Protein 9BOR (pdb70)

Radius of gyration: 24.85 Å; Cα contacts (8 Å, |Δi|>4): 1065; chains: 3; bounding box: 54×63×75 Å

InterPro domains:
  IPR002110 Ankyrin repeat [PF12796] (486-570)
  IPR002110 Ankyrin repeat [PF12796] (588-682)
  IPR002110 Ankyrin repeat [PR01415] (513-528)
  IPR002110 Ankyrin repeat [PR01415] (668-682)
  IPR002110 Ankyrin repeat [PS50088] (479-511)
  IPR002110 Ankyrin repeat [PS50088] (612-644)
  IPR002110 Ankyrin repeat [PS50088] (648-684)
  IPR002110 Ankyrin repeat [SM00248] (443-472)
  IPR002110 Ankyrin repeat [SM00248] (479-508)
  IPR002110 Ankyrin repeat [SM00248] (512-543)
  IPR002110 Ankyrin repeat [SM00248] (551-581)
  IPR002110 Ankyrin repeat [SM00248] (612-641)
  IPR002110 Ankyrin repeat [SM00248] (648-681)
  IPR036770 Ankyrin repeat-containing domain superfamily [G3DSA:1.25.40.20] (437-703)
  IPR036770 Ankyrin repeat-containing domain superfamily [SSF48403] (443-692)
  IPR047571 OCA domain [PS52003] (108-130)

Sequence (523 aa):
KSLFQWQVEQEESKLANISQDQFLSKDADGDTFLHIAVAQGRRALSYVLARKMNALHMLDIKEHNGQSAFQVAVAANQHLIVQDLVNIGAQVNTTDCWGRTPLHVCAEKGHSQVLQAIQKGAVGSNQFVDLEATNYDGLTPLHCAVIAHNAVVHELQRNQQPHSPEVQELLLKNKSLVDTIKCLIQMGAAVEAKDRKSGRTALHLAAEEANLELIRLFLELPSCLSFVNAKAYNGNTALHVAASLQYRLTQLDAVRLLMRKGADPSTRNLENEQPVHLVPDGPVGEQIRRILKGKNLKIVRMDRTAGCVTGGEEIYLLCDKVQKDDIQIRFYEEEENGGVWEGFGDFSPTDVHRQFAIVFKTPKYKDVNITKPASVFVQLRRKSDLETSEPKPFLYYPEIKDKEEVQRKRQKLMPNLKIVRMDRTAGCVTGGEEIYLLCDKVQKDDIQIRFYEEEENGGVWEGFGDFSPTDVHRQFAIVFKTPKYKDVNITKPASVFVQLRRKSDLETSEPKPFLYYPEIKDK

Structure (mmCIF, N/CA/C/O backbone):
data_9BOR
#
_entry.id   9BOR
#
_cell.length_a   51.415
_cell.length_b   58.931
_cell.length_c   108.806
_cell.angle_alpha   90.00
_cell.angle_beta   99.15
_cell.angle_gamma   90.00
#
_symmetry.space_group_name_H-M   'P 1 21 1'
#
loop_
_entity.id
_entity.type
_entity.pdbx_description
1 polymer 'NF-kappa-B inhibitor zeta'
2 polymer 'Nuclear factor NF-kappa-B p50 subunit'
3 non-polymer (2R,3S)-heptane-1,2,3-triol
4 water water
#
loop_
_atom_site.group_PDB
_atom_site.id
_atom_site.type_symbol
_atom_site.label_atom_id
_atom_site.label_alt_id
_atom_site.label_comp_id
_atom_site.label_asym_id
_atom_site.label_entity_id
_atom_site.label_seq_id
_atom_site.pdbx_PDB_ins_code
_atom_site.Cartn_x
_atom_site.Cartn_y
_atom_site.Cartn_z
_atom_site.occupancy
_atom_site.B_iso_or_equiv
_atom_site.auth_seq_id
_atom_site.auth_comp_id
_atom_site.auth_asym_id
_atom_site.auth_atom_id
_atom_site.pdbx_PDB_model_num
ATOM 1 N N . LYS A 1 12 ? 11.338 34.737 124.943 1.00 104.47 415 LYS A N 1
ATOM 2 C CA . LYS A 1 12 ? 10.056 34.161 124.555 1.00 106.62 415 LYS A CA 1
ATOM 3 C C . LYS A 1 12 ? 9.234 35.141 123.723 1.00 106.67 415 LYS A C 1
ATOM 4 O O . LYS A 1 12 ? 8.870 36.218 124.197 1.00 101.52 415 LYS A O 1
ATOM 6 N N . SER A 1 13 ? 8.949 34.762 122.481 1.00 108.35 416 SER A N 1
ATOM 7 C CA . SER A 1 13 ? 8.117 35.577 121.603 1.00 106.04 416 SER A CA 1
ATOM 8 C C . SER A 1 13 ? 6.642 35.382 121.938 1.00 102.33 416 SER A C 1
ATOM 9 O O . SER A 1 13 ? 6.271 34.401 122.584 1.00 98.91 416 SER A O 1
ATOM 11 N N . LEU A 1 14 ? 5.806 36.318 121.493 1.00 100.64 417 LEU A N 1
ATOM 12 C CA . LEU A 1 14 ? 4.377 36.288 121.796 1.00 96.74 417 LEU A CA 1
ATOM 13 C C . LEU A 1 14 ? 3.696 35.027 121.274 1.00 97.06 417 LEU A C 1
ATOM 14 O O . LEU A 1 14 ? 2.854 34.445 121.959 1.00 97.83 417 LEU A O 1
ATOM 19 N N . PHE A 1 15 ? 4.055 34.608 120.064 1.00 93.49 418 PHE A N 1
ATOM 20 C CA . PHE A 1 15 ? 3.424 33.441 119.461 1.00 88.94 418 PHE A CA 1
ATOM 21 C C . PHE A 1 15 ? 3.655 32.191 120.303 1.00 91.26 418 PHE A C 1
ATOM 22 O O . PHE A 1 15 ? 2.774 31.338 120.411 1.00 89.20 418 PHE A O 1
ATOM 30 N N . GLN A 1 16 ? 4.835 32.093 120.907 1.00 93.98 419 GLN A N 1
ATOM 31 C CA . GLN A 1 16 ? 5.147 30.974 121.790 1.00 97.43 419 GLN A CA 1
ATOM 32 C C . GLN A 1 16 ? 4.242 30.984 123.015 1.00 97.48 419 GLN A C 1
ATOM 33 O O . GLN A 1 16 ? 3.881 29.930 123.544 1.00 96.30 419 GLN A O 1
ATOM 39 N N . TRP A 1 17 ? 3.868 32.181 123.453 1.00 96.69 420 TRP A N 1
ATOM 40 C CA . TRP A 1 17 ? 2.976 32.329 124.593 1.00 101.01 420 TRP A CA 1
ATOM 41 C C . TRP A 1 17 ? 1.571 31.851 124.251 1.00 98.67 420 TRP A C 1
ATOM 42 O O . TRP A 1 17 ? 1.025 31.003 124.944 1.00 97.40 420 TRP A O 1
ATOM 53 N N . GLN A 1 18 ? 0.994 32.381 123.176 1.00 97.59 421 GLN A N 1
ATOM 54 C CA . GLN A 1 18 ? -0.380 32.037 122.814 1.00 95.31 421 GLN A CA 1
ATOM 55 C C . GLN A 1 18 ? -0.500 30.559 122.418 1.00 90.79 421 GLN A C 1
ATOM 56 O O . GLN A 1 18 ? -1.566 29.972 122.548 1.00 91.09 421 GLN A O 1
ATOM 62 N N . VAL A 1 19 ? 0.586 29.950 121.948 1.00 90.02 422 VAL A N 1
ATOM 63 C CA . VAL A 1 19 ? 0.545 28.529 121.598 1.00 91.85 422 VAL A CA 1
ATOM 64 C C . VAL A 1 19 ? 0.459 27.670 122.856 1.00 95.36 422 VAL A C 1
ATOM 65 O O . VAL A 1 19 ? -0.440 26.837 122.983 1.00 87.60 422 VAL A O 1
ATOM 69 N N . GLU A 1 20 ? 1.398 27.868 123.779 1.00 100.20 423 GLU A N 1
ATOM 70 C CA . GLU A 1 20 ? 1.353 27.183 125.070 1.00 99.61 423 GLU A CA 1
ATOM 71 C C . GLU A 1 20 ? 0.090 27.604 125.833 1.00 97.36 423 GLU A C 1
ATOM 72 O O . GLU A 1 20 ? -0.463 26.830 126.614 1.00 96.24 423 GLU A O 1
ATOM 78 N N . GLN A 1 21 ? -0.354 28.840 125.607 1.00 94.38 424 GLN A N 1
ATOM 79 C CA . GLN A 1 21 ? -1.602 29.313 126.184 1.00 92.67 424 GLN A CA 1
ATOM 80 C C . GLN A 1 21 ? -2.775 28.590 125.536 1.00 93.02 424 GLN A C 1
ATOM 81 O O . GLN A 1 21 ? -3.656 28.123 126.248 1.00 96.61 424 GLN A O 1
ATOM 87 N N . GLU A 1 22 ? -2.790 28.484 124.205 1.00 94.33 425 GLU A N 1
ATOM 88 C CA . GLU A 1 22 ? -3.860 27.752 123.521 1.00 91.17 425 GLU A CA 1
ATOM 89 C C . GLU A 1 22 ? -4.032 26.354 124.103 1.00 94.18 425 GLU A C 1
ATOM 90 O O . GLU A 1 22 ? -5.084 26.060 124.664 1.00 98.32 425 GLU A O 1
ATOM 96 N N . GLU A 1 23 ? -3.003 25.514 124.002 1.00 93.15 426 GLU A N 1
ATOM 97 C CA . GLU A 1 23 ? -3.052 24.150 124.545 1.00 92.67 426 GLU A CA 1
ATOM 98 C C . GLU A 1 23 ? -3.523 24.094 126.004 1.00 97.82 426 GLU A C 1
ATOM 99 O O . GLU A 1 23 ? -4.071 23.087 126.449 1.00 99.61 426 GLU A O 1
ATOM 105 N N . SER A 1 24 ? -3.315 25.180 126.741 1.00 98.86 427 SER A N 1
ATOM 106 C CA . SER A 1 24 ? -3.901 25.317 128.066 1.00 98.90 427 SER A CA 1
ATOM 107 C C . SER A 1 24 ? -5.434 25.413 128.027 1.00 97.75 427 SER A C 1
ATOM 108 O O . SER A 1 24 ? -6.092 25.025 128.991 1.00 99.99 427 SER A O 1
ATOM 111 N N . LYS A 1 25 ? -6.006 25.922 126.931 1.00 94.99 428 LYS A N 1
ATOM 112 C CA . LYS A 1 25 ? -7.468 26.042 126.849 1.00 95.19 428 LYS A CA 1
ATOM 113 C C . LYS A 1 25 ? -8.165 24.896 126.120 1.00 96.28 428 LYS A C 1
ATOM 114 O O . LYS A 1 25 ? -9.376 24.737 126.258 1.00 93.23 428 LYS A O 1
ATOM 120 N N . LEU A 1 26 ? -7.436 24.115 125.328 1.00 96.60 429 LEU A N 1
ATOM 121 C CA . LEU A 1 26 ? -8.074 22.984 124.653 1.00 99.73 429 LEU A CA 1
ATOM 122 C C . LEU A 1 26 ? -7.230 21.711 124.734 1.00 102.38 429 LEU A C 1
ATOM 123 O O . LEU A 1 26 ? -7.031 20.998 123.750 1.00 102.38 429 LEU A O 1
ATOM 128 N N . ALA A 1 27 ? -6.758 21.424 125.944 1.00 104.36 430 ALA A N 1
ATOM 129 C CA . ALA A 1 27 ? -6.285 20.087 126.294 1.00 102.05 430 ALA A CA 1
ATOM 130 C C . ALA A 1 27 ? -7.493 19.282 126.773 1.00 97.68 430 ALA A C 1
ATOM 131 O O . ALA A 1 27 ? -7.394 18.480 127.700 1.00 98.68 430 ALA A O 1
ATOM 133 N N . ASN A 1 28 ? -8.622 19.496 126.100 1.00 98.53 431 ASN A N 1
ATOM 134 C CA . ASN A 1 28 ? -9.943 19.163 126.616 1.00 98.29 431 ASN A CA 1
ATOM 135 C C . ASN A 1 28 ? -10.793 18.457 125.564 1.00 98.26 431 ASN A C 1
ATOM 136 O O . ASN A 1 28 ? -11.483 17.487 125.879 1.00 89.68 431 ASN A O 1
ATOM 141 N N . ILE A 1 29 ? -10.681 18.894 124.311 1.00 95.81 432 ILE A N 1
ATOM 142 C CA . ILE A 1 29 ? -11.823 18.878 123.392 1.00 93.09 432 ILE A CA 1
ATOM 143 C C . ILE A 1 29 ? -12.661 17.561 123.249 1.00 84.04 432 ILE A C 1
ATOM 144 O O . ILE A 1 29 ? -13.880 17.693 123.366 1.00 81.34 432 ILE A O 1
ATOM 149 N N . SER A 1 30 ? -12.161 16.328 123.037 1.00 84.02 433 SER A N 1
ATOM 150 C CA . SER A 1 30 ? -10.863 15.869 122.516 1.00 88.02 433 SER A CA 1
ATOM 151 C C . SER A 1 30 ? -11.004 14.565 121.713 1.00 89.63 433 SER A C 1
ATOM 152 O O . SER A 1 30 ? -11.472 13.545 122.235 1.00 83.99 433 SER A O 1
ATOM 155 N N . GLN A 1 31 ? -10.636 14.653 120.431 1.00 85.71 434 GLN A N 1
ATOM 156 C CA . GLN A 1 31 ? -10.372 13.526 119.513 1.00 85.35 434 GLN A CA 1
ATOM 157 C C . GLN A 1 31 ? -11.616 12.995 118.767 1.00 89.37 434 GLN A C 1
ATOM 158 O O . GLN A 1 31 ? -11.492 12.363 117.713 1.00 89.80 434 GLN A O 1
ATOM 164 N N . ASP A 1 32 ? -12.806 13.294 119.280 1.00 89.57 435 ASP A N 1
ATOM 165 C CA . ASP A 1 32 ? -14.057 12.944 118.598 1.00 89.67 435 ASP A CA 1
ATOM 166 C C . ASP A 1 32 ? -14.758 14.160 118.003 1.00 89.84 435 ASP A C 1
ATOM 167 O O . ASP A 1 32 ? -15.633 14.037 117.141 1.00 86.09 435 ASP A O 1
ATOM 172 N N . GLN A 1 33 ? -14.375 15.333 118.493 1.00 91.17 436 GLN A N 1
ATOM 173 C CA . GLN A 1 33 ? -15.047 16.584 118.159 1.00 88.12 436 GLN A CA 1
ATOM 174 C C . GLN A 1 33 ? -14.299 17.369 117.081 1.00 84.41 436 GLN A C 1
ATOM 175 O O . GLN A 1 33 ? -14.926 18.040 116.263 1.00 81.94 436 GLN A O 1
ATOM 181 N N . PHE A 1 34 ? -12.969 17.292 117.074 1.00 80.04 437 PHE A N 1
ATOM 182 C CA . PHE A 1 34 ? -12.197 18.006 116.057 1.00 82.07 437 PHE A CA 1
ATOM 183 C C . PHE A 1 34 ? -11.851 17.111 114.871 1.00 77.23 437 PHE A C 1
ATOM 184 O O . PHE A 1 34 ? -11.330 17.586 113.864 1.00 76.04 437 PHE A O 1
ATOM 192 N N . LEU A 1 35 ? -12.129 15.818 114.996 1.00 75.94 438 LEU A N 1
ATOM 193 C CA . LEU A 1 35 ? -11.969 14.907 113.872 1.00 71.07 438 LEU A CA 1
ATOM 194 C C . LEU A 1 35 ? -13.292 14.755 113.138 1.00 73.57 438 LEU A C 1
ATOM 195 O O . LEU A 1 35 ? -13.335 14.239 112.021 1.00 76.28 438 LEU A O 1
ATOM 200 N N . SER A 1 36 ? -14.368 15.212 113.772 1.00 73.77 439 SER A N 1
ATOM 201 C CA . SER A 1 36 ? -15.692 15.165 113.166 1.00 75.24 439 SER A CA 1
ATOM 202 C C . SER A 1 36 ? -15.795 16.204 112.054 1.00 71.94 439 SER A C 1
ATOM 203 O O . SER A 1 36 ? -15.102 17.224 112.080 1.00 64.17 439 SER A O 1
ATOM 206 N N . LYS A 1 37 ? -16.663 15.946 111.080 1.00 72.71 440 LYS A N 1
ATOM 207 C CA . LYS A 1 37 ? -16.756 16.806 109.905 1.00 65.59 440 LYS A CA 1
ATOM 208 C C . LYS A 1 37 ? -18.104 17.514 109.791 1.00 63.68 440 LYS A C 1
ATOM 209 O O . LYS A 1 37 ? -19.159 16.920 110.011 1.00 68.76 440 LYS A O 1
ATOM 215 N N . ASP A 1 38 ? -18.045 18.795 109.443 1.00 62.52 441 ASP A N 1
ATOM 216 C CA . ASP A 1 38 ? -19.221 19.608 109.156 1.00 62.90 441 ASP A CA 1
ATOM 217 C C . ASP A 1 38 ? -19.986 19.036 107.955 1.00 69.06 441 ASP A C 1
ATOM 218 O O . ASP A 1 38 ? -19.513 18.105 107.298 1.00 66.98 441 ASP A O 1
ATOM 223 N N . ALA A 1 39 ? -21.168 19.579 107.675 1.00 66.60 442 ALA A N 1
ATOM 224 C CA . ALA A 1 39 ? -21.916 19.215 106.477 1.00 63.50 442 ALA A CA 1
ATOM 225 C C . ALA A 1 39 ? -21.104 19.532 105.219 1.00 70.81 442 ALA A C 1
ATOM 226 O O . ALA A 1 39 ? -21.267 18.883 104.186 1.00 69.03 442 ALA A O 1
ATOM 228 N N . ASP A 1 40 ? -20.232 20.533 105.316 1.00 70.54 443 ASP A N 1
ATOM 229 C CA . ASP A 1 40 ? -19.309 20.863 104.233 1.00 60.59 443 ASP A CA 1
ATOM 230 C C . AS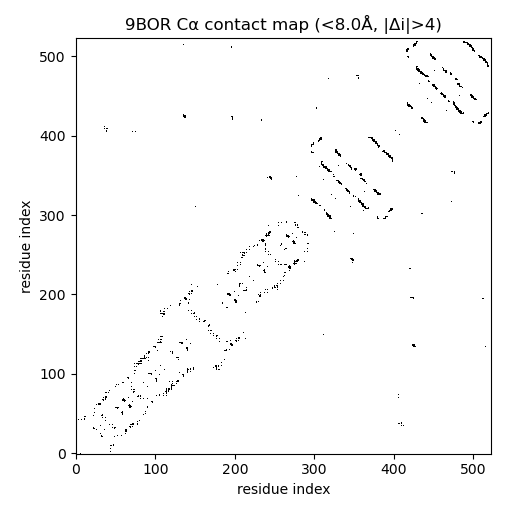P A 1 40 ? -18.070 19.974 104.284 1.00 63.69 443 ASP A C 1
ATOM 231 O O . ASP A 1 40 ? -17.232 20.006 103.385 1.00 61.55 443 ASP A O 1
ATOM 236 N N . GLY A 1 41 ? -17.954 19.184 105.345 1.00 62.79 444 GLY A N 1
ATOM 237 C CA . GLY A 1 41 ? -16.799 18.327 105.526 1.00 53.49 444 GLY A CA 1
ATOM 238 C C . GLY A 1 41 ? -15.698 19.017 106.308 1.00 56.66 444 GLY A C 1
ATOM 239 O O . GLY A 1 41 ? -14.635 18.442 106.535 1.00 61.12 444 GLY A O 1
ATOM 240 N N . ASP A 1 42 ? -15.955 20.253 106.725 1.00 53.38 445 ASP A N 1
ATOM 241 C CA . ASP A 1 42 ? -14.968 21.034 107.465 1.00 61.18 445 ASP A CA 1
ATOM 242 C C . ASP A 1 42 ? -14.778 20.546 108.899 1.00 66.05 445 ASP A C 1
ATOM 243 O O . ASP A 1 42 ? -15.746 20.364 109.637 1.00 64.04 445 ASP A O 1
ATOM 248 N N . THR A 1 43 ? -13.524 20.336 109.284 1.00 64.52 446 THR A N 1
ATOM 249 C CA . THR A 1 43 ? -13.189 20.097 110.681 1.00 64.32 446 THR A CA 1
ATOM 250 C C . THR A 1 43 ? -12.969 21.446 111.348 1.00 64.60 446 THR A C 1
ATOM 251 O O . THR A 1 43 ? -13.149 22.487 110.718 1.00 60.18 446 THR A O 1
ATOM 255 N N . PHE A 1 44 ? -12.574 21.431 112.616 1.00 69.79 447 PHE A N 1
ATOM 256 C CA . PHE A 1 44 ? -12.297 22.671 113.330 1.00 69.96 447 PHE A CA 1
ATOM 257 C C . PHE A 1 44 ? -11.088 23.382 112.728 1.00 62.13 447 PHE A C 1
ATOM 258 O O . PHE A 1 44 ? -11.046 24.612 112.665 1.00 50.46 447 PHE A O 1
ATOM 266 N N . LEU A 1 45 ? -10.111 22.598 112.280 1.00 50.70 448 LEU A N 1
ATOM 267 C CA . LEU A 1 45 ? -8.880 23.156 111.734 1.00 63.15 448 LEU A CA 1
ATOM 268 C C . LEU A 1 45 ? -9.149 23.934 110.448 1.00 57.34 448 LEU A C 1
ATOM 269 O O . LEU A 1 45 ? -8.610 25.025 110.260 1.00 51.53 448 LEU A O 1
ATOM 274 N N . HIS A 1 46 ? -9.985 23.369 109.576 1.00 56.67 449 HIS A N 1
ATOM 275 C CA . HIS A 1 46 ? -10.381 24.036 108.335 1.00 54.99 449 HIS A CA 1
ATOM 276 C C . HIS A 1 46 ? -10.922 25.433 108.618 1.00 57.40 449 HIS A C 1
ATOM 277 O O . HIS A 1 46 ? -10.561 26.402 107.950 1.00 51.41 449 HIS A O 1
ATOM 284 N N . ILE A 1 47 ? -11.783 25.529 109.624 1.00 55.42 450 ILE A N 1
ATOM 285 C CA . ILE A 1 47 ? -12.413 26.794 109.974 1.00 54.49 450 ILE A CA 1
ATOM 286 C C . ILE A 1 47 ? -11.417 27.748 110.623 1.00 52.44 450 ILE A C 1
ATOM 287 O O . ILE A 1 47 ? -11.412 28.945 110.330 1.00 50.55 450 ILE A O 1
ATOM 292 N N . ALA A 1 48 ? -10.575 27.213 111.502 1.00 50.56 451 ALA A N 1
ATOM 293 C CA . ALA A 1 48 ? -9.601 28.023 112.229 1.00 57.75 451 ALA A CA 1
ATOM 294 C C . ALA A 1 48 ? -8.589 28.612 111.264 1.00 54.22 451 ALA A C 1
ATOM 295 O O . ALA A 1 48 ? -8.203 29.778 111.370 1.00 49.91 451 ALA A O 1
ATOM 297 N N . VAL A 1 49 ? -8.165 27.776 110.325 1.00 51.93 452 VAL A N 1
ATOM 298 C CA . VAL A 1 49 ? -7.245 28.170 109.270 1.00 52.02 452 VAL A CA 1
ATOM 299 C C . VAL A 1 49 ? -7.833 29.308 108.437 1.00 45.95 452 VAL A C 1
ATOM 300 O O . VAL A 1 49 ? -7.161 30.303 108.166 1.00 45.75 452 VAL A O 1
ATOM 304 N N . ALA A 1 50 ? -9.101 29.165 108.063 1.00 46.04 453 ALA A N 1
ATOM 305 C CA . ALA A 1 50 ? -9.785 30.159 107.249 1.00 53.31 453 ALA A CA 1
ATOM 306 C C . ALA A 1 50 ? -9.974 31.473 108.000 1.00 58.95 453 ALA A C 1
ATOM 307 O O . ALA A 1 50 ? -10.072 32.537 107.391 1.00 57.02 453 ALA A O 1
ATOM 309 N N . GLN A 1 51 ? -10.021 31.398 109.324 1.00 60.90 454 GLN A N 1
ATOM 310 C CA . GLN A 1 51 ? -10.237 32.590 110.134 1.00 57.65 454 GLN A CA 1
ATOM 311 C C . GLN A 1 51 ? -8.924 33.259 110.531 1.00 58.96 454 GLN A C 1
ATOM 312 O O . GLN A 1 51 ? -8.921 34.349 111.102 1.00 61.62 454 GLN A O 1
ATOM 318 N N . GLY A 1 52 ? -7.808 32.612 110.211 1.00 54.16 455 GLY A N 1
ATOM 319 C CA . GLY A 1 52 ? -6.501 33.188 110.464 1.00 57.02 455 GLY A CA 1
ATOM 320 C C . GLY A 1 52 ? -6.009 32.979 111.883 1.00 59.33 455 GLY A C 1
ATOM 321 O O . GLY A 1 52 ? -5.035 33.602 112.308 1.00 57.16 455 GLY A O 1
ATOM 322 N N . ARG A 1 53 ? -6.683 32.099 112.618 1.00 56.56 456 ARG A N 1
ATOM 323 C CA . ARG A 1 53 ? -6.280 31.770 113.981 1.00 56.59 456 ARG A CA 1
ATOM 324 C C . ARG A 1 53 ? -4.998 30.954 113.990 1.00 52.16 456 ARG A C 1
ATOM 325 O O . ARG A 1 53 ? -5.043 29.726 114.017 1.00 53.63 456 ARG A O 1
ATOM 333 N N . ARG A 1 54 ? -3.857 31.633 113.980 1.00 50.32 457 ARG A N 1
ATOM 334 C CA . ARG A 1 54 ? -2.581 30.941 113.845 1.00 53.84 457 ARG A CA 1
ATOM 335 C C . ARG A 1 54 ? -2.278 30.050 115.043 1.00 54.22 457 ARG A C 1
ATOM 336 O O . ARG A 1 54 ? -1.862 28.901 114.883 1.00 51.32 457 ARG A O 1
ATOM 344 N N . ALA A 1 55 ? -2.480 30.581 116.244 1.00 62.12 458 ALA A N 1
ATOM 345 C CA . ALA A 1 55 ? -2.209 29.822 117.461 1.00 63.18 458 ALA A CA 1
ATOM 346 C C . ALA A 1 55 ? -3.094 28.580 117.542 1.00 54.90 458 ALA A C 1
ATOM 347 O O . ALA A 1 55 ? -2.603 27.471 117.759 1.00 53.54 458 ALA A O 1
ATOM 349 N N . LEU A 1 56 ? -4.396 28.770 117.350 1.00 50.79 459 LEU A N 1
ATOM 350 C CA . LEU A 1 56 ? -5.348 27.667 117.420 1.00 53.17 459 LEU A CA 1
ATOM 351 C C . LEU A 1 56 ? -5.108 26.637 116.322 1.00 60.43 459 LEU A C 1
ATOM 352 O O . LEU A 1 56 ? -5.242 25.431 116.553 1.00 49.81 459 LEU A O 1
ATOM 357 N N . SER A 1 57 ? -4.757 27.115 115.130 1.00 54.19 460 SER A N 1
ATOM 358 C CA . SER A 1 57 ? -4.461 26.227 114.013 1.00 54.98 460 SER A CA 1
ATOM 359 C C . SER A 1 57 ? -3.245 25.366 114.320 1.00 46.76 460 SER A C 1
ATOM 360 O O . SER A 1 57 ? -3.213 24.189 113.981 1.00 47.28 460 SER A O 1
ATOM 363 N N . TYR A 1 58 ? -2.247 25.956 114.967 1.00 47.28 461 TYR A N 1
ATOM 364 C CA . TYR A 1 58 ? -1.031 25.227 115.297 1.00 50.19 461 TYR A CA 1
ATOM 365 C C . TYR A 1 58 ? -1.334 24.061 116.235 1.00 55.50 461 TYR A C 1
ATOM 366 O O . TYR A 1 58 ? -0.790 22.967 116.082 1.00 51.36 461 TYR A O 1
ATOM 375 N N . VAL A 1 59 ? -2.217 24.303 117.198 1.00 57.46 462 VAL A N 1
ATOM 376 C CA . VAL A 1 59 ? -2.548 23.301 118.205 1.00 60.15 462 VAL A CA 1
ATOM 377 C C . VAL A 1 59 ? -3.411 22.178 117.641 1.00 53.84 462 VAL A C 1
ATOM 378 O O . VAL A 1 59 ? -3.096 20.996 117.808 1.00 49.29 462 VAL A O 1
ATOM 382 N N . LEU A 1 60 ? -4.501 22.556 116.980 1.00 56.27 463 LEU A N 1
ATOM 383 C CA . LEU A 1 60 ? -5.382 21.593 116.328 1.00 54.54 463 LEU A CA 1
ATOM 384 C C . LEU A 1 60 ? -4.626 20.748 115.305 1.00 56.00 463 LEU A C 1
ATOM 385 O O . LEU A 1 60 ? -4.915 19.565 115.136 1.00 54.46 463 LEU A O 1
ATOM 390 N N . ALA A 1 61 ? -3.657 21.358 114.630 1.00 51.14 464 ALA A N 1
ATOM 391 C CA . ALA A 1 61 ? -2.858 20.643 113.641 1.00 56.14 464 ALA A CA 1
ATOM 392 C C . ALA A 1 61 ? -1.983 19.588 114.303 1.00 58.87 464 ALA A C 1
ATOM 393 O O . ALA A 1 61 ? -1.911 18.451 113.837 1.00 55.14 464 ALA A O 1
ATOM 395 N N . ARG A 1 62 ? -1.318 19.972 115.388 1.00 59.89 465 ARG A N 1
ATOM 396 C CA . ARG A 1 62 ? -0.422 19.062 116.091 1.00 62.67 465 ARG A CA 1
ATOM 397 C C . ARG A 1 62 ? -1.188 17.865 116.647 1.00 61.80 465 ARG A C 1
ATOM 398 O O . ARG A 1 62 ? -0.684 16.742 116.653 1.00 63.34 465 ARG A O 1
ATOM 406 N N . LYS A 1 63 ? -2.415 18.108 117.095 1.00 58.68 466 LYS A N 1
ATOM 407 C CA . LYS A 1 63 ? -3.240 17.043 117.651 1.00 64.72 466 LYS A CA 1
ATOM 408 C C . LYS A 1 63 ? -3.813 16.140 116.561 1.00 67.36 466 LYS A C 1
ATOM 409 O O . LYS A 1 63 ? -3.971 14.938 116.766 1.00 67.08 466 LYS A O 1
ATOM 415 N N . MET A 1 64 ? -4.114 16.717 115.401 1.00 69.02 467 MET A N 1
ATOM 416 C CA . MET A 1 64 ? -4.591 15.930 114.267 1.00 60.64 467 MET A CA 1
ATOM 417 C C . MET A 1 64 ? -3.440 15.170 113.618 1.00 60.04 467 MET A C 1
ATOM 418 O O . MET A 1 64 ? -3.624 14.068 113.103 1.00 61.87 467 MET A O 1
ATOM 423 N N . ASN A 1 65 ? -2.251 15.767 113.652 1.00 63.63 468 ASN A N 1
ATOM 424 C CA . ASN A 1 65 ? -1.074 15.184 113.017 1.00 61.88 468 ASN A CA 1
ATOM 425 C C . ASN A 1 65 ? -0.610 13.920 113.726 1.00 66.17 468 ASN A C 1
ATOM 426 O O . ASN A 1 65 ? -0.211 12.948 113.083 1.00 64.74 468 ASN A O 1
ATOM 431 N N . ALA A 1 66 ? -0.664 13.943 115.055 1.00 71.71 469 ALA A N 1
ATOM 432 C CA . ALA A 1 66 ? -0.262 12.800 115.869 1.00 68.01 469 ALA A CA 1
ATOM 433 C C . ALA A 1 66 ? -1.127 11.584 115.557 1.00 75.09 469 ALA A C 1
ATOM 434 O O . ALA A 1 66 ? -0.689 10.443 115.706 1.00 81.37 469 ALA A O 1
ATOM 436 N N . LEU A 1 67 ? -2.355 11.842 115.118 1.00 74.99 470 LEU A N 1
ATOM 437 C CA . LEU A 1 67 ? -3.286 10.787 114.737 1.00 72.14 470 LEU A CA 1
ATOM 438 C C . LEU A 1 67 ? -3.217 10.510 113.237 1.00 74.77 470 LEU A C 1
ATOM 439 O O . LEU A 1 67 ? -4.006 9.725 112.708 1.00 72.87 470 LEU A O 1
ATOM 444 N N . HIS A 1 68 ? -2.266 11.162 112.568 1.00 76.47 471 HIS A N 1
ATOM 445 C CA . HIS A 1 68 ? -2.095 11.062 111.118 1.00 72.52 471 HIS A CA 1
ATOM 446 C C . HIS A 1 68 ? -3.380 11.435 110.381 1.00 69.68 471 HIS A C 1
ATOM 447 O O . HIS A 1 68 ? -3.790 10.755 109.441 1.00 75.66 471 HIS A O 1
ATOM 454 N N . MET A 1 69 ? -4.010 12.521 110.819 1.00 66.91 472 MET A N 1
ATOM 455 C CA . MET A 1 69 ? -5.268 12.976 110.240 1.00 64.48 472 MET A CA 1
ATOM 456 C C . MET A 1 69 ? -5.182 14.439 109.825 1.00 60.56 472 MET A C 1
ATOM 457 O O . MET A 1 69 ? -6.200 15.114 109.675 1.00 61.78 472 MET A O 1
ATOM 462 N N . LEU A 1 70 ? -3.959 14.924 109.643 1.00 58.37 473 LEU A N 1
ATOM 463 C CA . LEU A 1 70 ? -3.733 16.334 109.347 1.00 61.34 473 LEU A CA 1
ATOM 464 C C . LEU A 1 70 ? -4.353 16.754 108.012 1.00 58.69 473 LEU A C 1
ATOM 465 O O . LEU A 1 70 ? -4.957 17.825 107.908 1.00 49.01 473 LEU A O 1
ATOM 470 N N . ASP A 1 71 ? -4.218 15.902 107.002 1.00 56.35 474 ASP A N 1
ATOM 471 C CA . ASP A 1 71 ? -4.661 16.249 105.654 1.00 57.27 474 ASP A CA 1
ATOM 472 C C . ASP A 1 71 ? -6.079 15.778 105.336 1.00 59.11 474 ASP A C 1
ATOM 473 O O . ASP A 1 71 ? -6.356 15.347 104.216 1.00 57.27 474 ASP A O 1
ATOM 478 N N . ILE A 1 72 ? -6.973 15.867 106.316 1.00 55.58 475 ILE A N 1
ATOM 479 C CA . ILE A 1 72 ? -8.386 15.581 106.083 1.00 54.38 475 ILE A CA 1
ATOM 480 C C . ILE A 1 72 ? -8.957 16.589 105.093 1.00 49.64 475 ILE A C 1
ATOM 481 O O . ILE A 1 72 ? -8.817 17.800 105.275 1.00 44.59 475 ILE A O 1
ATOM 486 N N . LYS A 1 73 ? -9.592 16.084 104.041 1.00 50.41 476 LYS A N 1
ATOM 487 C CA . LYS A 1 73 ? -10.129 16.940 102.988 1.00 50.75 476 LYS A CA 1
ATOM 488 C C . LYS A 1 73 ? -11.624 17.179 103.161 1.00 51.30 476 LYS A C 1
ATOM 489 O O . LYS A 1 73 ? -12.380 16.259 103.472 1.00 50.01 476 LYS A O 1
ATOM 495 N N . GLU A 1 74 ? -12.041 18.422 102.946 1.00 44.63 477 GLU A N 1
ATOM 496 C CA . GLU A 1 74 ? -13.453 18.785 102.929 1.00 48.81 477 GLU A CA 1
ATOM 497 C C . GLU A 1 74 ? -14.137 18.311 101.648 1.00 52.76 477 GLU A C 1
ATOM 498 O O . GLU A 1 74 ? -13.570 17.532 100.880 1.00 51.83 477 GLU A O 1
ATOM 504 N N . HIS A 1 75 ? -15.346 18.812 101.406 1.00 51.07 478 HIS A N 1
ATOM 505 C CA . HIS A 1 75 ? -16.116 18.406 100.235 1.00 54.66 478 HIS A CA 1
ATOM 506 C C . HIS A 1 75 ? -15.498 18.942 98.939 1.00 54.46 478 HIS A C 1
ATOM 507 O O . HIS A 1 75 ? -15.787 18.434 97.856 1.00 52.54 478 HIS A O 1
ATOM 514 N N . ASN A 1 76 ? -14.641 19.955 99.058 1.00 53.84 479 ASN A N 1
ATOM 515 C CA . ASN A 1 76 ? -13.946 20.523 97.901 1.00 52.39 479 ASN A CA 1
ATOM 516 C C . ASN A 1 76 ? -12.611 19.839 97.615 1.00 45.74 479 ASN A C 1
ATOM 517 O O . ASN A 1 76 ? -11.872 20.252 96.720 1.00 50.01 479 ASN A O 1
ATOM 522 N N . GLY A 1 77 ? -12.306 18.794 98.377 1.00 40.57 480 GLY A N 1
ATOM 523 C CA . GLY A 1 77 ? -11.054 18.077 98.224 1.00 39.74 480 GLY A CA 1
ATOM 524 C C . GLY A 1 77 ? -9.889 18.854 98.807 1.00 43.95 480 GLY A C 1
ATOM 525 O O . GLY A 1 77 ? -8.732 18.614 98.460 1.00 42.22 480 GLY A O 1
ATOM 526 N N . GLN A 1 78 ? -10.201 19.787 99.701 1.00 41.01 481 GLN A N 1
ATOM 527 C CA . GLN A 1 78 ? -9.191 20.650 100.306 1.00 42.62 481 GLN A CA 1
ATOM 528 C C . GLN A 1 78 ? -8.816 20.251 101.731 1.00 45.08 481 GLN A C 1
ATOM 529 O O . GLN A 1 78 ? -9.666 20.218 102.623 1.00 41.74 481 GLN A O 1
ATOM 535 N N . SER A 1 79 ? -7.535 19.969 101.944 1.00 45.44 482 SER A N 1
ATOM 536 C CA . SER A 1 79 ? -7.011 19.822 103.294 1.00 48.12 482 SER A CA 1
ATOM 537 C C . SER A 1 79 ? -6.963 21.201 103.948 1.00 49.80 482 SER A C 1
ATOM 538 O O . SER A 1 79 ? -7.187 22.215 103.283 1.00 40.54 482 SER A O 1
ATOM 541 N N . ALA A 1 80 ? -6.675 21.246 105.244 1.00 45.90 483 ALA A N 1
ATOM 542 C CA . ALA A 1 80 ? -6.578 22.524 105.940 1.00 47.20 483 ALA A CA 1
ATOM 543 C C . ALA A 1 80 ? -5.464 23.367 105.336 1.00 40.22 483 ALA A C 1
ATOM 544 O O . ALA A 1 80 ? -5.577 24.589 105.236 1.00 41.79 483 ALA A O 1
ATOM 546 N N . PHE A 1 81 ? -4.390 22.698 104.931 1.00 41.04 484 PHE A N 1
ATOM 547 C CA . PHE A 1 81 ? -3.268 23.360 104.280 1.00 46.78 484 PHE A CA 1
ATOM 548 C C . PHE A 1 81 ? -3.704 24.005 102.967 1.00 42.64 484 PHE A C 1
ATOM 549 O O . PHE A 1 81 ? -3.353 25.149 102.688 1.00 42.91 484 PHE A O 1
ATOM 557 N N . GLN A 1 82 ? -4.477 23.272 102.172 1.00 46.85 485 GLN A N 1
ATOM 558 C CA . GLN A 1 82 ? -5.002 23.808 100.919 1.00 45.83 485 GLN A CA 1
ATOM 559 C C . GLN A 1 82 ? -5.902 25.007 101.181 1.00 43.41 485 GLN A C 1
ATOM 560 O O . GLN A 1 82 ? -5.875 25.984 100.436 1.00 35.69 485 GLN A O 1
ATOM 566 N N . VAL A 1 83 ? -6.687 24.941 102.254 1.00 41.45 486 VAL A N 1
ATOM 567 C CA . VAL A 1 83 ? -7.560 26.052 102.611 1.00 35.62 486 VAL A CA 1
ATOM 568 C C . VAL A 1 83 ? -6.743 27.291 102.975 1.00 36.85 486 VAL A C 1
ATOM 569 O O . VAL A 1 83 ? -7.089 28.403 102.577 1.00 39.97 486 VAL A O 1
ATOM 573 N N . ALA A 1 84 ? -5.653 27.095 103.713 1.00 40.91 487 ALA A N 1
ATOM 574 C CA . ALA A 1 84 ? -4.786 28.207 104.113 1.00 41.51 487 ALA A CA 1
ATOM 575 C C . ALA A 1 84 ? -4.137 28.870 102.898 1.00 39.19 487 ALA A C 1
ATOM 576 O O . ALA A 1 84 ? -3.968 30.090 102.858 1.00 36.75 487 ALA A O 1
ATOM 578 N N . VAL A 1 85 ? -3.766 28.053 101.919 1.00 39.44 488 VAL A N 1
ATOM 579 C CA . VAL A 1 85 ? -3.242 28.563 100.656 1.00 35.82 488 VAL A CA 1
ATOM 580 C C . VAL A 1 85 ? -4.244 29.517 100.027 1.00 35.34 488 VAL A C 1
ATOM 581 O O . VAL A 1 85 ? -3.928 30.676 99.755 1.00 41.54 488 VAL A O 1
ATOM 585 N N . ALA A 1 86 ? -5.465 29.031 99.829 1.00 34.91 489 ALA A N 1
ATOM 586 C CA . ALA A 1 86 ? -6.516 29.829 99.211 1.00 41.03 489 ALA A CA 1
ATOM 587 C C . ALA A 1 86 ? -6.826 31.071 100.031 1.00 42.26 489 ALA A C 1
ATOM 588 O O . ALA A 1 86 ? -7.143 32.125 99.481 1.00 43.34 489 ALA A O 1
ATOM 590 N N . ALA A 1 87 ? -6.731 30.943 101.352 1.00 45.06 490 ALA A N 1
ATOM 591 C CA . ALA A 1 87 ? -7.056 32.046 102.251 1.00 45.13 490 ALA A CA 1
ATOM 592 C C . ALA A 1 87 ? -5.896 33.032 102.380 1.00 45.09 490 ALA A C 1
ATOM 593 O O . ALA A 1 87 ? -6.026 34.062 103.036 1.00 42.76 490 ALA A O 1
ATOM 595 N N . ASN A 1 88 ? -4.769 32.702 101.751 1.00 43.83 491 ASN A N 1
ATOM 596 C CA . ASN A 1 88 ? -3.566 33.537 101.774 1.00 45.44 491 ASN A CA 1
ATOM 597 C C . ASN A 1 88 ? -3.006 33.694 103.189 1.00 48.86 491 ASN A C 1
ATOM 598 O O . ASN A 1 88 ? -2.488 34.752 103.556 1.00 47.17 491 ASN A O 1
ATOM 603 N N . GLN A 1 89 ? -3.110 32.628 103.978 1.00 47.03 492 GLN A N 1
ATOM 604 C CA . GLN A 1 89 ? -2.578 32.615 105.339 1.00 44.69 492 GLN A CA 1
ATOM 605 C C . GLN A 1 89 ? -1.183 32.010 105.366 1.00 43.99 492 GLN A C 1
ATOM 606 O O . GLN A 1 89 ? -1.005 30.885 105.831 1.00 43.92 492 GLN A O 1
ATOM 612 N N . HIS A 1 90 ? -0.196 32.757 104.876 1.00 44.11 493 HIS A N 1
ATOM 613 C CA . HIS A 1 90 ? 1.131 32.191 104.642 1.00 48.86 493 HIS A CA 1
ATOM 614 C C . HIS A 1 90 ? 1.834 31.757 105.925 1.00 46.72 493 HIS A C 1
ATOM 615 O O . HIS A 1 90 ? 2.628 30.816 105.911 1.00 45.20 493 HIS A O 1
ATOM 622 N N . LEU A 1 91 ? 1.540 32.430 107.033 1.00 50.53 494 LEU A N 1
ATOM 623 C CA . LEU A 1 91 ? 2.100 32.033 108.322 1.00 45.56 494 LEU A CA 1
ATOM 624 C C . LEU A 1 91 ? 1.613 30.639 108.705 1.00 42.49 494 LEU A C 1
ATOM 625 O O . LEU A 1 91 ? 2.405 29.763 109.058 1.00 45.28 494 LEU A O 1
ATOM 630 N N . ILE A 1 92 ? 0.303 30.439 108.619 1.00 39.85 495 ILE A N 1
ATOM 631 C CA . ILE A 1 92 ? -0.304 29.151 108.933 1.00 42.10 495 ILE A CA 1
ATOM 632 C C . ILE A 1 92 ? 0.162 28.077 107.952 1.00 45.20 495 ILE A C 1
ATOM 633 O O . ILE A 1 92 ? 0.439 26.941 108.343 1.00 39.84 495 ILE A O 1
ATOM 638 N N . VAL A 1 93 ? 0.264 28.448 106.677 1.00 48.51 496 VAL A N 1
ATOM 639 C CA . VAL A 1 93 ? 0.734 27.526 105.649 1.00 41.19 496 VAL A CA 1
ATOM 640 C C . VAL A 1 93 ? 2.078 26.920 106.032 1.00 41.68 496 VAL A C 1
ATOM 641 O O . VAL A 1 93 ? 2.239 25.699 106.035 1.00 41.28 496 VAL A O 1
ATOM 645 N N . GLN A 1 94 ? 3.034 27.782 106.366 1.00 42.05 497 GLN A N 1
ATOM 646 C CA . GLN A 1 94 ? 4.375 27.325 106.707 1.00 47.27 497 GLN A CA 1
ATOM 647 C C . GLN A 1 94 ? 4.338 26.384 107.906 1.00 50.65 497 GLN A C 1
ATOM 648 O O . GLN A 1 94 ? 5.019 25.361 107.917 1.00 53.71 497 GLN A O 1
ATOM 654 N N . ASP A 1 95 ? 3.523 26.729 108.900 1.00 53.10 498 ASP A N 1
ATOM 655 C CA . ASP A 1 95 ? 3.332 25.883 110.076 1.00 55.99 498 ASP A CA 1
ATOM 656 C C . ASP A 1 95 ? 2.855 24.483 109.694 1.00 57.13 498 ASP A C 1
ATOM 657 O O . ASP A 1 95 ? 3.341 23.486 110.227 1.00 58.46 498 ASP A O 1
ATOM 662 N N . LEU A 1 96 ? 1.908 24.414 108.762 1.00 53.01 499 LEU A N 1
ATOM 663 C CA . LEU A 1 96 ? 1.313 23.141 108.366 1.00 52.58 499 LEU A CA 1
ATOM 664 C C . LEU A 1 96 ? 2.261 22.286 107.532 1.00 54.75 499 LEU A C 1
ATOM 665 O O . LEU A 1 96 ? 2.424 21.094 107.792 1.00 53.61 499 LEU A O 1
ATOM 670 N N . VAL A 1 97 ? 2.883 22.891 106.526 1.00 53.29 500 VAL A N 1
ATOM 671 C CA . VAL A 1 97 ? 3.814 22.159 105.679 1.00 57.85 500 VAL A CA 1
ATOM 672 C C . VAL A 1 97 ? 5.016 21.695 106.494 1.00 56.00 500 VAL A C 1
ATOM 673 O O . VAL A 1 97 ? 5.563 20.618 106.252 1.00 56.79 500 VAL A O 1
ATOM 677 N N . ASN A 1 98 ? 5.413 22.506 107.470 1.00 56.54 501 ASN A N 1
ATOM 678 C CA . ASN A 1 98 ? 6.544 22.166 108.327 1.00 63.40 501 ASN A CA 1
ATOM 679 C C . ASN A 1 98 ? 6.349 20.840 109.058 1.00 58.00 501 ASN A C 1
ATOM 680 O O . ASN A 1 98 ? 7.277 20.039 109.153 1.00 59.96 501 ASN A O 1
ATOM 685 N N . ILE A 1 99 ? 5.142 20.603 109.564 1.00 58.69 502 ILE A N 1
ATOM 686 C CA . ILE A 1 99 ? 4.876 19.375 110.309 1.00 62.92 502 ILE A CA 1
ATOM 687 C C . ILE A 1 99 ? 4.462 18.236 109.379 1.00 60.82 502 ILE A C 1
ATOM 688 O O . ILE A 1 99 ? 4.101 17.151 109.835 1.00 62.00 502 ILE A O 1
ATOM 693 N N . GLY A 1 100 ? 4.515 18.488 108.074 1.00 63.37 503 GLY A N 1
ATOM 694 C CA . GLY A 1 100 ? 4.382 17.422 107.096 1.00 61.32 503 GLY A CA 1
ATOM 695 C C . GLY A 1 100 ? 3.139 17.409 106.225 1.00 56.93 503 GLY A C 1
ATOM 696 O O . GLY A 1 100 ? 2.874 16.406 105.564 1.00 52.09 503 GLY A O 1
ATOM 697 N N . ALA A 1 101 ? 2.378 18.501 106.220 1.00 57.21 504 ALA A N 1
ATOM 698 C CA . ALA A 1 101 ? 1.200 18.601 105.356 1.00 57.19 504 ALA A CA 1
ATOM 699 C C . ALA A 1 101 ? 1.589 18.347 103.900 1.00 54.90 504 ALA A C 1
ATOM 700 O O . ALA A 1 101 ? 2.573 18.900 103.410 1.00 53.33 504 ALA A O 1
ATOM 702 N N . GLN A 1 102 ? 0.820 17.498 103.223 1.00 54.03 505 GLN A N 1
ATOM 703 C CA . GLN A 1 102 ? 1.140 17.076 101.860 1.00 56.54 505 GLN A CA 1
ATOM 704 C C . GLN A 1 102 ? 1.063 18.236 100.863 1.00 48.27 505 GLN A C 1
ATOM 705 O O . GLN A 1 102 ? -0.007 18.798 100.631 1.00 46.56 505 GLN A O 1
ATOM 711 N N . VAL A 1 103 ? 2.203 18.597 100.282 1.00 51.39 506 VAL A N 1
ATOM 712 C CA . VAL A 1 103 ? 2.239 19.673 99.293 1.00 53.03 506 VAL A CA 1
ATOM 713 C C . VAL A 1 103 ? 1.792 19.191 97.914 1.00 47.50 506 VAL A C 1
ATOM 714 O O . VAL A 1 103 ? 1.137 19.924 97.177 1.00 48.14 506 VAL A O 1
ATOM 718 N N . ASN A 1 104 ? 2.145 17.956 97.574 1.00 46.71 507 ASN A N 1
ATOM 719 C CA . ASN A 1 104 ? 1.771 17.385 96.286 1.00 48.92 507 ASN A CA 1
ATOM 720 C C . ASN A 1 104 ? 0.409 16.701 96.349 1.00 49.29 507 ASN A C 1
ATOM 721 O O . ASN A 1 104 ? 0.312 15.485 96.520 1.00 48.24 507 ASN A O 1
ATOM 726 N N . THR A 1 105 ? -0.639 17.504 96.211 1.00 47.10 508 THR A N 1
ATOM 727 C CA . THR A 1 105 ? -2.015 17.029 96.252 1.00 44.54 508 THR A CA 1
ATOM 728 C C . THR A 1 105 ? -2.868 17.945 95.378 1.00 39.99 508 THR A C 1
ATOM 729 O O . THR A 1 105 ? -2.406 19.004 94.957 1.00 42.65 508 THR A O 1
ATOM 733 N N . THR A 1 106 ? -4.102 17.544 95.094 1.00 39.58 509 THR A N 1
ATOM 734 C CA . THR A 1 106 ? -5.003 18.393 94.319 1.00 39.29 509 THR A CA 1
ATOM 735 C C . THR A 1 106 ? -6.335 18.588 95.034 1.00 43.57 509 THR A C 1
ATOM 736 O O . THR A 1 106 ? -6.713 17.783 95.885 1.00 44.01 509 THR A O 1
ATOM 740 N N . ASP A 1 107 ? -7.039 19.666 94.699 1.00 35.81 510 ASP A N 1
ATOM 741 C CA . ASP A 1 107 ? -8.416 19.834 95.143 1.00 38.35 510 ASP A CA 1
ATOM 742 C C . ASP A 1 107 ? -9.324 19.127 94.141 1.00 42.35 510 ASP A C 1
ATOM 743 O O . ASP A 1 107 ? -8.836 18.386 93.283 1.00 41.99 510 ASP A O 1
ATOM 748 N N . CYS A 1 108 ? -10.630 19.361 94.224 1.00 40.70 511 CYS A N 1
ATOM 749 C CA . CYS A 1 108 ? -11.562 18.636 93.361 1.00 48.39 511 CYS A CA 1
ATOM 750 C C . CYS A 1 108 ? -11.542 19.168 91.927 1.00 46.33 511 CYS A C 1
ATOM 751 O O . CYS A 1 108 ? -12.054 18.525 91.009 1.00 40.86 511 CYS A O 1
ATOM 754 N N . TRP A 1 109 ? -10.932 20.333 91.736 1.00 42.42 512 TRP A N 1
ATOM 755 C CA . TRP A 1 109 ? -10.844 20.930 90.410 1.00 45.37 512 TRP A CA 1
ATOM 756 C C . TRP A 1 109 ? -9.523 20.583 89.727 1.00 39.98 512 TRP A C 1
ATOM 757 O O . TRP A 1 109 ? -9.252 21.039 88.618 1.00 41.08 512 TRP A O 1
ATOM 768 N N . GLY A 1 110 ? -8.708 19.775 90.397 1.00 36.84 513 GLY A N 1
ATOM 769 C CA . GLY A 1 110 ? -7.464 19.288 89.831 1.00 41.40 513 GLY A CA 1
ATOM 770 C C . GLY A 1 110 ? -6.264 20.195 90.033 1.00 41.26 513 GLY A C 1
ATOM 771 O O . GLY A 1 110 ? -5.187 19.933 89.494 1.00 41.25 513 GLY A O 1
ATOM 772 N N . ARG A 1 111 ? -6.445 21.257 90.812 1.00 35.60 514 ARG A N 1
ATOM 773 C CA . ARG A 1 111 ? -5.380 22.227 91.052 1.00 34.70 514 ARG A CA 1
ATOM 774 C C . ARG A 1 111 ? -4.510 21.841 92.243 1.00 39.83 514 ARG A C 1
ATOM 775 O O . ARG A 1 111 ? -5.025 21.457 93.297 1.00 38.53 514 ARG A O 1
ATOM 783 N N . THR A 1 112 ? -3.195 21.948 92.081 1.00 34.48 515 THR A N 1
ATOM 784 C CA . THR A 1 112 ? -2.283 21.785 93.209 1.00 40.90 515 THR A CA 1
ATOM 785 C C . THR A 1 112 ? -2.210 23.097 93.986 1.00 38.80 515 THR A C 1
ATOM 786 O O . THR A 1 112 ? -2.611 24.143 93.468 1.00 39.87 515 THR A O 1
ATOM 790 N N . PRO A 1 113 ? -1.723 23.047 95.241 1.00 44.02 516 PRO A N 1
ATOM 791 C CA . PRO A 1 113 ? -1.493 24.278 96.007 1.00 36.98 516 PRO A CA 1
ATOM 792 C C . PRO A 1 113 ? -0.637 25.304 95.261 1.00 34.60 516 PRO A C 1
ATOM 793 O O . PRO A 1 113 ? -0.865 26.506 95.398 1.00 35.61 516 PRO A O 1
ATOM 797 N N . LEU A 1 114 ? 0.338 24.831 94.491 1.00 35.79 517 LEU A N 1
ATOM 798 C CA . LEU A 1 114 ? 1.139 25.720 93.655 1.00 34.07 517 LEU A CA 1
ATOM 799 C C . LEU A 1 114 ? 0.280 26.409 92.597 1.00 31.03 517 LEU A C 1
ATOM 800 O O . LEU A 1 114 ? 0.456 27.597 92.325 1.00 35.49 517 LEU A O 1
ATOM 805 N N . HIS A 1 115 ? -0.645 25.661 92.000 1.00 34.60 518 HIS A N 1
ATOM 806 C CA . HIS A 1 115 ? -1.535 26.226 90.986 1.00 35.14 518 HIS A CA 1
ATOM 807 C C . HIS A 1 115 ? -2.395 27.328 91.591 1.00 34.32 518 HIS A C 1
ATOM 808 O O . HIS A 1 115 ? -2.595 28.372 90.978 1.00 33.39 518 HIS A O 1
ATOM 815 N N . VAL A 1 116 ? -2.905 27.100 92.797 1.00 34.01 519 VAL A N 1
ATOM 816 C CA . VAL A 1 116 ? -3.732 28.109 93.448 1.00 30.88 519 VAL A CA 1
ATOM 817 C C . VAL A 1 116 ? -2.912 29.360 93.767 1.00 30.99 519 VAL A C 1
ATOM 818 O O . VAL A 1 116 ? -3.376 30.485 93.566 1.00 31.77 519 VAL A O 1
ATOM 822 N N . CYS A 1 117 ? -1.694 29.159 94.265 1.00 33.63 520 CYS A N 1
ATOM 823 C CA . CYS A 1 117 ? -0.758 30.267 94.480 1.00 43.36 520 CYS A CA 1
ATOM 824 C C . CYS A 1 117 ? -0.542 31.055 93.200 1.00 38.48 520 CYS A C 1
ATOM 825 O O . CYS A 1 117 ? -0.600 32.286 93.184 1.00 39.35 520 CYS A O 1
ATOM 828 N N . ALA A 1 118 ? -0.297 30.317 92.126 1.00 33.12 521 ALA A N 1
ATOM 829 C CA . ALA A 1 118 ? 0.008 30.905 90.833 1.00 34.71 521 ALA A CA 1
ATOM 830 C C . ALA A 1 118 ? -1.137 31.761 90.306 1.00 36.23 521 ALA A C 1
ATOM 831 O O . ALA A 1 118 ? -0.918 32.880 89.842 1.00 34.30 521 ALA A O 1
ATOM 833 N N . GLU A 1 119 ? -2.355 31.231 90.383 1.00 33.98 522 GLU A N 1
ATOM 834 C CA . GLU A 1 119 ? -3.538 31.928 89.889 1.00 34.60 522 GLU A CA 1
ATOM 835 C C . GLU A 1 119 ? -3.812 33.212 90.656 1.00 37.82 522 GLU A C 1
ATOM 836 O O . GLU A 1 119 ? -4.214 34.221 90.073 1.00 36.09 522 GLU A O 1
ATOM 842 N N . LYS A 1 120 ? -3.611 33.161 91.969 1.00 37.71 523 LYS A N 1
ATOM 843 C CA . LYS A 1 120 ? -4.004 34.257 92.849 1.00 36.58 523 LYS A CA 1
ATOM 844 C C . LYS A 1 120 ? -2.854 35.197 93.173 1.00 37.21 523 LYS A C 1
ATOM 845 O O . LYS A 1 120 ? -3.062 36.245 93.778 1.00 39.29 523 LYS A O 1
ATOM 851 N N . GLY A 1 121 ? -1.644 34.824 92.773 1.00 39.95 524 GLY A N 1
ATOM 852 C CA . GLY A 1 121 ? -0.485 35.660 93.022 1.00 40.77 524 GLY A CA 1
ATOM 853 C C . GLY A 1 121 ? -0.067 35.700 94.483 1.00 38.12 524 GLY A C 1
ATOM 854 O O . GLY A 1 121 ? 0.434 36.719 94.962 1.00 39.12 524 GLY A O 1
ATOM 855 N N . HIS A 1 122 ? -0.259 34.586 95.185 1.00 37.78 525 HIS A N 1
ATOM 856 C CA . HIS A 1 122 ? 0.115 34.481 96.596 1.00 42.66 525 HIS A CA 1
ATOM 857 C C . HIS A 1 122 ? 1.581 34.090 96.758 1.00 39.09 525 HIS A C 1
ATOM 858 O O . HIS A 1 122 ? 1.893 32.944 97.079 1.00 37.79 525 HIS A O 1
ATOM 865 N N . SER A 1 123 ? 2.477 35.048 96.545 1.00 37.70 526 SER A N 1
ATOM 866 C CA . SER A 1 123 ? 3.910 34.773 96.578 1.00 39.00 526 SER A CA 1
ATOM 867 C C . SER A 1 123 ? 4.423 34.431 97.977 1.00 43.33 526 SER A C 1
ATOM 868 O O . SER A 1 123 ? 5.321 33.602 98.131 1.00 44.47 526 SER A O 1
ATOM 871 N N . GLN A 1 124 ? 3.860 35.068 98.997 1.00 44.60 527 GLN A N 1
ATOM 872 C CA . GLN A 1 124 ? 4.281 34.785 100.363 1.00 42.56 527 GLN A CA 1
ATOM 873 C C . GLN A 1 124 ? 3.873 33.365 100.745 1.00 41.86 527 GLN A C 1
ATOM 874 O O . GLN A 1 124 ? 4.643 32.638 101.372 1.00 42.20 527 GLN A O 1
ATOM 880 N N . VAL A 1 125 ? 2.672 32.962 100.341 1.00 41.63 528 VAL A N 1
ATOM 881 C CA . VAL A 1 125 ? 2.236 31.585 100.542 1.00 38.15 528 VAL A CA 1
ATOM 882 C C . VAL A 1 125 ? 3.197 30.633 99.848 1.00 43.79 528 VAL A C 1
ATOM 883 O O . VAL A 1 125 ? 3.574 29.596 100.394 1.00 43.48 528 VAL A O 1
ATOM 887 N N . LEU A 1 126 ? 3.614 31.009 98.646 1.00 43.50 529 LEU A N 1
ATOM 888 C CA . LEU A 1 126 ? 4.542 30.194 97.882 1.00 41.64 529 LEU A CA 1
ATOM 889 C C . LEU A 1 126 ? 5.878 30.050 98.614 1.00 44.85 529 LEU A C 1
ATOM 890 O O . LEU A 1 126 ? 6.454 28.963 98.672 1.00 43.15 529 LEU A O 1
ATOM 895 N N . GLN A 1 127 ? 6.359 31.151 99.181 1.00 44.37 530 GLN A N 1
ATOM 896 C CA . GLN A 1 127 ? 7.600 31.133 99.953 1.00 53.40 530 GLN A CA 1
ATOM 897 C C . GLN A 1 127 ? 7.440 30.308 101.230 1.00 49.80 530 GLN A C 1
ATOM 898 O O . GLN A 1 127 ? 8.373 29.631 101.672 1.00 46.21 530 GLN A O 1
ATOM 904 N N . ALA A 1 128 ? 6.247 30.365 101.811 1.00 43.84 531 ALA A N 1
ATOM 905 C CA . ALA A 1 128 ? 5.931 29.568 102.989 1.00 45.05 531 ALA A CA 1
ATOM 906 C C . ALA A 1 128 ? 6.030 28.081 102.668 1.00 50.96 531 ALA A C 1
ATOM 907 O O . ALA A 1 128 ? 6.603 27.307 103.436 1.00 48.47 531 ALA A O 1
ATOM 909 N N . ILE A 1 129 ? 5.476 27.695 101.522 1.00 48.26 532 ILE A N 1
ATOM 910 C CA . ILE A 1 129 ? 5.511 26.307 101.073 1.00 44.28 532 ILE A CA 1
ATOM 911 C C . ILE A 1 129 ? 6.947 25.835 100.866 1.00 52.30 532 ILE A C 1
ATOM 912 O O . ILE A 1 129 ? 7.301 24.711 101.227 1.00 54.17 532 ILE A O 1
ATOM 917 N N . GLN A 1 130 ? 7.771 26.702 100.285 1.00 52.94 533 GLN A N 1
ATOM 918 C CA . GLN A 1 130 ? 9.174 26.385 100.035 1.00 53.44 533 GLN A CA 1
ATOM 919 C C . GLN A 1 130 ? 9.923 26.104 101.332 1.00 57.97 533 GLN A C 1
ATOM 920 O O . GLN A 1 130 ? 10.672 25.133 101.425 1.00 57.41 533 GLN A O 1
ATOM 926 N N . LYS A 1 131 ? 9.718 26.961 102.329 1.00 58.72 534 LYS A N 1
ATOM 927 C CA . LYS A 1 131 ? 10.375 26.806 103.623 1.00 59.00 534 LYS A CA 1
ATOM 928 C C . LYS A 1 131 ? 9.856 25.581 104.367 1.00 54.81 534 LYS A C 1
ATOM 929 O O . LYS A 1 131 ? 10.635 24.791 104.902 1.00 58.61 534 LYS A O 1
ATOM 935 N N . GLY A 1 132 ? 8.536 25.428 104.391 1.00 52.51 535 GLY A N 1
ATOM 936 C CA . GLY A 1 132 ? 7.909 24.323 105.090 1.00 53.52 535 GLY A CA 1
ATOM 937 C C . GLY A 1 132 ? 8.299 22.974 104.520 1.00 59.93 535 GLY A C 1
ATOM 938 O O . GLY A 1 132 ? 8.406 21.987 105.247 1.00 58.27 535 GLY A O 1
ATOM 939 N N . ALA A 1 133 ? 8.511 22.930 103.210 1.00 57.96 536 ALA A N 1
ATOM 940 C CA . ALA A 1 133 ? 8.876 21.685 102.548 1.00 59.33 536 ALA A CA 1
ATOM 941 C C . ALA A 1 133 ? 10.327 21.311 102.839 1.00 61.75 536 ALA A C 1
ATOM 942 O O . ALA A 1 133 ? 10.675 20.129 102.888 1.00 59.34 536 ALA A O 1
ATOM 944 N N . VAL A 1 134 ? 11.170 22.323 103.022 1.00 62.38 537 VAL A N 1
ATOM 945 C CA . VAL A 1 134 ? 12.567 22.091 103.373 1.00 66.59 537 VAL A CA 1
ATOM 946 C C . VAL A 1 134 ? 12.649 21.493 104.774 1.00 68.54 537 VAL A C 1
ATOM 947 O O . VAL A 1 134 ? 13.397 20.542 105.014 1.00 71.33 537 VAL A O 1
ATOM 951 N N . GLY A 1 135 ? 11.854 22.040 105.688 1.00 63.15 538 GLY A N 1
ATOM 952 C CA . GLY A 1 135 ? 11.855 21.591 107.068 1.00 66.81 538 GLY A CA 1
ATOM 953 C C . GLY A 1 135 ? 10.992 20.369 107.320 1.00 67.56 538 GLY A C 1
ATOM 954 O O . GLY A 1 135 ? 10.753 20.001 108.470 1.00 76.77 538 GLY A O 1
ATOM 955 N N . SER A 1 136 ? 10.520 19.739 106.249 1.00 67.44 539 SER A N 1
ATOM 956 C CA . SER A 1 136 ? 9.705 18.534 106.376 1.00 59.10 539 SER A CA 1
ATOM 957 C C . SER A 1 136 ? 10.111 17.488 105.349 1.00 57.46 539 SER A C 1
ATOM 958 O O . SER A 1 136 ? 9.406 16.497 105.153 1.00 57.97 539 SER A O 1
ATOM 961 N N . ASN A 1 137 ? 11.250 17.722 104.702 1.00 62.11 540 ASN A N 1
ATOM 962 C CA . ASN A 1 137 ? 11.794 16.816 103.691 1.00 70.88 540 ASN A CA 1
ATOM 963 C C . ASN A 1 137 ? 10.767 16.438 102.623 1.00 70.13 540 ASN A C 1
ATOM 964 O O . ASN A 1 137 ? 10.609 15.264 102.285 1.00 67.33 540 ASN A O 1
ATOM 969 N N . GLN A 1 138 ? 10.061 17.438 102.103 1.00 68.46 541 GLN A N 1
ATOM 970 C CA . GLN A 1 138 ? 9.079 17.203 101.049 1.00 63.80 541 GLN A CA 1
ATOM 971 C C . GLN A 1 138 ? 9.562 17.745 99.713 1.00 56.75 541 GLN A C 1
ATOM 972 O O . GLN A 1 138 ? 10.145 18.827 99.645 1.00 54.47 541 GLN A O 1
ATOM 978 N N . PHE A 1 139 ? 9.315 16.981 98.654 1.00 56.38 542 PHE A N 1
ATOM 979 C CA . PHE A 1 139 ? 9.627 17.417 97.298 1.00 59.94 542 PHE A CA 1
ATOM 980 C C . PHE A 1 139 ? 8.437 18.154 96.688 1.00 54.90 542 PHE A C 1
ATOM 981 O O . PHE A 1 139 ? 7.343 17.602 96.571 1.00 57.69 542 PHE A O 1
ATOM 989 N N . VAL A 1 140 ? 8.657 19.405 96.306 1.00 52.63 543 VAL A N 1
ATOM 990 C CA . VAL A 1 140 ? 7.611 20.209 95.692 1.00 49.69 543 VAL A CA 1
ATOM 991 C C . VAL A 1 140 ? 7.637 20.043 94.177 1.00 49.48 543 VAL A C 1
ATOM 992 O O . VAL A 1 140 ? 8.616 20.403 93.523 1.00 52.41 543 VAL A O 1
ATOM 996 N N . ASP A 1 141 ? 6.563 19.495 93.623 1.00 47.24 544 ASP A N 1
ATOM 997 C CA . ASP A 1 141 ? 6.501 19.243 92.188 1.00 45.53 544 ASP A CA 1
ATOM 998 C C . ASP A 1 141 ? 6.100 20.500 91.422 1.00 41.14 544 ASP A C 1
ATOM 999 O O . ASP A 1 141 ? 4.918 20.788 91.250 1.00 40.67 544 ASP A O 1
ATOM 1004 N N . LEU A 1 142 ? 7.097 21.239 90.950 1.00 41.15 545 LEU A N 1
ATOM 1005 C CA . LEU A 1 142 ? 6.852 22.493 90.251 1.00 41.11 545 LEU A CA 1
ATOM 1006 C C . LEU A 1 142 ? 6.279 22.289 88.852 1.00 43.29 545 LEU A C 1
ATOM 1007 O O . LEU A 1 142 ? 5.751 23.223 88.249 1.00 42.68 545 LEU A O 1
ATOM 1012 N N . GLU A 1 143 ? 6.385 21.069 88.338 1.00 41.41 546 GLU A N 1
ATOM 1013 C CA . GLU A 1 143 ? 5.934 20.775 86.984 1.00 38.89 546 GLU A CA 1
ATOM 1014 C C . GLU A 1 143 ? 4.620 20.003 86.963 1.00 44.23 546 GLU A C 1
ATOM 1015 O O . GLU A 1 143 ? 4.227 19.466 85.927 1.00 39.39 546 GLU A O 1
ATOM 1021 N N . ALA A 1 144 ? 3.938 19.954 88.104 1.00 42.90 547 ALA A N 1
ATOM 1022 C CA . ALA A 1 144 ? 2.638 19.299 88.172 1.00 39.35 547 ALA A CA 1
ATOM 1023 C C . ALA A 1 144 ? 1.673 19.990 87.222 1.00 34.36 547 ALA A C 1
ATOM 1024 O O . ALA A 1 144 ? 1.667 21.215 87.122 1.00 39.64 547 ALA A O 1
ATOM 1026 N N . THR A 1 145 ? 0.869 19.210 86.508 1.00 31.65 548 THR A N 1
ATOM 1027 C CA . THR A 1 145 ? -0.103 19.798 85.597 1.00 32.40 548 THR A CA 1
ATOM 1028 C C . THR A 1 145 ? -1.509 19.709 86.172 1.00 34.30 548 THR A C 1
ATOM 1029 O O . THR A 1 145 ? -1.858 18.729 86.827 1.00 37.52 548 THR A O 1
ATOM 1033 N N . ASN A 1 146 ? -2.307 20.749 85.950 1.00 34.30 549 ASN A N 1
ATOM 1034 C CA . ASN A 1 146 ? -3.697 20.734 86.391 1.00 35.48 549 ASN A CA 1
ATOM 1035 C C . ASN A 1 146 ? -4.565 20.059 85.332 1.00 37.15 549 ASN A C 1
ATOM 1036 O O . ASN A 1 146 ? -4.047 19.520 84.350 1.00 36.74 549 ASN A O 1
ATOM 1041 N N . TYR A 1 147 ? -5.882 20.105 85.505 1.00 30.59 550 TYR A N 1
ATOM 1042 C CA . TYR A 1 147 ? -6.767 19.422 84.564 1.00 38.08 550 TYR A CA 1
ATOM 1043 C C . TYR A 1 147 ? -6.807 20.126 83.211 1.00 37.50 550 TYR A C 1
ATOM 1044 O O . TYR A 1 147 ? -7.389 19.610 82.261 1.00 35.97 550 TYR A O 1
ATOM 1053 N N . ASP A 1 148 ? -6.190 21.302 83.134 1.00 34.42 551 ASP A N 1
ATOM 1054 C CA . ASP A 1 148 ? -6.097 22.045 81.883 1.00 38.71 551 ASP A CA 1
ATOM 1055 C C . ASP A 1 148 ? -4.741 21.836 81.215 1.00 31.96 551 ASP A C 1
ATOM 1056 O O . ASP A 1 148 ? -4.412 22.518 80.249 1.00 29.31 551 ASP A O 1
ATOM 1061 N N . GLY A 1 149 ? -3.956 20.900 81.743 1.00 32.95 552 GLY A N 1
ATOM 1062 C CA . GLY A 1 149 ? -2.642 20.594 81.195 1.00 31.57 552 GLY A CA 1
ATOM 1063 C C . GLY A 1 149 ? -1.574 21.649 81.445 1.00 31.58 552 GLY A C 1
ATOM 1064 O O . GLY A 1 149 ? -0.547 21.677 80.759 1.00 31.24 552 GLY A O 1
ATOM 1065 N N . LEU A 1 150 ? -1.796 22.496 82.445 1.00 30.81 553 LEU A N 1
ATOM 1066 C CA . LEU A 1 150 ? -0.896 23.620 82.720 1.00 32.39 553 LEU A CA 1
ATOM 1067 C C . LEU A 1 150 ? -0.069 23.457 83.998 1.00 35.41 553 LEU A C 1
ATOM 1068 O O . LEU A 1 150 ? -0.565 22.970 85.021 1.00 33.65 553 LEU A O 1
ATOM 1073 N N . THR A 1 151 ? 1.192 23.878 83.933 1.00 33.24 554 THR A N 1
ATOM 1074 C CA . THR A 1 151 ? 2.042 23.955 85.117 1.00 34.91 554 THR A CA 1
ATOM 1075 C C . THR A 1 151 ? 1.674 25.209 85.909 1.00 30.38 554 THR A C 1
ATOM 1076 O O . THR A 1 151 ? 0.988 26.094 85.385 1.00 31.61 554 THR A O 1
ATOM 1080 N N . PRO A 1 152 ? 2.108 25.292 87.177 1.00 35.56 555 PRO A N 1
ATOM 1081 C CA . PRO A 1 152 ? 1.808 26.522 87.923 1.00 32.18 555 PRO A CA 1
ATOM 1082 C C . PRO A 1 152 ? 2.367 27.779 87.250 1.00 26.05 555 PRO A C 1
ATOM 1083 O O . PRO A 1 152 ? 1.707 28.816 87.253 1.00 28.00 555 PRO A O 1
ATOM 1087 N N . LEU A 1 153 ? 3.554 27.687 86.660 1.00 31.23 556 LEU A N 1
ATOM 1088 C CA . LEU A 1 153 ? 4.107 28.834 85.940 1.00 30.90 556 LEU A CA 1
ATOM 1089 C C . LEU A 1 153 ? 3.156 29.292 84.828 1.00 29.30 556 LEU A C 1
ATOM 1090 O O . LEU A 1 153 ? 2.872 30.485 84.708 1.00 31.88 556 LEU A O 1
ATOM 1095 N N . HIS A 1 154 ? 2.659 28.346 84.031 1.00 29.17 557 HIS A N 1
ATOM 1096 C CA . HIS A 1 154 ? 1.688 28.657 82.977 1.00 30.73 557 HIS A CA 1
ATOM 1097 C C . HIS A 1 154 ? 0.504 29.461 83.510 1.00 28.07 557 HIS A C 1
ATOM 1098 O O . HIS A 1 154 ? 0.099 30.460 82.914 1.00 27.58 557 HIS A O 1
ATOM 1105 N N . CYS A 1 155 ? -0.053 29.018 84.634 1.00 28.63 558 CYS A N 1
ATOM 1106 C CA . CYS A 1 155 ? -1.228 29.674 85.211 1.00 27.54 558 CYS A CA 1
ATOM 1107 C C . CYS A 1 155 ? -0.936 31.097 85.658 1.00 26.97 558 CYS A C 1
ATOM 1108 O O . CYS A 1 155 ? -1.757 31.996 85.473 1.00 31.50 558 CYS A O 1
ATOM 1111 N N . ALA A 1 156 ? 0.234 31.289 86.259 1.00 27.13 559 ALA A N 1
ATOM 1112 C CA . ALA A 1 156 ? 0.656 32.603 86.717 1.00 30.28 559 ALA A CA 1
ATOM 1113 C C . ALA A 1 156 ? 0.782 33.580 85.546 1.00 27.74 559 ALA A C 1
ATOM 1114 O O . ALA A 1 156 ? 0.375 34.739 85.635 1.00 30.67 559 ALA A O 1
ATOM 1116 N N . VAL A 1 157 ? 1.338 33.097 84.442 1.00 29.40 560 VAL A N 1
ATOM 1117 C CA . VAL A 1 157 ? 1.527 33.933 83.259 1.00 26.24 560 VAL A CA 1
ATOM 1118 C C . VAL A 1 157 ? 0.181 34.360 82.660 1.00 25.56 560 VAL A C 1
ATOM 1119 O O . VAL A 1 157 ? -0.045 35.537 82.368 1.00 28.10 560 VAL A O 1
ATOM 1123 N N . ILE A 1 158 ? -0.716 33.395 82.503 1.00 29.49 561 ILE A N 1
ATOM 1124 C CA . ILE A 1 158 ? -2.047 33.647 81.959 1.00 26.66 561 ILE A CA 1
ATOM 1125 C C . ILE A 1 158 ? -2.824 34.605 82.860 1.00 33.45 561 ILE A C 1
ATOM 1126 O O . ILE A 1 158 ? -3.508 35.516 82.382 1.00 31.38 561 ILE A O 1
ATOM 1131 N N . ALA A 1 159 ? -2.703 34.404 84.168 1.00 30.18 562 ALA A N 1
ATOM 1132 C CA . ALA A 1 159 ? -3.333 35.303 85.127 1.00 33.40 562 ALA A CA 1
ATOM 1133 C C . ALA A 1 159 ? -2.786 36.722 84.971 1.00 31.14 562 ALA A C 1
ATOM 1134 O O . ALA A 1 159 ? -3.545 37.689 84.979 1.00 30.81 562 ALA A O 1
ATOM 1136 N N . HIS A 1 160 ? -1.472 36.847 84.809 1.00 31.53 563 HIS A N 1
ATOM 1137 C CA . HIS A 1 160 ? -0.866 38.168 84.651 1.00 32.54 563 HIS A CA 1
ATOM 1138 C C . HIS A 1 160 ? -1.244 38.825 83.317 1.00 31.83 563 HIS A C 1
ATOM 1139 O O . HIS A 1 160 ? -1.459 40.040 83.261 1.00 32.29 563 HIS A O 1
ATOM 1146 N N . ASN A 1 161 ? -1.320 38.030 82.250 1.00 34.18 564 ASN A N 1
ATOM 1147 C CA . ASN A 1 161 ? -1.782 38.534 80.955 1.00 31.36 564 ASN A CA 1
ATOM 1148 C C . ASN A 1 161 ? -3.154 39.201 81.064 1.00 36.45 564 ASN A C 1
ATOM 1149 O O . ASN A 1 161 ? -3.386 40.270 80.499 1.00 35.77 564 ASN A O 1
ATOM 1154 N N . ALA A 1 162 ? -4.060 38.557 81.795 1.00 39.19 565 ALA A N 1
ATOM 1155 C CA . ALA A 1 162 ? -5.411 39.078 81.975 1.00 31.76 565 ALA A CA 1
ATOM 1156 C C . ALA A 1 162 ? -5.386 40.414 82.712 1.00 38.05 565 ALA A C 1
ATOM 1157 O O . ALA A 1 162 ? -6.091 41.355 82.338 1.00 42.17 565 ALA A O 1
ATOM 1159 N N . VAL A 1 163 ? -4.565 40.492 83.755 1.00 33.88 566 VAL A N 1
ATOM 1160 C CA . VAL A 1 163 ? -4.396 41.727 84.511 1.00 36.52 566 VAL A CA 1
ATOM 1161 C C . VAL A 1 163 ? -3.834 42.848 83.632 1.00 41.00 566 VAL A C 1
ATOM 1162 O O . VAL A 1 163 ? -4.357 43.963 83.618 1.00 40.99 566 VAL A O 1
ATOM 1166 N N . VAL A 1 164 ? -2.771 42.542 82.896 1.00 35.50 567 VAL A N 1
ATOM 1167 C CA . VAL A 1 164 ? -2.136 43.521 82.025 1.00 35.90 567 VAL A CA 1
ATOM 1168 C C . VAL A 1 164 ? -3.095 43.997 80.942 1.00 42.99 567 VAL A C 1
ATOM 1169 O O . VAL A 1 164 ? -3.204 45.196 80.674 1.00 46.21 567 VAL A O 1
ATOM 1173 N N . HIS A 1 165 ? -3.799 43.050 80.331 1.00 40.68 568 HIS A N 1
ATOM 1174 C CA . HIS A 1 165 ? -4.746 43.369 79.274 1.00 47.19 568 HIS A CA 1
ATOM 1175 C C . HIS A 1 165 ? -5.833 44.302 79.783 1.00 52.69 568 HIS A C 1
ATOM 1176 O O . HIS A 1 165 ? -6.321 45.149 79.045 1.00 52.93 568 HIS A O 1
ATOM 1183 N N . GLU A 1 166 ? -6.203 44.153 81.051 1.00 47.84 569 GLU A N 1
ATOM 1184 C CA . GLU A 1 166 ? -7.252 44.983 81.622 1.00 51.70 569 GLU A CA 1
ATOM 1185 C C . GLU A 1 166 ? -6.708 46.349 82.024 1.00 56.54 569 GLU A C 1
ATOM 1186 O O . GLU A 1 166 ? -7.381 47.364 81.851 1.00 62.48 569 GLU A O 1
ATOM 1192 N N . LEU A 1 167 ? -5.487 46.371 82.551 1.00 53.61 570 LEU A N 1
ATOM 1193 C CA . LEU A 1 167 ? -4.835 47.621 82.937 1.00 54.89 570 LEU A CA 1
ATOM 1194 C C . LEU A 1 167 ? -4.682 48.550 81.747 1.00 56.55 570 LEU A C 1
ATOM 1195 O O . LEU A 1 167 ? -4.775 49.771 81.875 1.00 61.83 570 LEU A O 1
ATOM 1200 N N . GLN A 1 168 ? -4.447 47.962 80.582 1.00 58.86 571 GLN A N 1
ATOM 1201 C CA . GLN A 1 168 ? -4.344 48.735 79.356 1.00 60.08 571 GLN A CA 1
ATOM 1202 C C . GLN A 1 168 ? -5.720 48.975 78.753 1.00 65.36 571 GLN A C 1
ATOM 1203 O O . GLN A 1 168 ? -5.841 49.289 77.563 1.00 67.95 571 GLN A O 1
ATOM 1209 N N . ARG A 1 169 ? -6.758 48.817 79.574 1.00 70.18 572 ARG A N 1
ATOM 1210 C CA . ARG A 1 169 ? -8.125 49.007 79.097 1.00 70.36 572 ARG A CA 1
ATOM 1211 C C . ARG A 1 169 ? -9.043 49.813 80.012 1.00 77.05 572 ARG A C 1
ATOM 1212 O O . ARG A 1 169 ? -9.830 50.577 79.499 1.00 86.51 572 ARG A O 1
ATOM 1220 N N . ASN A 1 170 ? -8.974 49.656 81.335 1.00 79.05 573 ASN A N 1
ATOM 1221 C CA . ASN A 1 170 ? -9.841 50.441 82.229 1.00 90.27 573 ASN A CA 1
ATOM 1222 C C . ASN A 1 170 ? -9.305 51.872 82.333 1.00 91.45 573 ASN A C 1
ATOM 1223 O O . ASN A 1 170 ? -8.100 52.087 82.455 1.00 92.58 573 ASN A O 1
ATOM 1228 N N . GLN A 1 171 ? -10.212 52.847 82.297 1.00 91.47 574 GLN A N 1
ATOM 1229 C CA . GLN A 1 171 ? -9.828 54.255 82.169 1.00 93.24 574 GLN A CA 1
ATOM 1230 C C . GLN A 1 171 ? -9.759 55.012 83.482 1.00 95.48 574 GLN A C 1
ATOM 1231 O O . GLN A 1 171 ? -9.842 56.228 83.471 1.00 96.97 574 GLN A O 1
ATOM 1237 N N . GLN A 1 172 ? -9.634 54.344 84.615 1.00 93.36 575 GLN A N 1
ATOM 1238 C CA . GLN A 1 172 ? -9.710 55.107 85.849 1.00 90.76 575 GLN A CA 1
ATOM 1239 C C . GLN A 1 172 ? -8.869 54.534 86.965 1.00 95.15 575 GLN A C 1
ATOM 1240 O O . GLN A 1 172 ? -9.059 53.390 87.360 1.00 96.22 575 GLN A O 1
ATOM 1246 N N . PRO A 1 173 ? -7.925 55.337 87.466 1.00 93.51 576 PRO A N 1
ATOM 1247 C CA . PRO A 1 173 ? -7.021 54.975 88.556 1.00 91.29 576 PRO A CA 1
ATOM 1248 C C . PRO A 1 173 ? -7.746 54.738 89.879 1.00 95.67 576 PRO A C 1
ATOM 1249 O O . PRO A 1 173 ? -7.495 53.728 90.540 1.00 96.84 576 PRO A O 1
ATOM 1253 N N . HIS A 1 174 ? -8.624 55.663 90.260 1.00 96.26 577 HIS A N 1
ATOM 1254 C CA . HIS A 1 174 ? -9.258 55.643 91.581 1.00 101.57 577 HIS A CA 1
ATOM 1255 C C . HIS A 1 174 ? -10.159 54.433 91.836 1.00 102.75 577 HIS A C 1
ATOM 1256 O O . HIS A 1 174 ? -10.547 54.185 92.978 1.00 104.85 577 HIS A O 1
ATOM 1263 N N . SER A 1 175 ? -10.491 53.690 90.783 1.00 99.30 578 SER A N 1
ATOM 1264 C CA . SER A 1 175 ? -11.362 52.523 90.910 1.00 98.52 578 SER A CA 1
ATOM 1265 C C . SER A 1 175 ? -10.812 51.504 91.906 1.00 100.31 578 SER A C 1
ATOM 1266 O O . SER A 1 175 ? -9.606 51.257 91.943 1.00 103.44 578 SER A O 1
ATOM 1269 N N . PRO A 1 176 ? -11.700 50.915 92.724 1.00 103.52 579 PRO A N 1
ATOM 1270 C CA . PRO A 1 176 ? -11.333 49.843 93.659 1.00 98.99 579 PRO A CA 1
ATOM 1271 C C . PRO A 1 176 ? -10.704 48.648 92.945 1.00 94.18 579 PRO A C 1
ATOM 1272 O O . PRO A 1 176 ? -9.930 47.900 93.543 1.00 92.01 579 PRO A O 1
ATOM 1276 N N . GLU A 1 177 ? -11.039 48.487 91.670 1.00 89.11 580 GLU A N 1
ATOM 1277 C CA . GLU A 1 177 ? -10.574 47.363 90.870 1.00 88.75 580 GLU A CA 1
ATOM 1278 C C . GLU A 1 177 ? -9.169 47.579 90.308 1.00 84.36 580 GLU A C 1
ATOM 1279 O O . GLU A 1 177 ? -8.363 46.652 90.277 1.00 80.81 580 GLU A O 1
ATOM 1285 N N . VAL A 1 178 ? -8.883 48.799 89.863 1.00 81.58 581 VAL A N 1
ATOM 1286 C CA . VAL A 1 178 ? -7.603 49.113 89.232 1.00 78.46 581 VAL A CA 1
ATOM 1287 C C . VAL A 1 178 ? -6.441 49.057 90.220 1.00 73.90 581 VAL A C 1
ATOM 1288 O O . VAL A 1 178 ? -5.376 48.519 89.911 1.00 69.50 581 VAL A O 1
ATOM 1292 N N . GLN A 1 179 ? -6.647 49.617 91.407 1.00 76.79 582 GLN A N 1
ATOM 1293 C CA . GLN A 1 179 ? -5.645 49.539 92.462 1.00 78.35 582 GLN A CA 1
ATOM 1294 C C . GLN A 1 179 ? -5.459 48.081 92.886 1.00 72.32 582 GLN A C 1
ATOM 1295 O O . GLN A 1 179 ? -4.365 47.669 93.276 1.00 71.30 582 GLN A O 1
ATOM 1301 N N . GLU A 1 180 ? -6.533 47.303 92.786 1.00 72.70 583 GLU A N 1
ATOM 1302 C CA . GLU A 1 180 ? -6.467 45.863 93.006 1.00 75.37 583 GLU A CA 1
ATOM 1303 C C . GLU A 1 180 ? -5.698 45.191 91.867 1.00 66.46 583 GLU A C 1
ATOM 1304 O O . GLU A 1 180 ? -4.881 44.299 92.099 1.00 68.22 583 GLU A O 1
ATOM 1310 N N . LEU A 1 181 ? -5.962 45.632 90.640 1.00 64.52 584 LEU A N 1
ATOM 1311 C CA . LEU A 1 181 ? -5.234 45.149 89.469 1.00 59.76 584 LEU A CA 1
ATOM 1312 C C . LEU A 1 181 ? -3.752 45.495 89.556 1.00 53.71 584 LEU A C 1
ATOM 1313 O O . LEU A 1 181 ? -2.897 44.677 89.220 1.00 52.50 584 LEU A O 1
ATOM 1318 N N . LEU A 1 182 ? -3.457 46.710 90.007 1.00 55.01 585 LEU A N 1
ATOM 1319 C CA . LEU A 1 182 ? -2.077 47.161 90.158 1.00 53.56 585 LEU A CA 1
ATOM 1320 C C . LEU A 1 182 ? -1.300 46.298 91.147 1.00 52.73 585 LEU A C 1
ATOM 1321 O O . LEU A 1 182 ? -0.148 45.940 90.901 1.00 50.10 585 LEU A O 1
ATOM 1326 N N . LEU A 1 183 ? -1.930 45.960 92.266 1.00 53.08 586 LEU A N 1
ATOM 1327 C CA . LEU A 1 183 ? -1.270 45.137 93.271 1.00 54.74 586 LEU A CA 1
ATOM 1328 C C . LEU A 1 183 ? -1.150 43.690 92.799 1.00 44.26 586 LEU A C 1
ATOM 1329 O O . LEU A 1 183 ? -0.185 43.000 93.120 1.00 44.74 586 LEU A O 1
ATOM 1334 N N . LYS A 1 184 ? -2.124 43.234 92.021 1.00 46.66 587 LYS A N 1
ATOM 1335 C CA . LYS A 1 184 ? -2.080 41.877 91.491 1.00 51.35 587 LYS A CA 1
ATOM 1336 C C . LYS A 1 184 ? -1.040 41.77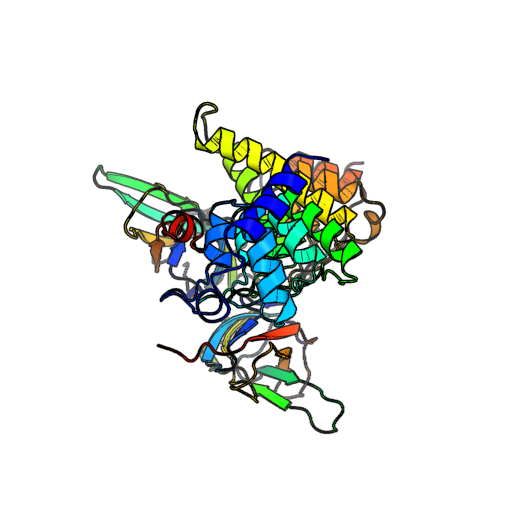8 90.371 1.00 47.87 587 LYS A C 1
ATOM 1337 O O . LYS A 1 184 ? -0.411 40.734 90.184 1.00 46.16 587 LYS A O 1
ATOM 1343 N N . ASN A 1 185 ? -0.859 42.873 89.638 1.00 42.81 588 ASN A N 1
ATOM 1344 C CA . ASN A 1 185 ? 0.208 42.967 88.648 1.00 47.37 588 ASN A CA 1
ATOM 1345 C C . ASN A 1 185 ? 1.568 42.742 89.297 1.00 44.76 588 ASN A C 1
ATOM 1346 O O . ASN A 1 185 ? 2.421 42.048 88.751 1.00 47.32 588 ASN A O 1
ATOM 1351 N N . LYS A 1 186 ? 1.755 43.324 90.476 1.00 42.13 589 LYS A N 1
ATOM 1352 C CA . LYS A 1 186 ? 3.000 43.179 91.216 1.00 40.66 589 LYS A CA 1
ATOM 1353 C C . LYS A 1 186 ? 3.124 41.792 91.841 1.00 42.05 589 LYS A C 1
ATOM 1354 O O . LYS A 1 186 ? 4.178 41.159 91.760 1.00 40.30 589 LYS A O 1
ATOM 1360 N N . SER A 1 187 ? 2.042 41.320 92.458 1.00 36.43 590 SER A N 1
ATOM 1361 C CA . SER A 1 187 ? 2.073 40.045 93.170 1.00 40.22 590 SER A CA 1
ATOM 1362 C C . SER A 1 187 ? 2.254 38.856 92.228 1.00 37.31 590 SER A C 1
ATOM 1363 O O . SER A 1 187 ? 2.934 37.885 92.567 1.00 37.89 590 SER A O 1
ATOM 1366 N N . LEU A 1 188 ? 1.646 38.927 91.048 1.00 37.59 591 LEU A N 1
ATOM 1367 C CA . LEU A 1 188 ? 1.766 37.842 90.078 1.00 35.66 591 LEU A CA 1
ATOM 1368 C C . LEU A 1 188 ? 3.197 37.731 89.554 1.00 38.05 591 LEU A C 1
ATOM 1369 O O . LEU A 1 188 ? 3.705 36.628 89.352 1.00 38.53 591 LEU A O 1
ATOM 1374 N N . VAL A 1 189 ? 3.855 38.870 89.356 1.00 36.66 592 VAL A N 1
ATOM 1375 C CA . VAL A 1 189 ? 5.246 38.856 88.911 1.00 36.33 592 VAL A CA 1
ATOM 1376 C C . VAL A 1 189 ? 6.147 38.313 90.019 1.00 37.46 592 VAL A C 1
ATOM 1377 O O . VAL A 1 189 ? 7.059 37.524 89.760 1.00 35.19 592 VAL A O 1
ATOM 1381 N N . ASP A 1 190 ? 5.877 38.720 91.257 1.00 38.95 593 ASP A N 1
ATOM 1382 C CA . ASP A 1 190 ? 6.614 38.197 92.408 1.00 39.16 593 ASP A CA 1
ATOM 1383 C C . ASP A 1 190 ? 6.443 36.688 92.528 1.00 33.77 593 ASP A C 1
ATOM 1384 O O . ASP A 1 190 ? 7.388 35.966 92.841 1.00 33.87 593 ASP A O 1
ATOM 1389 N N . THR A 1 191 ? 5.225 36.220 92.277 1.00 33.85 594 THR A N 1
ATOM 1390 C CA . THR A 1 191 ? 4.923 34.794 92.312 1.00 33.04 594 THR A CA 1
ATOM 1391 C C . THR A 1 191 ? 5.684 34.055 91.213 1.00 34.68 594 THR A C 1
ATOM 1392 O O . THR A 1 191 ? 6.238 32.973 91.432 1.00 34.20 594 THR A O 1
ATOM 1396 N N . ILE A 1 192 ? 5.716 34.653 90.029 1.00 34.65 595 ILE A N 1
ATOM 1397 C CA . ILE A 1 192 ? 6.443 34.072 88.904 1.00 30.50 595 ILE A CA 1
ATOM 1398 C C . ILE A 1 192 ? 7.939 34.010 89.218 1.00 33.98 595 ILE A C 1
ATOM 1399 O O . ILE A 1 192 ? 8.601 33.008 88.932 1.00 33.70 595 ILE A O 1
ATOM 1404 N N . LYS A 1 193 ? 8.466 35.065 89.834 1.00 34.89 596 LYS A N 1
ATOM 1405 C CA . LYS A 1 193 ? 9.882 35.083 90.198 1.00 37.38 596 LYS A CA 1
ATOM 1406 C C . LYS A 1 193 ? 10.199 33.987 91.217 1.00 37.47 596 LYS A C 1
ATOM 1407 O O . LYS A 1 193 ? 11.211 33.289 91.098 1.00 39.26 596 LYS A O 1
ATOM 1413 N N . CYS A 1 194 ? 9.318 33.823 92.202 1.00 37.52 597 CYS A N 1
ATOM 1414 C CA . CYS A 1 194 ? 9.475 32.769 93.203 1.00 35.20 597 CYS A CA 1
ATOM 1415 C C . CYS A 1 194 ? 9.476 31.386 92.571 1.00 37.30 597 CYS A C 1
ATOM 1416 O O . CYS A 1 194 ? 10.351 30.569 92.863 1.00 41.96 597 CYS A O 1
ATOM 1419 N N . LEU A 1 195 ? 8.494 31.124 91.711 1.00 35.66 598 LEU A N 1
ATOM 1420 C CA . LEU A 1 195 ? 8.423 29.844 91.009 1.00 35.27 598 LEU A CA 1
ATOM 1421 C C . LEU A 1 195 ? 9.719 29.546 90.255 1.00 38.67 598 LEU A C 1
ATOM 1422 O O . LEU A 1 195 ? 10.258 28.440 90.337 1.00 39.79 598 LEU A O 1
ATOM 1427 N N . ILE A 1 196 ? 10.219 30.538 89.529 1.00 39.28 599 ILE A N 1
ATOM 1428 C CA . ILE A 1 196 ? 11.459 30.371 88.777 1.00 43.55 599 ILE A CA 1
ATOM 1429 C C . ILE A 1 196 ? 12.633 30.111 89.726 1.00 43.62 599 ILE A C 1
ATOM 1430 O O . ILE A 1 196 ? 13.443 29.213 89.490 1.00 42.64 599 ILE A O 1
ATOM 1435 N N . GLN A 1 197 ? 12.699 30.880 90.810 1.00 45.16 600 GLN A N 1
ATOM 1436 C CA . GLN A 1 197 ? 13.747 30.708 91.813 1.00 44.33 600 GLN A CA 1
ATOM 1437 C C . GLN A 1 197 ? 13.672 29.327 92.457 1.00 48.32 600 GLN A C 1
ATOM 1438 O O . GLN A 1 197 ? 14.696 28.743 92.810 1.00 51.09 600 GLN A O 1
ATOM 1444 N N . MET A 1 198 ? 12.459 28.802 92.603 1.00 44.71 601 MET A N 1
ATOM 1445 C CA . MET A 1 198 ? 12.274 27.464 93.156 1.00 43.92 601 MET A CA 1
ATOM 1446 C C . MET A 1 198 ? 12.692 26.382 92.159 1.00 49.07 601 MET A C 1
ATOM 1447 O O . MET A 1 198 ? 12.865 25.222 92.532 1.00 54.09 601 MET A O 1
ATOM 1452 N N . GLY A 1 199 ? 12.853 26.763 90.894 1.00 46.34 602 GLY A N 1
ATOM 1453 C CA . GLY A 1 199 ? 13.340 25.844 89.879 1.00 40.46 602 GLY A CA 1
ATOM 1454 C C . GLY A 1 199 ? 12.334 25.480 88.799 1.00 45.60 602 GLY A C 1
ATOM 1455 O O . GLY A 1 199 ? 12.538 24.515 88.062 1.00 47.90 602 GLY A O 1
ATOM 1456 N N . ALA A 1 200 ? 11.252 26.247 88.697 1.00 43.63 603 ALA A N 1
ATOM 1457 C CA . ALA A 1 200 ? 10.232 25.989 87.683 1.00 44.98 603 ALA A CA 1
ATOM 1458 C C . ALA A 1 200 ? 10.806 26.117 86.272 1.00 44.55 603 ALA A C 1
ATOM 1459 O O . ALA A 1 200 ? 11.592 27.023 85.988 1.00 44.38 603 ALA A O 1
ATOM 1461 N N . ALA A 1 201 ? 10.406 25.202 85.395 1.00 43.23 604 ALA A N 1
ATOM 1462 C CA . ALA A 1 201 ? 10.888 25.190 84.018 1.00 44.03 604 ALA A CA 1
ATOM 1463 C C . ALA A 1 201 ? 10.109 26.167 83.139 1.00 41.71 604 ALA A C 1
ATOM 1464 O O . ALA A 1 201 ? 8.926 25.968 82.863 1.00 42.05 604 ALA A O 1
ATOM 1466 N N . VAL A 1 202 ? 10.779 27.224 82.697 1.00 35.73 605 VAL A N 1
ATOM 1467 C CA . VAL A 1 202 ? 10.155 28.207 81.820 1.00 35.45 605 VAL A CA 1
ATOM 1468 C C . VAL A 1 202 ? 9.834 27.579 80.467 1.00 37.48 605 VAL A C 1
ATOM 1469 O O . VAL A 1 202 ? 8.897 27.990 79.779 1.00 34.87 605 VAL A O 1
ATOM 1473 N N . GLU A 1 203 ? 10.598 26.554 80.109 1.00 36.13 606 GLU A N 1
ATOM 1474 C CA . GLU A 1 203 ? 10.429 25.876 78.832 1.00 36.42 606 GLU A CA 1
ATOM 1475 C C . GLU A 1 203 ? 9.367 24.770 78.879 1.00 36.35 606 GLU A C 1
ATOM 1476 O O . GLU A 1 203 ? 9.179 24.054 77.898 1.00 34.57 606 GLU A O 1
ATOM 1482 N N . ALA A 1 204 ? 8.675 24.630 80.008 1.00 29.94 607 ALA A N 1
ATOM 1483 C CA . ALA A 1 204 ? 7.604 23.643 80.112 1.00 27.85 607 ALA A CA 1
ATOM 1484 C C . ALA A 1 204 ? 6.530 23.948 79.074 1.00 32.16 607 ALA A C 1
ATOM 1485 O O . ALA A 1 204 ? 6.233 25.109 78.804 1.00 30.81 607 ALA A O 1
ATOM 1487 N N . LYS A 1 205 ? 5.955 22.909 78.481 1.00 31.65 608 LYS A N 1
ATOM 1488 C CA . LYS A 1 205 ? 4.966 23.106 77.430 1.00 32.35 608 LYS A CA 1
ATOM 1489 C C . LYS A 1 205 ? 3.557 22.773 77.911 1.00 30.13 608 LYS A C 1
ATOM 1490 O O . LYS A 1 205 ? 3.333 21.722 78.503 1.00 34.33 608 LYS A O 1
ATOM 1496 N N . ASP A 1 206 ? 2.621 23.687 77.672 1.00 27.73 609 ASP A N 1
ATOM 1497 C CA . ASP A 1 206 ? 1.198 23.425 77.894 1.00 28.83 609 ASP A CA 1
ATOM 1498 C C . ASP A 1 206 ? 0.802 22.170 77.121 1.00 33.07 609 ASP A C 1
ATOM 1499 O O . ASP A 1 206 ? 1.114 22.039 75.937 1.00 29.48 609 ASP A O 1
ATOM 1504 N N . ARG A 1 207 ? 0.122 21.242 77.784 1.00 26.23 610 ARG A N 1
ATOM 1505 C CA . ARG A 1 207 ? -0.182 19.963 77.148 1.00 32.71 610 ARG A CA 1
ATOM 1506 C C . ARG A 1 207 ? -1.156 20.089 75.978 1.00 27.99 610 ARG A C 1
ATOM 1507 O O . ARG A 1 207 ? -1.123 19.285 75.054 1.00 24.33 610 ARG A O 1
ATOM 1515 N N . LYS A 1 208 ? -2.018 21.099 76.024 1.00 23.20 611 LYS A N 1
ATOM 1516 C CA . LYS A 1 208 ? -3.006 21.307 74.973 1.00 27.01 611 LYS A CA 1
ATOM 1517 C C . LYS A 1 208 ? -2.385 21.728 73.639 1.00 32.77 611 LYS A C 1
ATOM 1518 O O . LYS A 1 208 ? -2.844 21.304 72.581 1.00 24.18 611 LYS A O 1
ATOM 1524 N N . SER A 1 209 ? -1.351 22.565 73.689 1.00 27.29 612 SER A N 1
ATOM 1525 C CA . SER A 1 209 ? -0.884 23.240 72.478 1.00 29.25 612 SER A CA 1
ATOM 1526 C C . SER A 1 209 ? 0.630 23.315 72.345 1.00 29.22 612 SER A C 1
ATOM 1527 O O . SER A 1 209 ? 1.145 23.727 71.299 1.00 28.43 612 SER A O 1
ATOM 1530 N N . GLY A 1 210 ? 1.343 22.943 73.403 1.00 25.38 613 GLY A N 1
ATOM 1531 C CA . GLY A 1 210 ? 2.799 22.939 73.369 1.00 30.05 613 GLY A CA 1
ATOM 1532 C C . GLY A 1 210 ? 3.422 24.309 73.575 1.00 29.32 613 GLY A C 1
ATOM 1533 O O . GLY A 1 210 ? 4.595 24.515 73.283 1.00 26.83 613 GLY A O 1
ATOM 1534 N N . ARG A 1 211 ? 2.635 25.245 74.096 1.00 29.82 614 ARG A N 1
ATOM 1535 C CA . ARG A 1 211 ? 3.117 26.596 74.379 1.00 29.65 614 ARG A CA 1
ATOM 1536 C C . ARG A 1 211 ? 3.975 26.667 7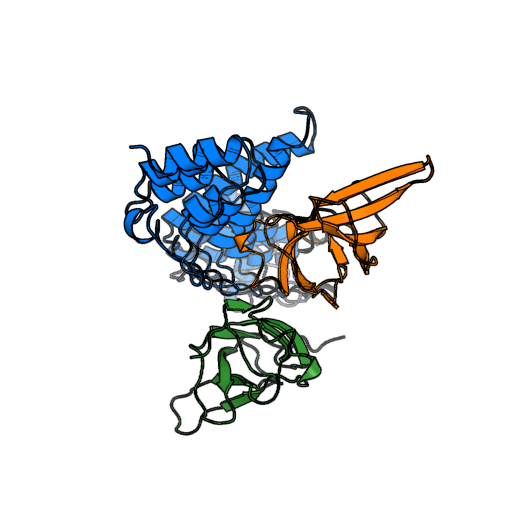5.645 1.00 28.67 614 ARG A C 1
ATOM 1537 O O . ARG A 1 211 ? 3.614 26.103 76.676 1.00 28.80 614 ARG A O 1
ATOM 1545 N N . THR A 1 212 ? 5.105 27.369 75.565 1.00 28.93 615 THR A N 1
ATOM 1546 C CA . THR A 1 212 ? 5.894 27.671 76.758 1.00 29.06 615 THR A CA 1
ATOM 1547 C C . THR A 1 212 ? 5.361 28.915 77.451 1.00 27.33 615 THR A C 1
ATOM 1548 O O . THR A 1 212 ? 4.461 29.586 76.944 1.00 26.41 615 THR A O 1
ATOM 1552 N N . ALA A 1 213 ? 5.934 29.228 78.607 1.00 28.67 616 ALA A N 1
ATOM 1553 C CA . ALA A 1 213 ? 5.580 30.443 79.323 1.00 28.04 616 ALA A CA 1
ATOM 1554 C C . ALA A 1 213 ? 5.899 31.665 78.464 1.00 26.62 616 ALA A C 1
ATOM 1555 O O . ALA A 1 213 ? 5.219 32.690 78.546 1.00 30.80 616 ALA A O 1
ATOM 1557 N N . LEU A 1 214 ? 6.931 31.550 77.631 1.00 27.82 617 LEU A N 1
ATOM 1558 C CA . LEU A 1 214 ? 7.289 32.635 76.717 1.00 27.45 617 LEU A CA 1
ATOM 1559 C C . LEU A 1 214 ? 6.203 32.832 75.663 1.00 27.04 617 LEU A C 1
ATOM 1560 O O . LEU A 1 214 ? 5.794 33.965 75.397 1.00 26.62 617 LEU A O 1
ATOM 1565 N N . HIS A 1 215 ? 5.752 31.728 75.062 1.00 27.16 618 HIS A N 1
ATOM 1566 C CA . HIS A 1 215 ? 4.635 31.758 74.116 1.00 26.91 618 HIS A CA 1
ATOM 1567 C C . HIS A 1 215 ? 3.451 32.472 74.733 1.00 26.19 618 HIS A C 1
ATOM 1568 O O . HIS A 1 215 ? 2.852 33.351 74.119 1.00 29.51 618 HIS A O 1
ATOM 1575 N N . LEU A 1 216 ? 3.113 32.072 75.956 1.00 26.57 619 LEU A N 1
ATOM 1576 C CA . LEU A 1 216 ? 1.948 32.615 76.631 1.00 24.71 619 LEU A CA 1
ATOM 1577 C C . LEU A 1 216 ? 2.102 34.118 76.841 1.00 27.27 619 LEU A C 1
ATOM 1578 O O . LEU A 1 216 ? 1.161 34.882 76.622 1.00 29.12 619 LEU A O 1
ATOM 1583 N N . ALA A 1 217 ? 3.294 34.546 77.248 1.00 24.88 620 ALA A N 1
ATOM 1584 C CA . ALA A 1 217 ? 3.558 35.973 77.412 1.00 27.75 620 ALA A CA 1
ATOM 1585 C C . ALA A 1 217 ? 3.436 36.726 76.087 1.00 30.15 620 ALA A C 1
ATOM 1586 O O . ALA A 1 217 ? 2.901 37.835 76.038 1.00 28.17 620 ALA A O 1
ATOM 1588 N N . ALA A 1 218 ? 3.930 36.111 75.017 1.00 27.86 621 ALA A N 1
ATOM 1589 C CA . ALA A 1 218 ? 3.938 36.740 73.700 1.00 26.32 621 ALA A CA 1
ATOM 1590 C C . ALA A 1 218 ? 2.525 36.971 73.164 1.00 29.75 621 ALA A C 1
ATOM 1591 O O . ALA A 1 218 ? 2.292 37.906 72.404 1.00 29.17 621 ALA A O 1
ATOM 1593 N N . GLU A 1 219 ? 1.588 36.114 73.563 1.00 30.10 622 GLU A N 1
ATOM 1594 C CA . GLU A 1 219 ? 0.205 36.221 73.106 1.00 30.42 622 GLU A CA 1
ATOM 1595 C C . GLU A 1 219 ? -0.431 37.548 73.505 1.00 31.12 622 GLU A C 1
ATOM 1596 O O . GLU A 1 219 ? -1.357 38.023 72.849 1.00 32.32 622 GLU A O 1
ATOM 1602 N N . GLU A 1 220 ? 0.066 38.132 74.589 1.00 32.28 623 GLU A N 1
ATOM 1603 C CA . GLU A 1 220 ? -0.481 39.375 75.113 1.00 34.27 623 GLU A CA 1
ATOM 1604 C C . GLU A 1 220 ? 0.494 40.539 74.910 1.00 36.48 623 GLU A C 1
ATOM 1605 O O . GLU A 1 220 ? 0.223 41.668 75.331 1.00 36.83 623 GLU A O 1
ATOM 1611 N N . ALA A 1 221 ? 1.612 40.263 74.237 1.00 31.35 624 ALA A N 1
ATOM 1612 C CA . ALA A 1 221 ? 2.734 41.204 74.162 1.00 33.98 624 ALA A CA 1
ATOM 1613 C C . ALA A 1 221 ? 3.041 41.732 75.567 1.00 34.04 624 ALA A C 1
ATOM 1614 O O . ALA A 1 221 ? 3.208 42.933 75.787 1.00 34.01 624 ALA A O 1
ATOM 1616 N N . ASN A 1 222 ? 3.082 40.804 76.513 1.00 32.14 625 ASN A N 1
ATOM 1617 C CA . ASN A 1 222 ? 3.323 41.104 77.916 1.00 33.88 625 ASN A CA 1
ATOM 1618 C C . ASN A 1 222 ? 4.783 41.480 78.132 1.00 32.45 625 ASN A C 1
ATOM 1619 O O . ASN A 1 222 ? 5.617 40.613 78.402 1.00 30.57 625 ASN A O 1
ATOM 1624 N N . LEU A 1 223 ? 5.092 42.768 78.005 1.00 33.88 626 LEU A N 1
ATOM 1625 C CA . LEU A 1 223 ? 6.482 43.225 78.028 1.00 34.09 626 LEU A CA 1
ATOM 1626 C C . LEU A 1 223 ? 7.210 42.864 79.317 1.00 32.72 626 LEU A C 1
ATOM 1627 O O . LEU A 1 223 ? 8.367 42.457 79.280 1.00 34.81 626 LEU A O 1
ATOM 1632 N N . GLU A 1 224 ? 6.545 43.012 80.459 1.00 30.02 627 GLU A N 1
ATOM 1633 C CA . GLU A 1 224 ? 7.229 42.751 81.720 1.00 30.30 627 GLU A CA 1
ATOM 1634 C C . GLU A 1 224 ? 7.659 41.288 81.816 1.00 31.91 627 GLU A C 1
ATOM 1635 O O . GLU A 1 224 ? 8.774 40.997 82.247 1.00 32.63 627 GLU A O 1
ATOM 1641 N N . LEU A 1 225 ? 6.790 40.368 81.402 1.00 27.86 628 LEU A N 1
ATOM 1642 C CA . LEU A 1 225 ? 7.114 38.945 81.497 1.00 26.89 628 LEU A CA 1
ATOM 1643 C C . LEU A 1 225 ? 8.088 38.497 80.403 1.00 30.08 628 LEU A C 1
ATOM 1644 O O . LEU A 1 225 ? 8.962 37.666 80.648 1.00 29.77 628 LEU A O 1
ATOM 1649 N N . ILE A 1 226 ? 7.924 39.033 79.200 1.00 28.31 629 ILE A N 1
ATOM 1650 C CA . ILE A 1 226 ? 8.848 38.729 78.108 1.00 29.44 629 ILE A CA 1
ATOM 1651 C C . ILE A 1 226 ? 10.258 39.141 78.523 1.00 32.25 629 ILE A C 1
ATOM 1652 O O . ILE A 1 226 ? 11.212 38.385 78.351 1.00 30.70 629 ILE A O 1
ATOM 1657 N N . ARG A 1 227 ? 10.379 40.331 79.102 1.00 32.94 630 ARG A N 1
ATOM 1658 C CA . ARG A 1 227 ? 11.677 40.812 79.567 1.00 38.98 630 ARG A CA 1
ATOM 1659 C C . ARG A 1 227 ? 12.235 39.906 80.660 1.00 35.96 630 ARG A C 1
ATOM 1660 O O . ARG A 1 227 ? 13.404 39.532 80.628 1.00 33.66 630 ARG A O 1
ATOM 1668 N N . LEU A 1 228 ? 11.385 39.542 81.617 1.00 33.62 631 LEU A N 1
ATOM 1669 C CA . LEU A 1 228 ? 11.792 38.685 82.729 1.00 30.48 631 LEU A CA 1
ATOM 1670 C C . LEU A 1 228 ? 12.322 37.334 82.256 1.00 36.80 631 LEU A C 1
ATOM 1671 O O . LEU A 1 228 ? 13.383 36.889 82.696 1.00 34.96 631 LEU A O 1
ATOM 1676 N N . PHE A 1 229 ? 11.581 36.682 81.363 1.00 29.28 632 PHE A N 1
ATOM 1677 C CA . PHE A 1 229 ? 11.970 35.363 80.866 1.00 29.76 632 PHE A CA 1
ATOM 1678 C C . PHE A 1 229 ? 13.250 35.411 80.030 1.00 33.87 632 PHE A C 1
ATOM 1679 O O . PHE A 1 229 ? 14.125 34.553 80.165 1.00 33.85 632 PHE A O 1
ATOM 1687 N N . LEU A 1 230 ? 13.358 36.414 79.167 1.00 29.01 633 LEU A N 1
ATOM 1688 C CA . LEU A 1 230 ? 14.500 36.502 78.263 1.00 31.81 633 LEU A CA 1
ATOM 1689 C C . LEU A 1 230 ? 15.804 36.859 78.986 1.00 37.97 633 LEU A C 1
ATOM 1690 O O . LEU A 1 230 ? 16.884 36.715 78.420 1.00 37.26 633 LEU A O 1
ATOM 1695 N N . GLU A 1 231 ? 15.703 37.307 80.235 1.00 38.55 634 GLU A N 1
ATOM 1696 C CA . GLU A 1 231 ? 16.889 37.610 81.037 1.00 36.08 634 GLU A CA 1
ATOM 1697 C C . GLU A 1 231 ? 17.466 36.370 81.714 1.00 39.60 634 GLU A C 1
ATOM 1698 O O . GLU A 1 231 ? 18.553 36.418 82.282 1.00 41.62 634 GLU A O 1
ATOM 1704 N N . LEU A 1 232 ? 16.734 35.264 81.662 1.00 39.22 635 LEU A N 1
ATOM 1705 C CA . LEU A 1 232 ? 17.167 34.027 82.312 1.00 39.16 635 LEU A CA 1
ATOM 1706 C C . LEU A 1 232 ? 18.358 33.398 81.594 1.00 45.14 635 LEU A C 1
ATOM 1707 O O . LEU A 1 232 ? 18.510 33.566 80.388 1.00 35.68 635 LEU A O 1
ATOM 1712 N N . PRO A 1 233 ? 19.205 32.665 82.338 1.00 43.64 636 PRO A N 1
ATOM 1713 C CA . PRO A 1 233 ? 20.410 32.038 81.780 1.00 40.88 636 PRO A CA 1
ATOM 1714 C C . PRO A 1 233 ? 20.128 31.105 80.604 1.00 40.43 636 PRO A C 1
ATOM 1715 O O . PRO A 1 233 ? 20.951 30.997 79.700 1.00 36.18 636 PRO A O 1
ATOM 1719 N N . SER A 1 234 ? 18.976 30.445 80.619 1.00 37.96 637 SER A N 1
ATOM 1720 C CA . SER A 1 234 ? 18.640 29.480 79.581 1.00 36.74 637 SER A CA 1
ATOM 1721 C C . SER A 1 234 ? 17.896 30.124 78.414 1.00 37.46 637 SER A C 1
ATOM 1722 O O . SER A 1 234 ? 17.342 29.419 77.568 1.00 38.09 637 SER A O 1
ATOM 1725 N N . CYS A 1 235 ? 17.888 31.456 78.381 1.00 38.33 638 CYS A N 1
ATOM 1726 C CA . CYS A 1 235 ? 17.182 32.228 77.352 1.00 36.19 638 CYS A CA 1
ATOM 1727 C C . CYS A 1 235 ? 17.318 31.655 75.940 1.00 31.85 638 CYS A C 1
ATOM 1728 O O . CYS A 1 235 ? 16.322 31.390 75.272 1.00 30.18 638 CYS A O 1
ATOM 1731 N N . LEU A 1 236 ? 18.550 31.447 75.490 1.00 34.00 639 LEU A N 1
ATOM 1732 C CA . LEU A 1 236 ? 18.766 31.025 74.112 1.00 31.52 639 LEU A CA 1
ATOM 1733 C C . LEU A 1 236 ? 18.302 29.589 73.864 1.00 34.17 639 LEU A C 1
ATOM 1734 O O . LEU A 1 236 ? 18.166 29.168 72.715 1.00 33.74 639 LEU A O 1
ATOM 1739 N N . SER A 1 237 ? 18.039 28.850 74.937 1.00 34.06 640 SER A N 1
ATOM 1740 C CA . SER A 1 237 ? 17.593 27.466 74.812 1.00 38.59 640 SER A CA 1
ATOM 1741 C C . SER A 1 237 ? 16.088 27.335 74.560 1.00 39.10 640 SER A C 1
ATOM 1742 O O . SER A 1 237 ? 15.637 26.328 74.013 1.00 40.34 640 SER A O 1
ATOM 1745 N N . PHE A 1 238 ? 15.309 28.339 74.953 1.00 34.53 641 PHE A N 1
ATOM 1746 C CA . PHE A 1 238 ? 13.862 28.259 74.756 1.00 31.89 641 PHE A CA 1
ATOM 1747 C C . PHE A 1 238 ? 13.284 29.404 73.924 1.00 36.76 641 PHE A C 1
ATOM 1748 O O . PHE A 1 238 ? 12.102 29.370 73.577 1.00 33.60 641 PHE A O 1
ATOM 1756 N N . VAL A 1 239 ? 14.094 30.412 73.597 1.00 30.21 642 VAL A N 1
ATOM 1757 C CA . VAL A 1 239 ? 13.559 31.579 72.890 1.00 32.01 642 VAL A CA 1
ATOM 1758 C C . VAL A 1 239 ? 12.986 31.168 71.532 1.00 29.91 642 VAL A C 1
ATOM 1759 O O . VAL A 1 239 ? 12.010 31.753 71.061 1.00 31.21 642 VAL A O 1
ATOM 1763 N N . ASN A 1 240 ? 13.559 30.129 70.930 1.00 32.15 643 ASN A N 1
ATOM 1764 C CA . ASN A 1 240 ? 13.078 29.643 69.641 1.00 27.64 643 ASN A CA 1
ATOM 1765 C C . ASN A 1 240 ? 12.250 28.361 69.747 1.00 28.68 643 ASN A C 1
ATOM 1766 O O . ASN A 1 240 ? 12.048 27.667 68.750 1.00 26.95 643 ASN A O 1
ATOM 1771 N N . ALA A 1 241 ? 11.764 28.047 70.946 1.00 26.91 644 ALA A N 1
ATOM 1772 C CA . ALA A 1 241 ? 10.955 26.842 71.124 1.00 30.19 644 ALA A CA 1
ATOM 1773 C C . ALA A 1 241 ? 9.686 26.932 70.278 1.00 30.50 644 ALA A C 1
ATOM 1774 O O . ALA A 1 241 ? 9.131 28.016 70.091 1.00 29.81 644 ALA A O 1
ATOM 1776 N N . LYS A 1 242 ? 9.246 25.793 69.756 1.00 27.67 645 LYS A N 1
ATOM 1777 C CA . LYS A 1 242 ? 8.070 25.740 68.895 1.00 28.83 645 LYS A CA 1
ATOM 1778 C C . LYS A 1 242 ? 6.900 25.080 69.597 1.00 29.41 645 LYS A C 1
ATOM 1779 O O . LYS A 1 242 ? 7.067 24.050 70.250 1.00 26.96 645 LYS A O 1
ATOM 1785 N N . ALA A 1 243 ? 5.717 25.670 69.454 1.00 30.12 646 ALA A N 1
ATOM 1786 C CA . ALA A 1 243 ? 4.486 25.026 69.899 1.00 28.30 646 ALA A CA 1
ATOM 1787 C C . ALA A 1 243 ? 4.172 23.878 68.935 1.00 31.64 646 ALA A C 1
ATOM 1788 O O . ALA A 1 243 ? 4.907 23.668 67.965 1.00 26.96 646 ALA A O 1
ATOM 1790 N N . TYR A 1 244 ? 3.098 23.132 69.192 1.00 27.52 647 TYR A N 1
ATOM 1791 C CA . TYR A 1 244 ? 2.761 21.985 68.348 1.00 31.85 647 TYR A CA 1
ATOM 1792 C C . TYR A 1 244 ? 2.542 22.396 66.894 1.00 29.08 647 TYR A C 1
ATOM 1793 O O . TYR A 1 244 ? 2.838 21.633 65.979 1.00 29.56 647 TYR A O 1
ATOM 1802 N N . ASN A 1 245 ? 2.021 23.600 66.678 1.00 29.67 648 ASN A N 1
ATOM 1803 C CA . ASN A 1 245 ? 1.794 24.064 65.310 1.00 27.91 648 ASN A CA 1
ATOM 1804 C C . ASN A 1 245 ? 3.057 24.655 64.678 1.00 27.91 648 ASN A C 1
ATOM 1805 O O . ASN A 1 245 ? 3.010 25.213 63.583 1.00 29.96 648 ASN A O 1
ATOM 1810 N N . GLY A 1 246 ? 4.180 24.541 65.382 1.00 29.84 649 GLY A N 1
ATOM 1811 C CA . GLY A 1 246 ? 5.464 24.972 64.854 1.00 28.13 649 GLY A CA 1
ATOM 1812 C C . GLY A 1 246 ? 5.792 26.438 65.078 1.00 26.15 649 GLY A C 1
ATOM 1813 O O . GLY A 1 246 ? 6.857 26.909 64.685 1.00 30.19 649 GLY A O 1
ATOM 1814 N N . ASN A 1 247 ? 4.889 27.174 65.716 1.00 27.72 650 ASN A N 1
ATOM 1815 C CA . ASN A 1 247 ? 5.117 28.601 65.905 1.00 28.42 650 ASN A CA 1
ATOM 1816 C C . ASN A 1 247 ? 6.003 28.912 67.106 1.00 29.25 650 ASN A C 1
ATOM 1817 O O . ASN A 1 247 ? 5.889 28.280 68.157 1.00 26.20 650 ASN A O 1
ATOM 1822 N N . THR A 1 248 ? 6.898 29.882 66.936 1.00 23.31 651 THR A N 1
ATOM 1823 C CA . THR A 1 248 ? 7.694 30.388 68.048 1.00 23.23 651 THR A CA 1
ATOM 1824 C C . THR A 1 248 ? 7.008 31.606 68.657 1.00 27.20 651 THR A C 1
ATOM 1825 O O . THR A 1 248 ? 6.038 32.128 68.099 1.00 26.63 651 THR A O 1
ATOM 1829 N N . ALA A 1 249 ? 7.529 32.071 69.787 1.00 23.52 652 ALA A N 1
ATOM 1830 C CA . ALA A 1 249 ? 7.029 33.287 70.413 1.00 26.15 652 ALA A CA 1
ATOM 1831 C C . ALA A 1 249 ? 7.148 34.474 69.463 1.00 29.88 652 ALA A C 1
ATOM 1832 O O . ALA A 1 249 ? 6.323 35.386 69.494 1.00 28.65 652 ALA A O 1
ATOM 1834 N N . LEU A 1 250 ? 8.165 34.461 68.604 1.00 24.33 653 LEU A N 1
ATOM 1835 C CA . LEU A 1 250 ? 8.316 35.545 67.644 1.00 22.84 653 LEU A CA 1
ATOM 1836 C C . LEU A 1 250 ? 7.212 35.501 66.586 1.00 27.66 653 LEU A C 1
ATOM 1837 O O . LEU A 1 250 ? 6.698 36.546 66.191 1.00 28.36 653 LEU A O 1
ATOM 1842 N N . HIS A 1 251 ? 6.861 34.301 66.118 1.00 23.76 654 HIS A N 1
ATOM 1843 C CA . HIS A 1 251 ? 5.713 34.136 65.216 1.00 26.62 654 HIS A CA 1
ATOM 1844 C C . HIS A 1 251 ? 4.464 34.793 65.804 1.00 27.46 654 HIS A C 1
ATOM 1845 O O . HIS A 1 251 ? 3.748 35.542 65.129 1.00 29.08 654 HIS A O 1
ATOM 1852 N N . VAL A 1 252 ? 4.216 34.491 67.072 1.00 26.23 655 VAL A N 1
ATOM 1853 C CA . VAL A 1 252 ? 3.024 34.970 67.769 1.00 27.66 655 VAL A CA 1
ATOM 1854 C C . VAL A 1 252 ? 3.042 36.492 67.890 1.00 29.88 655 VAL A C 1
ATOM 1855 O O . VAL A 1 252 ? 2.092 37.161 67.484 1.00 29.90 655 VAL A O 1
ATOM 1859 N N . ALA A 1 253 ? 4.138 37.028 68.426 1.00 27.59 656 ALA A N 1
ATOM 1860 C CA . ALA A 1 253 ? 4.293 38.473 68.601 1.00 32.30 656 ALA A CA 1
ATOM 1861 C C . ALA A 1 253 ? 4.125 39.246 67.292 1.00 30.43 656 ALA A C 1
ATOM 1862 O O . ALA A 1 253 ? 3.484 40.297 67.260 1.00 28.91 656 ALA A O 1
ATOM 1864 N N . ALA A 1 254 ? 4.697 38.721 66.213 1.00 27.62 657 ALA A N 1
ATOM 1865 C CA . ALA A 1 254 ? 4.654 39.403 64.927 1.00 27.78 657 ALA A CA 1
ATOM 1866 C C . ALA A 1 254 ? 3.253 39.413 64.313 1.00 28.77 657 ALA A C 1
ATOM 1867 O O . ALA A 1 254 ? 2.948 40.260 63.477 1.00 28.25 657 ALA A O 1
ATOM 1869 N N . SER A 1 255 ? 2.409 38.474 64.733 1.00 28.44 658 SER A N 1
ATOM 1870 C CA . SER A 1 255 ? 1.104 38.262 64.110 1.00 28.28 658 SER A CA 1
ATOM 1871 C C . SER A 1 255 ? -0.095 38.860 64.871 1.00 30.73 658 SER A C 1
ATOM 1872 O O . SER A 1 255 ? -1.212 38.847 64.362 1.00 28.60 658 SER A O 1
ATOM 1875 N N . LEU A 1 256 ? 0.139 39.381 66.072 1.00 29.87 659 LEU A N 1
ATOM 1876 C CA . LEU A 1 256 ? -0.935 39.783 66.994 1.00 38.51 659 LEU A CA 1
ATOM 1877 C C . LEU A 1 256 ? -1.958 40.801 66.471 1.00 47.49 659 LEU A C 1
ATOM 1878 O O . LEU A 1 256 ? -1.649 41.628 65.620 1.00 42.45 659 LEU A O 1
ATOM 1883 N N . GLN A 1 257 ? -3.179 40.726 67.002 1.00 54.97 660 GLN A N 1
ATOM 1884 C CA . GLN A 1 257 ? -4.121 41.840 66.926 1.00 57.41 660 GLN A CA 1
ATOM 1885 C C . GLN A 1 257 ? -3.437 43.035 67.577 1.00 55.77 660 GLN A C 1
ATOM 1886 O O . GLN A 1 257 ? -2.759 42.876 68.598 1.00 55.05 660 GLN A O 1
ATOM 1892 N N . TYR A 1 258 ? -3.580 44.217 66.982 1.00 47.64 661 TYR A N 1
ATOM 1893 C CA . TYR A 1 258 ? -2.801 45.376 67.418 1.00 53.50 661 TYR A CA 1
ATOM 1894 C C . TYR A 1 258 ? -2.899 45.637 68.917 1.00 51.11 661 TYR A C 1
ATOM 1895 O O . TYR A 1 258 ? -3.984 45.807 69.475 1.00 54.74 661 TYR A O 1
ATOM 1904 N N . ARG A 1 259 ? -1.736 45.641 69.553 1.00 46.28 662 ARG A N 1
ATOM 1905 C CA . ARG A 1 259 ? -1.593 46.055 70.935 1.00 41.24 662 ARG A CA 1
ATOM 1906 C C . ARG A 1 259 ? -0.562 47.166 70.967 1.00 45.09 662 ARG A C 1
ATOM 1907 O O . ARG A 1 259 ? 0.308 47.236 70.099 1.00 38.16 662 ARG A O 1
ATOM 1915 N N . LEU A 1 260 ? -0.659 48.039 71.958 1.00 36.80 663 LEU A N 1
ATOM 1916 C CA . LEU A 1 260 ? 0.250 49.171 72.054 1.00 46.08 663 LEU A CA 1
ATOM 1917 C C . LEU A 1 260 ? 1.682 48.710 72.347 1.00 45.46 663 LEU A C 1
ATOM 1918 O O . LEU A 1 260 ? 2.639 49.447 72.128 1.00 43.59 663 LEU A O 1
ATOM 1923 N N . THR A 1 261 ? 1.827 47.475 72.813 1.00 37.10 664 THR A N 1
ATOM 1924 C CA . THR A 1 261 ? 3.147 46.960 73.151 1.00 36.41 664 THR A CA 1
ATOM 1925 C C . THR A 1 261 ? 3.669 45.936 72.146 1.00 31.89 664 THR A C 1
ATOM 1926 O O . THR A 1 261 ? 4.730 45.351 72.359 1.00 31.83 664 THR A O 1
ATOM 1930 N N . GLN A 1 262 ? 2.936 45.727 71.055 1.00 30.33 665 GLN A N 1
ATOM 1931 C CA . GLN A 1 262 ? 3.321 44.724 70.056 1.00 35.51 665 GLN A CA 1
ATOM 1932 C C . GLN A 1 262 ? 4.710 44.963 69.471 1.00 33.50 665 GLN A C 1
ATOM 1933 O O . GLN A 1 262 ? 5.555 44.065 69.470 1.00 32.55 665 GLN A O 1
ATOM 1939 N N . LEU A 1 263 ? 4.940 46.168 68.959 1.00 30.69 666 LEU A N 1
ATOM 1940 C CA . LEU A 1 263 ? 6.226 46.498 68.343 1.00 33.77 666 LEU A CA 1
ATOM 1941 C C . LEU A 1 263 ? 7.390 46.281 69.309 1.00 31.84 666 LEU A C 1
ATOM 1942 O O . LEU A 1 263 ? 8.413 45.699 68.938 1.00 32.17 666 LEU A O 1
ATOM 1947 N N . ASP A 1 264 ? 7.231 46.741 70.547 1.00 29.06 667 ASP A N 1
ATOM 1948 C CA . ASP A 1 264 ? 8.288 46.600 71.542 1.00 32.41 667 ASP A CA 1
ATOM 1949 C C . ASP A 1 264 ? 8.557 45.140 71.889 1.00 33.43 667 ASP A C 1
ATOM 1950 O O . ASP A 1 264 ? 9.692 44.771 72.182 1.00 34.37 667 ASP A O 1
ATOM 1955 N N . ALA A 1 265 ? 7.513 44.316 71.872 1.00 30.91 668 ALA A N 1
ATOM 1956 C CA . ALA A 1 265 ? 7.674 42.894 72.154 1.00 30.95 668 ALA A CA 1
ATOM 1957 C C . ALA A 1 265 ? 8.503 42.238 71.055 1.00 27.56 668 ALA A C 1
ATOM 1958 O O . ALA A 1 265 ? 9.377 41.416 71.328 1.00 28.72 668 ALA A O 1
ATOM 1960 N N . VAL A 1 266 ? 8.217 42.603 69.812 1.00 26.74 669 VAL A N 1
ATOM 1961 C CA . VAL A 1 266 ? 8.959 42.063 68.684 1.00 27.39 669 VAL A CA 1
ATOM 1962 C C . VAL A 1 266 ? 10.417 42.508 68.779 1.00 30.11 669 VAL A C 1
ATOM 1963 O O . VAL A 1 266 ? 11.323 41.695 68.616 1.00 33.04 669 VAL A O 1
ATOM 1967 N N . ARG A 1 267 ? 10.632 43.791 69.073 1.00 30.18 670 ARG A N 1
ATOM 1968 C CA . ARG A 1 267 ? 11.982 44.341 69.234 1.00 33.18 670 ARG A CA 1
ATOM 1969 C C . ARG A 1 267 ? 12.747 43.629 70.336 1.00 32.40 670 ARG A C 1
ATOM 1970 O O . ARG A 1 267 ? 13.915 43.292 70.175 1.00 32.41 670 ARG A O 1
ATOM 1978 N N . LEU A 1 268 ? 12.075 43.413 71.463 1.00 32.63 671 LEU A N 1
ATOM 1979 C CA . LEU A 1 268 ? 12.686 42.757 72.609 1.00 30.91 671 LEU A CA 1
ATOM 1980 C C . LEU A 1 268 ? 13.087 41.315 72.298 1.00 30.65 671 LEU A C 1
ATOM 1981 O O . LEU A 1 268 ? 14.189 40.888 72.632 1.00 30.22 671 LEU A O 1
ATOM 1986 N N . LEU A 1 269 ? 12.190 40.564 71.667 1.00 28.39 672 LEU A N 1
ATOM 1987 C CA . LEU A 1 269 ? 12.495 39.195 71.264 1.00 27.56 672 LEU A CA 1
ATOM 1988 C C . LEU A 1 269 ? 13.692 39.143 70.296 1.00 28.72 672 LEU A C 1
ATOM 1989 O O . LEU A 1 269 ? 14.602 38.327 70.469 1.00 28.88 672 LEU A O 1
ATOM 1994 N N . MET A 1 270 ? 13.685 40.013 69.289 1.00 26.33 673 MET A N 1
ATOM 1995 C CA . MET A 1 270 ? 14.806 40.113 68.344 1.00 29.85 673 MET A CA 1
ATOM 1996 C C . MET A 1 270 ? 16.115 40.435 69.060 1.00 32.92 673 MET A C 1
ATOM 1997 O O . MET A 1 270 ? 17.138 39.797 68.821 1.00 35.54 673 MET A O 1
ATOM 2002 N N . ARG A 1 271 ? 16.069 41.431 69.938 1.00 31.14 674 ARG A N 1
ATOM 2003 C CA . ARG A 1 271 ? 17.261 41.902 70.637 1.00 30.19 674 ARG A CA 1
ATOM 2004 C C . ARG A 1 271 ? 17.864 40.833 71.549 1.00 32.87 674 ARG A C 1
ATOM 2005 O O . ARG A 1 271 ? 19.074 40.821 71.787 1.00 29.15 674 ARG A O 1
ATOM 2013 N N . LYS A 1 272 ? 17.024 39.930 72.052 1.00 33.06 675 LYS A N 1
ATOM 2014 C CA . LYS A 1 272 ? 17.483 38.913 72.995 1.00 28.06 675 LYS A CA 1
ATOM 2015 C C . LYS A 1 272 ? 17.775 37.581 72.318 1.00 29.91 675 LYS A C 1
ATOM 2016 O O . LYS A 1 272 ? 18.042 36.589 72.994 1.00 31.93 675 LYS A O 1
ATOM 2022 N N . GLY A 1 273 ? 17.701 37.553 70.989 1.00 28.41 676 GLY A N 1
ATOM 2023 C CA . GLY A 1 273 ? 18.199 36.415 70.238 1.00 31.97 676 GLY A CA 1
ATOM 2024 C C . GLY A 1 273 ? 17.196 35.538 69.508 1.00 34.52 676 GLY A C 1
ATOM 2025 O O . GLY A 1 273 ? 17.570 34.480 69.009 1.00 30.05 676 GLY A O 1
ATOM 2026 N N . ALA A 1 274 ? 15.932 35.952 69.442 1.00 27.33 677 ALA A N 1
ATOM 2027 C CA . ALA A 1 274 ? 14.939 35.175 68.705 1.00 27.66 677 ALA A CA 1
ATOM 2028 C C . ALA A 1 274 ? 15.300 35.138 67.220 1.00 29.80 677 ALA A C 1
ATOM 2029 O O . ALA A 1 274 ? 15.721 36.145 66.663 1.00 26.82 677 ALA A O 1
ATOM 2031 N N . ASP A 1 275 ? 15.121 33.974 66.599 1.00 31.95 678 ASP A N 1
ATOM 2032 C CA . ASP A 1 275 ? 15.473 33.737 65.197 1.00 31.33 678 ASP A CA 1
ATOM 2033 C C . ASP A 1 275 ? 14.310 34.010 64.244 1.00 30.82 678 ASP A C 1
ATOM 2034 O O . ASP A 1 275 ? 13.352 33.248 64.208 1.00 38.81 678 ASP A O 1
ATOM 2039 N N . PRO A 1 276 ? 14.411 35.079 63.439 1.00 32.29 679 PRO A N 1
ATOM 2040 C CA . PRO A 1 276 ? 13.342 35.456 62.507 1.00 31.35 679 PRO A CA 1
ATOM 2041 C C . PRO A 1 276 ? 13.218 34.563 61.265 1.00 31.37 679 PRO A C 1
ATOM 2042 O O . PRO A 1 276 ? 12.302 34.771 60.469 1.00 32.99 679 PRO A O 1
ATOM 2046 N N . SER A 1 277 ? 14.102 33.584 61.102 1.00 30.96 680 SER A N 1
ATOM 2047 C CA . SER A 1 277 ? 14.044 32.722 59.923 1.00 36.10 680 SER A CA 1
ATOM 2048 C C . SER A 1 277 ? 13.378 31.385 60.239 1.00 36.39 680 SER A C 1
ATOM 2049 O O . SER A 1 277 ? 13.195 30.547 59.353 1.00 39.25 680 SER A O 1
ATOM 2052 N N . THR A 1 278 ? 13.016 31.190 61.504 1.00 35.76 681 THR A N 1
ATOM 2053 C CA . THR A 1 278 ? 12.348 29.967 61.922 1.00 37.89 681 THR A CA 1
ATOM 2054 C C . THR A 1 278 ? 11.034 29.800 61.171 1.00 30.37 681 THR A C 1
ATOM 2055 O O . THR A 1 278 ? 10.328 30.779 60.933 1.00 31.95 681 THR A O 1
ATOM 2059 N N . ARG A 1 279 ? 10.715 28.565 60.790 1.00 30.49 682 ARG A N 1
ATOM 2060 C CA . ARG A 1 279 ? 9.482 28.285 60.060 1.00 33.07 682 ARG A CA 1
ATOM 2061 C C . ARG A 1 279 ? 8.546 27.371 60.848 1.00 33.49 682 ARG A C 1
ATOM 2062 O O . ARG A 1 279 ? 8.995 26.448 61.525 1.00 32.89 682 ARG A O 1
ATOM 2070 N N . ASN A 1 280 ? 7.244 27.632 60.761 1.00 29.86 683 ASN A N 1
ATOM 2071 C CA . ASN A 1 280 ? 6.264 26.770 61.417 1.00 34.16 683 ASN A CA 1
ATOM 2072 C C . ASN A 1 280 ? 5.879 25.601 60.509 1.00 35.87 683 ASN A C 1
ATOM 2073 O O . ASN A 1 280 ? 6.487 25.408 59.455 1.00 31.86 683 ASN A O 1
ATOM 2078 N N . LEU A 1 281 ? 4.869 24.834 60.916 1.00 34.64 684 LEU A N 1
ATOM 2079 C CA . LEU A 1 281 ? 4.435 23.653 60.166 1.00 32.67 684 LEU A CA 1
ATOM 2080 C C . LEU A 1 281 ? 4.012 23.970 58.738 1.00 36.40 684 LEU A C 1
ATOM 2081 O O . LEU A 1 281 ? 4.065 23.109 57.862 1.00 33.73 684 LEU A O 1
ATOM 2086 N N . GLU A 1 282 ? 3.576 25.202 58.510 1.00 34.04 685 GLU A N 1
ATOM 2087 C CA . GLU A 1 282 ? 3.164 25.612 57.180 1.00 38.03 685 GLU A CA 1
ATOM 2088 C C . GLU A 1 282 ? 4.257 26.425 56.500 1.00 32.25 685 GLU A C 1
ATOM 2089 O O . GLU A 1 282 ? 3.988 27.182 55.570 1.00 28.11 685 GLU A O 1
ATOM 2095 N N . ASN A 1 283 ? 5.487 26.252 56.981 1.00 35.12 686 ASN A N 1
ATOM 2096 C CA . ASN A 1 283 ? 6.674 26.874 56.388 1.00 37.89 686 ASN A CA 1
ATOM 2097 C C . ASN A 1 283 ? 6.663 28.399 56.412 1.00 36.11 686 ASN A C 1
ATOM 2098 O O . ASN A 1 283 ? 7.364 29.046 55.629 1.00 34.58 686 ASN A O 1
ATOM 2103 N N . GLU A 1 284 ? 5.883 28.966 57.326 1.00 31.07 687 GLU A N 1
ATOM 2104 C CA . GLU A 1 284 ? 5.812 30.411 57.498 1.00 30.81 687 GLU A CA 1
ATOM 2105 C C . GLU A 1 284 ? 6.857 30.908 58.491 1.00 28.94 687 GLU A C 1
ATOM 2106 O O . GLU A 1 284 ? 7.048 30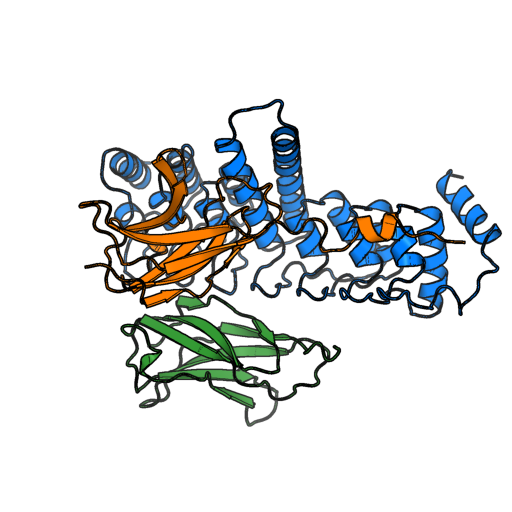.320 59.566 1.00 29.76 687 GLU A O 1
ATOM 2112 N N . GLN A 1 285 ? 7.522 31.998 58.124 1.00 27.02 688 GLN A N 1
ATOM 2113 C CA . GLN A 1 285 ? 8.365 32.756 59.044 1.00 31.40 688 GLN A CA 1
ATOM 2114 C C . GLN A 1 285 ? 7.538 33.886 59.648 1.00 27.14 688 GLN A C 1
ATOM 2115 O O . GLN A 1 285 ? 6.523 34.272 59.069 1.00 28.14 688 GLN A O 1
ATOM 2121 N N . PRO A 1 286 ? 7.966 34.427 60.803 1.00 29.07 689 PRO A N 1
ATOM 2122 C CA . PRO A 1 286 ? 7.207 35.520 61.433 1.00 27.63 689 PRO A CA 1
ATOM 2123 C C . PRO A 1 286 ? 6.846 36.659 60.476 1.00 34.14 689 PRO A C 1
ATOM 2124 O O . PRO A 1 286 ? 5.755 37.219 60.586 1.00 29.58 689 PRO A O 1
ATOM 2128 N N . VAL A 1 287 ? 7.730 36.975 59.532 1.00 30.71 690 VAL A N 1
ATOM 2129 C CA . VAL A 1 287 ? 7.469 38.056 58.585 1.00 29.28 690 VAL A CA 1
ATOM 2130 C C . VAL A 1 287 ? 6.252 37.745 57.707 1.00 30.27 690 VAL A C 1
ATOM 2131 O O . VAL A 1 287 ? 5.533 38.646 57.264 1.00 33.20 690 VAL A O 1
ATOM 2135 N N . HIS A 1 288 ? 6.013 36.464 57.467 1.00 28.67 691 HIS A N 1
ATOM 2136 C CA . HIS A 1 288 ? 4.871 36.052 56.665 1.00 34.67 691 HIS A CA 1
ATOM 2137 C C . HIS A 1 288 ? 3.543 36.218 57.410 1.00 35.78 691 HIS A C 1
ATOM 2138 O O . HIS A 1 288 ? 2.473 36.105 56.815 1.00 38.99 691 HIS A O 1
ATOM 2145 N N . LEU A 1 289 ? 3.618 36.506 58.705 1.00 29.90 692 LEU A N 1
ATOM 2146 C CA . LEU A 1 289 ? 2.418 36.556 59.537 1.00 31.97 692 LEU A CA 1
ATOM 2147 C C . LEU A 1 289 ? 2.001 37.971 59.931 1.00 35.17 692 LEU A C 1
ATOM 2148 O O . LEU A 1 289 ? 0.994 38.145 60.616 1.00 31.45 692 LEU A O 1
ATOM 2153 N N . VAL A 1 290 ? 2.764 38.978 59.507 1.00 33.18 693 VAL A N 1
ATOM 2154 C CA . VAL A 1 290 ? 2.475 40.352 59.916 1.00 31.43 693 VAL A CA 1
ATOM 2155 C C . VAL A 1 290 ? 1.131 40.823 59.359 1.00 34.97 693 VAL A C 1
ATOM 2156 O O . VAL A 1 290 ? 0.718 40.397 58.282 1.00 32.89 693 VAL A O 1
ATOM 2160 N N . PRO A 1 291 ? 0.426 41.685 60.109 1.00 37.35 694 PRO A N 1
ATOM 2161 C CA . PRO A 1 291 ? -0.846 42.217 59.607 1.00 37.03 694 PRO A CA 1
ATOM 2162 C C . PRO A 1 291 ? -0.636 43.118 58.396 1.00 43.46 694 PRO A C 1
ATOM 2163 O O . PRO A 1 291 ? 0.465 43.638 58.206 1.00 38.57 694 PRO A O 1
ATOM 2167 N N . ASP A 1 292 ? -1.664 43.282 57.570 1.00 48.52 695 ASP A N 1
ATOM 2168 C CA . ASP A 1 292 ? -1.537 44.140 56.398 1.00 53.18 695 ASP A CA 1
ATOM 2169 C C . ASP A 1 292 ? -1.599 45.594 56.834 1.00 54.52 695 ASP A C 1
ATOM 2170 O O . ASP A 1 292 ? -2.085 45.898 57.924 1.00 49.02 695 ASP A O 1
ATOM 2175 N N . GLY A 1 293 ? -1.098 46.488 55.989 1.00 53.40 696 GLY A N 1
ATOM 2176 C CA . GLY A 1 293 ? -1.073 47.902 56.309 1.00 59.38 696 GLY A CA 1
ATOM 2177 C C . GLY A 1 293 ? 0.267 48.348 56.861 1.00 63.54 696 GLY A C 1
ATOM 2178 O O . GLY A 1 293 ? 1.208 47.554 56.926 1.00 57.07 696 GLY A O 1
ATOM 2179 N N . PRO A 1 294 ? 0.359 49.626 57.261 1.00 68.48 697 PRO A N 1
ATOM 2180 C CA . PRO A 1 294 ? 1.587 50.243 57.778 1.00 65.33 697 PRO A CA 1
ATOM 2181 C C . PRO A 1 294 ? 2.181 49.521 58.990 1.00 58.16 697 PRO A C 1
ATOM 2182 O O . PRO A 1 294 ? 3.399 49.353 59.044 1.00 57.35 697 PRO A O 1
ATOM 2186 N N . VAL A 1 295 ? 1.340 49.105 59.934 1.00 54.30 698 VAL A N 1
ATOM 2187 C CA . VAL A 1 295 ? 1.815 48.447 61.153 1.00 55.20 698 VAL A CA 1
ATOM 2188 C C . VAL A 1 295 ? 2.647 47.199 60.848 1.00 51.49 698 VAL A C 1
ATOM 2189 O O . VAL A 1 295 ? 3.740 47.023 61.389 1.00 44.89 698 VAL A O 1
ATOM 2193 N N . GLY A 1 296 ? 2.130 46.342 59.975 1.00 45.23 699 GLY A N 1
ATOM 2194 C CA . GLY A 1 296 ? 2.848 45.147 59.571 1.00 45.65 699 GLY A CA 1
ATOM 2195 C C . GLY A 1 296 ? 4.155 45.476 58.873 1.00 47.51 699 GLY A C 1
ATOM 2196 O O . GLY A 1 296 ? 5.142 44.752 59.008 1.00 40.90 699 GLY A O 1
ATOM 2197 N N . GLU A 1 297 ? 4.159 46.573 58.122 1.00 49.37 700 GLU A N 1
ATOM 2198 C CA . GLU A 1 297 ? 5.369 47.033 57.453 1.00 53.27 700 GLU A CA 1
ATOM 2199 C C . GLU A 1 297 ? 6.428 47.413 58.484 1.00 46.39 700 GLU A C 1
ATOM 2200 O O . GLU A 1 297 ? 7.602 47.087 58.324 1.00 45.75 700 GLU A O 1
ATOM 2206 N N . GLN A 1 298 ? 6.002 48.080 59.554 1.00 45.99 701 GLN A N 1
ATOM 2207 C CA . GLN A 1 298 ? 6.905 48.453 60.639 1.00 47.60 701 GLN A CA 1
ATOM 2208 C C . GLN A 1 298 ? 7.471 47.217 61.333 1.00 46.64 701 GLN A C 1
ATOM 2209 O O . GLN A 1 298 ? 8.642 47.181 61.709 1.00 41.49 701 GLN A O 1
ATOM 2215 N N . ILE A 1 299 ? 6.632 46.199 61.496 1.00 39.36 702 ILE A N 1
ATOM 2216 C CA . ILE A 1 299 ? 7.073 44.955 62.104 1.00 40.03 702 ILE A CA 1
ATOM 2217 C C . ILE A 1 299 ? 8.042 44.233 61.177 1.00 35.61 702 ILE A C 1
ATOM 2218 O O . ILE A 1 299 ? 9.045 43.676 61.619 1.00 31.96 702 ILE A O 1
ATOM 2223 N N . ARG A 1 300 ? 7.739 44.262 59.886 1.00 37.31 703 ARG A N 1
ATOM 2224 C CA . ARG A 1 300 ? 8.600 43.657 58.880 1.00 44.41 703 ARG A CA 1
ATOM 2225 C C . ARG A 1 300 ? 10.032 44.202 58.947 1.00 43.95 703 ARG A C 1
ATOM 2226 O O . ARG A 1 300 ? 10.997 43.443 58.840 1.00 44.32 703 ARG A O 1
ATOM 2234 N N . ARG A 1 301 ? 10.166 45.511 59.141 1.00 43.31 704 ARG A N 1
ATOM 2235 C CA . ARG A 1 301 ? 11.487 46.138 59.208 1.00 48.31 704 ARG A CA 1
ATOM 2236 C C . ARG A 1 301 ? 12.253 45.688 60.444 1.00 42.58 704 ARG A C 1
ATOM 2237 O O . ARG A 1 301 ? 13.455 45.427 60.382 1.00 45.05 704 ARG A O 1
ATOM 2245 N N . ILE A 1 302 ? 11.546 45.602 61.566 1.00 42.34 705 ILE A N 1
ATOM 2246 C CA . ILE A 1 302 ? 12.132 45.148 62.823 1.00 41.22 705 ILE A CA 1
ATOM 2247 C C . ILE A 1 302 ? 12.665 43.721 62.695 1.00 42.02 705 ILE A C 1
ATOM 2248 O O . ILE A 1 302 ? 13.726 43.387 63.227 1.00 40.51 705 ILE A O 1
ATOM 2253 N N . LEU A 1 303 ? 11.917 42.885 61.982 1.00 38.43 706 LEU A N 1
ATOM 2254 C CA . LEU A 1 303 ? 12.299 41.496 61.761 1.00 39.80 706 LEU A CA 1
ATOM 2255 C C . LEU A 1 303 ? 13.513 41.376 60.845 1.00 43.33 706 LEU A C 1
ATOM 2256 O O . LEU A 1 303 ? 14.311 40.452 60.982 1.00 40.33 706 LEU A O 1
ATOM 2261 N N . LYS A 1 304 ? 13.637 42.308 59.907 1.00 42.29 707 LYS A N 1
ATOM 2262 C CA . LYS A 1 304 ? 14.755 42.305 58.970 1.00 50.85 707 LYS A CA 1
ATOM 2263 C C . LYS A 1 304 ? 15.948 43.066 59.533 1.00 61.52 707 LYS A C 1
ATOM 2264 O O . LYS A 1 304 ? 17.089 42.616 59.430 1.00 64.89 707 LYS A O 1
ATOM 2270 N N . GLY A 1 305 ? 15.668 44.221 60.132 1.00 68.83 708 GLY A N 1
ATOM 2271 C CA . GLY A 1 305 ? 16.703 45.114 60.622 1.00 73.16 708 GLY A CA 1
ATOM 2272 C C . GLY A 1 305 ? 17.595 44.506 61.685 1.00 80.48 708 GLY A C 1
ATOM 2273 O O . GLY A 1 305 ? 17.314 43.424 62.202 1.00 77.98 708 GLY A O 1
ATOM 2274 N N . LYS A 1 306 ? 18.676 45.212 62.007 1.00 84.41 709 LYS A N 1
ATOM 2275 C CA . LYS A 1 306 ? 19.649 44.743 62.990 1.00 89.89 709 LYS A CA 1
ATOM 2276 C C . LYS A 1 306 ? 19.106 44.848 64.414 1.00 90.98 709 LYS A C 1
ATOM 2277 O O . LYS A 1 306 ? 18.211 44.098 64.809 1.00 88.56 709 LYS A O 1
ATOM 2283 N N . ASN B 2 3 ? -20.008 33.249 51.953 1.00 40.65 247 ASN B N 1
ATOM 2284 C CA . ASN B 2 3 ? -20.662 32.450 52.979 1.00 33.99 247 ASN B CA 1
ATOM 2285 C C . ASN B 2 3 ? -19.734 32.226 54.164 1.00 34.70 247 ASN B C 1
ATOM 2286 O O . ASN B 2 3 ? -18.524 32.089 53.996 1.00 33.11 247 ASN B O 1
ATOM 2288 N N . LEU B 2 4 ? -20.320 32.209 55.359 1.00 26.90 248 LEU B N 1
ATOM 2289 C CA . LEU B 2 4 ? -19.607 31.936 56.598 1.00 23.99 248 LEU B CA 1
ATOM 2290 C C . LEU B 2 4 ? -20.492 31.047 57.456 1.00 26.35 248 LEU B C 1
ATOM 2291 O O . LEU B 2 4 ? -21.707 31.199 57.442 1.00 25.89 248 LEU B O 1
ATOM 2296 N N . LYS B 2 5 ? -19.890 30.128 58.200 1.00 22.13 249 LYS B N 1
ATOM 2297 C CA . LYS B 2 5 ? -20.667 29.228 59.039 1.00 25.80 249 LYS B CA 1
ATOM 2298 C C . LYS B 2 5 ? -19.877 28.719 60.239 1.00 21.39 249 LYS B C 1
ATOM 2299 O O . LYS B 2 5 ? -18.746 28.262 60.109 1.00 23.41 249 LYS B O 1
ATOM 2305 N N . ILE B 2 6 ? -20.486 28.810 61.411 1.00 24.01 250 ILE B N 1
ATOM 2306 C CA . ILE B 2 6 ? -19.969 28.142 62.591 1.00 22.79 250 ILE B CA 1
ATOM 2307 C C . ILE B 2 6 ? -20.566 26.743 62.615 1.00 25.95 250 ILE B C 1
ATOM 2308 O O . ILE B 2 6 ? -21.777 26.591 62.758 1.00 23.39 250 ILE B O 1
ATOM 2313 N N . VAL B 2 7 ? -19.731 25.724 62.453 1.00 20.66 251 VAL B N 1
ATOM 2314 C CA . VAL B 2 7 ? -20.234 24.354 62.456 1.00 23.36 251 VAL B CA 1
ATOM 2315 C C . VAL B 2 7 ? -20.531 23.893 63.883 1.00 28.23 251 VAL B C 1
ATOM 2316 O O . VAL B 2 7 ? -21.595 23.342 64.147 1.00 25.47 251 VAL B O 1
ATOM 2320 N N . ARG B 2 8 ? -19.600 24.139 64.802 1.00 23.87 252 ARG B N 1
ATOM 2321 C CA . ARG B 2 8 ? -19.808 23.805 66.209 1.00 25.57 252 ARG B CA 1
ATOM 2322 C C . ARG B 2 8 ? -18.716 24.451 67.063 1.00 24.99 252 ARG B C 1
ATOM 2323 O O . ARG B 2 8 ? -17.645 24.789 66.562 1.00 23.74 252 ARG B O 1
ATOM 2331 N N . MET B 2 9 ? -19.005 24.636 68.346 1.00 24.49 253 MET B N 1
ATOM 2332 C CA . MET B 2 9 ? -18.075 25.260 69.288 1.00 26.67 253 MET B CA 1
ATOM 2333 C C . MET B 2 9 ? -18.001 24.424 70.543 1.00 23.08 253 MET B C 1
ATOM 2334 O O . MET B 2 9 ? -19.024 23.926 71.010 1.00 26.17 253 MET B O 1
ATOM 2339 N N . ASP B 2 10 ? -16.816 24.299 71.127 1.00 20.49 254 ASP B N 1
ATOM 2340 C CA . ASP B 2 10 ? -16.669 23.394 72.262 1.00 24.95 254 ASP B CA 1
ATOM 2341 C C . ASP B 2 10 ? -17.196 24.004 73.573 1.00 27.71 254 ASP B C 1
ATOM 2342 O O . ASP B 2 10 ? -17.236 23.335 74.598 1.00 29.15 254 ASP B O 1
ATOM 2347 N N . ARG B 2 11 ? -17.593 25.272 73.527 1.00 26.03 255 ARG B N 1
ATOM 2348 C CA . ARG B 2 11 ? -18.214 25.942 74.674 1.00 28.11 255 ARG B CA 1
ATOM 2349 C C . ARG B 2 11 ? -19.351 26.837 74.214 1.00 31.48 255 ARG B C 1
ATOM 2350 O O . ARG B 2 11 ? -19.192 27.607 73.267 1.00 28.96 255 ARG B O 1
ATOM 2358 N N . THR B 2 12 ? -20.493 26.741 74.888 1.00 26.10 256 THR B N 1
ATOM 2359 C CA . THR B 2 12 ? -21.647 27.572 74.565 1.00 26.52 256 THR B CA 1
ATOM 2360 C C . THR B 2 12 ? -21.951 28.521 75.720 1.00 28.93 256 THR B C 1
ATOM 2361 O O . THR B 2 12 ? -22.949 29.244 75.707 1.00 27.07 256 THR B O 1
ATOM 2365 N N . ALA B 2 13 ? -21.076 28.509 76.719 1.00 26.91 257 ALA B N 1
ATOM 2366 C CA . ALA B 2 13 ? -21.209 29.385 77.874 1.00 26.57 257 ALA B CA 1
ATOM 2367 C C . ALA B 2 13 ? -19.828 29.770 78.389 1.00 29.74 257 ALA B C 1
ATOM 2368 O O . ALA B 2 13 ? -18.865 29.032 78.188 1.00 32.69 257 ALA B O 1
ATOM 2370 N N . GLY B 2 14 ? -19.730 30.920 79.048 1.00 26.66 258 GLY B N 1
ATOM 2371 C CA . GLY B 2 14 ? -18.474 31.337 79.648 1.00 26.37 258 GLY B CA 1
ATOM 2372 C C . GLY B 2 14 ? -18.652 32.447 80.668 1.00 29.27 258 GLY B C 1
ATOM 2373 O O . GLY B 2 14 ? -19.686 33.109 80.701 1.00 25.70 258 GLY B O 1
ATOM 2374 N N . CYS B 2 15 ? -17.637 32.654 81.498 1.00 29.75 259 CYS B N 1
ATOM 2375 C CA . CYS B 2 15 ? -17.681 33.710 82.508 1.00 29.72 259 CYS B CA 1
ATOM 2376 C C . CYS B 2 15 ? -17.647 35.104 81.875 1.00 32.16 259 CYS B C 1
ATOM 2377 O O . CYS B 2 15 ? -16.961 35.326 80.865 1.00 28.92 259 CYS B O 1
ATOM 2380 N N . VAL B 2 16 ? -18.393 36.035 82.473 1.00 25.70 260 VAL B N 1
ATOM 2381 C CA . VAL B 2 16 ? -18.422 37.438 82.048 1.00 26.06 260 VAL B CA 1
ATOM 2382 C C . VAL B 2 16 ? -17.046 38.095 82.008 1.00 27.39 260 VAL B C 1
ATOM 2383 O O . VAL B 2 16 ? -16.839 39.082 81.297 1.00 29.84 260 VAL B O 1
ATOM 2387 N N . THR B 2 17 ? -16.112 37.555 82.784 1.00 26.10 261 THR B N 1
ATOM 2388 C CA . THR B 2 17 ? -14.760 38.099 82.845 1.00 30.00 261 THR B CA 1
ATOM 2389 C C . THR B 2 17 ? -13.997 37.908 81.538 1.00 32.67 261 THR B C 1
ATOM 2390 O O . THR B 2 17 ? -13.026 38.612 81.278 1.00 29.64 261 THR B O 1
ATOM 2394 N N . GLY B 2 18 ? -14.430 36.948 80.725 1.00 28.69 262 GLY B N 1
ATOM 2395 C CA . GLY B 2 18 ? -13.772 36.672 79.459 1.00 24.89 262 GLY B CA 1
ATOM 2396 C C . GLY B 2 18 ? -12.429 35.980 79.610 1.00 29.97 262 GLY B C 1
ATOM 2397 O O . GLY B 2 18 ? -12.062 35.540 80.692 1.00 24.49 262 GLY B O 1
ATOM 2398 N N . GLY B 2 19 ? -11.689 35.877 78.513 1.00 26.21 263 GLY B N 1
ATOM 2399 C CA . GLY B 2 19 ? -10.364 35.288 78.553 1.00 26.81 263 GLY B CA 1
ATOM 2400 C C . GLY B 2 19 ? -10.371 33.776 78.561 1.00 30.42 263 GLY B C 1
ATOM 2401 O O . GLY B 2 19 ? -9.349 33.149 78.826 1.00 30.58 263 GLY B O 1
ATOM 2402 N N . GLU B 2 20 ? -11.523 33.179 78.270 1.00 26.30 264 GLU B N 1
ATOM 2403 C CA . GLU B 2 20 ? -11.625 31.727 78.272 1.00 29.56 264 GLU B CA 1
ATOM 2404 C C . GLU B 2 20 ? -11.486 31.166 76.859 1.00 24.00 264 GLU B C 1
ATOM 2405 O O . GLU B 2 20 ? -12.045 31.694 75.902 1.00 23.91 264 GLU B O 1
ATOM 2411 N N . GLU B 2 21 ? -10.727 30.086 76.745 1.00 26.00 265 GLU B N 1
ATOM 2412 C CA . GLU B 2 21 ? -10.372 29.523 75.454 1.00 28.68 265 GLU B CA 1
ATOM 2413 C C . GLU B 2 21 ? -11.513 28.700 74.856 1.00 32.01 265 GLU B C 1
ATOM 2414 O O . GLU B 2 21 ? -12.082 27.838 75.524 1.00 24.87 265 GLU B O 1
ATOM 2420 N N . ILE B 2 22 ? -11.848 28.980 73.599 1.00 21.80 266 ILE B N 1
ATOM 2421 C CA . ILE B 2 22 ? -12.888 28.240 72.896 1.00 21.00 266 ILE B CA 1
ATOM 2422 C C . ILE B 2 22 ? -12.363 27.715 71.556 1.00 25.81 266 ILE B C 1
ATOM 2423 O O . ILE B 2 22 ? -11.656 28.425 70.848 1.00 22.35 266 ILE B O 1
ATOM 2428 N N . TYR B 2 23 ? -12.687 26.467 71.232 1.00 21.12 267 TYR B N 1
ATOM 2429 C CA . TYR B 2 23 ? -12.397 25.907 69.909 1.00 22.74 267 TYR B CA 1
ATOM 2430 C C . TYR B 2 23 ? -13.643 26.026 69.051 1.00 26.20 267 TYR B C 1
ATOM 2431 O O . TYR B 2 23 ? -14.695 25.496 69.397 1.00 24.66 267 TYR B O 1
ATOM 2440 N N . LEU B 2 24 ? -13.528 26.732 67.937 1.00 23.35 268 LEU B N 1
ATOM 2441 C CA . LEU B 2 24 ? -14.656 26.903 67.035 1.00 22.63 268 LEU B CA 1
ATOM 2442 C C . LEU B 2 24 ? -14.350 26.240 65.696 1.00 23.97 268 LEU B C 1
ATOM 2443 O O . LEU B 2 24 ? -13.309 26.508 65.097 1.00 22.69 268 LEU B O 1
ATOM 2448 N N . LEU B 2 25 ? -15.247 25.379 65.221 1.00 20.57 269 LEU B N 1
ATOM 2449 C CA . LEU B 2 25 ? -15.069 24.782 63.896 1.00 22.69 269 LEU B CA 1
ATOM 2450 C C . LEU B 2 25 ? -15.926 25.531 62.888 1.00 23.90 269 LEU B C 1
ATOM 2451 O O . LEU B 2 25 ? -17.107 25.799 63.132 1.00 23.15 269 LEU B O 1
ATOM 2456 N N . CYS B 2 26 ? -15.328 25.884 61.757 1.00 22.28 270 CYS B N 1
ATOM 2457 C CA . CYS B 2 26 ? -16.015 26.717 60.781 1.00 23.72 270 CYS B CA 1
ATOM 2458 C C . CYS B 2 26 ? -15.822 26.204 59.371 1.00 23.27 270 CYS B C 1
ATOM 2459 O O . CYS B 2 26 ? -14.878 25.461 59.100 1.00 25.71 270 CYS B O 1
ATOM 2462 N N . ASP B 2 27 ? -16.708 26.611 58.465 1.00 22.90 271 ASP B N 1
ATOM 2463 C CA . ASP B 2 27 ? -16.413 26.481 57.046 1.00 24.32 271 ASP B CA 1
ATOM 2464 C C . ASP B 2 27 ? -15.212 27.374 56.719 1.00 23.68 271 ASP B C 1
ATOM 2465 O O . ASP B 2 27 ? -14.762 28.147 57.560 1.00 23.66 271 ASP B O 1
ATOM 2470 N N . LYS B 2 28 ? -14.706 27.277 55.495 1.00 24.62 272 LYS B N 1
ATOM 2471 C CA . LYS B 2 28 ? -13.395 27.834 55.162 1.00 22.24 272 LYS B CA 1
ATOM 2472 C C . LYS B 2 28 ? -13.312 29.349 55.339 1.00 24.35 272 LYS B C 1
ATOM 2473 O O . LYS B 2 28 ? -14.142 30.094 54.820 1.00 24.33 272 LYS B O 1
ATOM 2479 N N . VAL B 2 29 ? -12.304 29.794 56.086 1.00 21.14 273 VAL B N 1
ATOM 2480 C CA . VAL B 2 29 ? -12.046 31.219 56.265 1.00 21.54 273 VAL B CA 1
ATOM 2481 C C . VAL B 2 29 ? -10.586 31.521 55.941 1.00 26.68 273 VAL B C 1
ATOM 2482 O O . VAL B 2 29 ? -9.774 30.610 55.809 1.00 26.36 273 VAL B O 1
ATOM 2486 N N . GLN B 2 30 ? -10.256 32.799 55.798 1.00 25.16 274 GLN B N 1
ATOM 2487 C CA . GLN B 2 30 ? -8.866 33.206 55.617 1.00 24.83 274 GLN B CA 1
ATOM 2488 C C . GLN B 2 30 ? -8.419 33.849 56.923 1.00 21.74 274 GLN B C 1
ATOM 2489 O O . GLN B 2 30 ? -9.120 34.699 57.462 1.00 25.30 274 GLN B O 1
ATOM 2495 N N . LYS B 2 31 ? -7.262 33.435 57.432 1.00 23.81 275 LYS B N 1
ATOM 2496 C CA . LYS B 2 31 ? -6.868 33.741 58.807 1.00 22.85 275 LYS B CA 1
ATOM 2497 C C . LYS B 2 31 ? -6.768 35.229 59.133 1.00 24.38 275 LYS B C 1
ATOM 2498 O O . LYS B 2 31 ? -6.949 35.617 60.287 1.00 26.71 275 LYS B O 1
ATOM 2504 N N . ASP B 2 32 ? -6.491 36.057 58.126 1.00 22.25 276 ASP B N 1
ATOM 2505 C CA . ASP B 2 32 ? -6.298 37.488 58.337 1.00 26.19 276 ASP B CA 1
ATOM 2506 C C . ASP B 2 32 ? -7.569 38.281 58.075 1.00 28.62 276 ASP B C 1
ATOM 2507 O O . ASP B 2 32 ? -7.593 39.497 58.245 1.00 29.64 276 ASP B O 1
ATOM 2512 N N . ASP B 2 33 ? -8.621 37.590 57.653 1.00 23.61 277 ASP B N 1
ATOM 2513 C CA . ASP B 2 33 ? -9.845 38.260 57.238 1.00 22.89 277 ASP B CA 1
ATOM 2514 C C . ASP B 2 33 ? -11.052 37.796 58.047 1.00 27.35 277 ASP B C 1
ATOM 2515 O O . ASP B 2 33 ? -12.182 37.876 57.575 1.00 31.49 277 ASP B O 1
ATOM 2520 N N . ILE B 2 34 ? -10.821 37.301 59.256 1.00 25.19 278 ILE B N 1
ATOM 2521 C CA . ILE B 2 34 ? -11.926 36.735 60.017 1.00 21.14 278 ILE B CA 1
ATOM 2522 C C . ILE B 2 34 ? -11.982 37.303 61.432 1.00 25.15 278 ILE B C 1
ATOM 2523 O O . ILE B 2 34 ? -10.956 37.549 62.068 1.00 23.60 278 ILE B O 1
ATOM 2528 N N . GLN B 2 35 ? -13.204 37.555 61.888 1.00 23.65 279 GLN B N 1
ATOM 2529 C CA . GLN B 2 35 ? -13.475 38.013 63.244 1.00 24.45 279 GLN B CA 1
ATOM 2530 C C . GLN B 2 35 ? -14.498 37.098 63.890 1.00 23.38 279 GLN B C 1
ATOM 2531 O O . GLN B 2 35 ? -15.307 36.478 63.197 1.00 23.46 279 GLN B O 1
ATOM 2537 N N . ILE B 2 36 ? -14.475 37.042 65.216 1.00 21.70 280 ILE B N 1
ATOM 2538 C CA . ILE B 2 36 ? -15.527 36.378 65.968 1.00 21.47 280 ILE B CA 1
ATOM 2539 C C . ILE B 2 36 ? -16.185 37.429 66.842 1.00 24.72 280 ILE B C 1
ATOM 2540 O O . ILE B 2 36 ? -15.546 38.003 67.720 1.00 22.76 280 ILE B O 1
ATOM 2545 N N . ARG B 2 37 ? -17.455 37.697 66.570 1.00 21.94 281 ARG B N 1
ATOM 2546 C CA . ARG B 2 37 ? -18.158 38.804 67.203 1.00 22.88 281 ARG B CA 1
ATOM 2547 C C . ARG B 2 37 ? -19.247 38.298 68.130 1.00 22.65 281 ARG B C 1
ATOM 2548 O O . ARG B 2 37 ? -20.140 37.571 67.703 1.00 20.92 281 ARG B O 1
ATOM 2556 N N . PHE B 2 38 ? -19.139 38.668 69.402 1.00 25.34 282 PHE B N 1
ATOM 2557 C CA . PHE B 2 38 ? -20.186 38.447 70.394 1.00 25.02 282 PHE B CA 1
ATOM 2558 C C . PHE B 2 38 ? -21.022 39.711 70.414 1.00 26.14 282 PHE B C 1
ATOM 2559 O O . PHE B 2 38 ? -20.464 40.807 70.413 1.00 27.85 282 PHE B O 1
ATOM 2567 N N . TYR B 2 39 ? -22.345 39.594 70.412 1.00 27.02 283 TYR B N 1
ATOM 2568 C CA . TYR B 2 39 ? -23.150 40.813 70.406 1.00 23.52 283 TYR B CA 1
ATOM 2569 C C . TYR B 2 39 ? -24.514 40.673 71.055 1.00 25.30 283 TYR B C 1
ATOM 2570 O O . TYR B 2 39 ? -25.023 39.571 71.263 1.00 25.02 283 TYR B O 1
ATOM 2579 N N . GLU B 2 40 ? -25.091 41.826 71.373 1.00 26.05 284 GLU B N 1
ATOM 2580 C CA . GLU B 2 40 ? -26.330 41.896 72.127 1.00 27.92 284 GLU B CA 1
ATOM 2581 C C . GLU B 2 40 ? -27.051 43.193 71.795 1.00 31.14 284 GLU B C 1
ATOM 2582 O O . GLU B 2 40 ? -26.508 44.279 71.999 1.00 31.76 284 GLU B O 1
ATOM 2588 N N . GLU B 2 41 ? -28.260 43.078 71.252 1.00 32.90 285 GLU B N 1
ATOM 2589 C CA . GLU B 2 41 ? -29.082 44.252 70.971 1.00 36.76 285 GLU B CA 1
ATOM 2590 C C . GLU B 2 41 ? -29.597 44.810 72.286 1.00 36.56 285 GLU B C 1
ATOM 2591 O O . GLU B 2 41 ? -29.972 44.052 73.173 1.00 32.92 285 GLU B O 1
ATOM 2597 N N . GLU B 2 42 ? -29.609 46.131 72.413 1.00 43.12 286 GLU B N 1
ATOM 2598 C CA . GLU B 2 42 ? -30.069 46.760 73.646 1.00 51.52 286 GLU B CA 1
ATOM 2599 C C . GLU B 2 42 ? -31.325 47.603 73.425 1.00 45.89 286 GLU B C 1
ATOM 2600 O O . GLU B 2 42 ? -31.643 47.973 72.296 1.00 45.08 286 GLU B O 1
ATOM 2606 N N . GLU B 2 43 ? -32.039 47.895 74.510 1.00 51.96 287 GLU B N 1
ATOM 2607 C CA . GLU B 2 43 ? -33.355 48.524 74.413 1.00 53.13 287 GLU B CA 1
ATOM 2608 C C . GLU B 2 43 ? -33.341 49.888 73.721 1.00 52.29 287 GLU B C 1
ATOM 2609 O O . GLU B 2 43 ? -34.243 50.196 72.943 1.00 57.06 287 GLU B O 1
ATOM 2615 N N . ASN B 2 44 ? -32.316 50.697 73.983 1.00 52.38 288 ASN B N 1
ATOM 2616 C CA . ASN B 2 44 ? -32.233 52.027 73.376 1.00 55.55 288 ASN B CA 1
ATOM 2617 C C . ASN B 2 44 ? -31.878 52.000 71.885 1.00 52.43 288 ASN B C 1
ATOM 2618 O O . ASN B 2 44 ? -31.728 53.049 71.258 1.00 62.69 288 ASN B O 1
ATOM 2623 N N . GLY B 2 45 ? -31.735 50.805 71.320 1.00 52.78 289 GLY B N 1
ATOM 2624 C CA . GLY B 2 45 ? -31.419 50.666 69.908 1.00 46.66 289 GLY B CA 1
ATOM 2625 C C . GLY B 2 45 ? -29.942 50.450 69.638 1.00 47.13 289 GLY B C 1
ATOM 2626 O O . GLY B 2 45 ? -29.537 50.167 68.507 1.00 48.07 289 GLY B O 1
ATOM 2627 N N . GLY B 2 46 ? -29.130 50.587 70.679 1.00 47.00 290 GLY B N 1
ATOM 2628 C CA . GLY B 2 46 ? -27.702 50.361 70.558 1.00 48.31 290 GLY B CA 1
ATOM 2629 C C . GLY B 2 46 ? -27.378 48.881 70.496 1.00 52.36 290 GLY B C 1
ATOM 2630 O O . GLY B 2 46 ? -28.259 48.037 70.668 1.00 47.90 290 GLY B O 1
ATOM 2631 N N . VAL B 2 47 ? -26.114 48.565 70.231 1.00 47.50 291 VAL B N 1
ATOM 2632 C CA . VAL B 2 47 ? -25.661 47.180 70.182 1.00 39.37 291 VAL B CA 1
ATOM 2633 C C . VAL B 2 47 ? -24.364 47.022 70.955 1.00 36.31 291 VAL B C 1
ATOM 2634 O O . VAL B 2 47 ? -23.380 47.693 70.653 1.00 39.78 291 VAL B O 1
ATOM 2638 N N . TRP B 2 48 ? -24.347 46.144 71.951 1.00 29.91 292 TRP B N 1
ATOM 2639 C CA . TRP B 2 48 ? -23.078 45.801 72.577 1.00 31.18 292 TRP B CA 1
ATOM 2640 C C . TRP B 2 48 ? -22.355 44.776 71.701 1.00 32.33 292 TRP B C 1
ATOM 2641 O O . TRP B 2 48 ? -22.978 43.853 71.185 1.00 25.87 292 TRP B O 1
ATOM 2652 N N . GLU B 2 49 ? -21.046 44.938 71.537 1.00 25.33 293 GLU B N 1
ATOM 2653 C CA . GLU B 2 49 ? -20.255 43.942 70.817 1.00 25.85 293 GLU B CA 1
ATOM 2654 C C . GLU B 2 49 ? -18.916 43.697 71.516 1.00 29.11 293 GLU B C 1
ATOM 2655 O O . GLU B 2 49 ? -18.356 44.591 72.150 1.00 29.92 293 GLU B O 1
ATOM 2661 N N . GLY B 2 50 ? -18.433 42.463 71.429 1.00 23.48 294 GLY B N 1
ATOM 2662 C CA . GLY B 2 50 ? -17.130 42.102 71.955 1.00 25.67 294 GLY B CA 1
ATOM 2663 C C . GLY B 2 50 ? -16.511 41.130 70.971 1.00 27.28 294 GLY B C 1
ATOM 2664 O O . GLY B 2 50 ? -17.235 40.392 70.298 1.00 27.40 294 GLY B O 1
ATOM 2665 N N . PHE B 2 51 ? -15.190 41.127 70.857 1.00 22.82 295 PHE B N 1
ATOM 2666 C CA . PHE B 2 51 ? -14.562 40.266 69.864 1.00 21.28 295 PHE B CA 1
ATOM 2667 C C . PHE B 2 51 ? -13.689 39.195 70.490 1.00 24.35 295 PHE B C 1
ATOM 2668 O O . PHE B 2 51 ? -12.983 39.441 71.466 1.00 27.75 295 PHE B O 1
ATOM 2676 N N . GLY B 2 52 ? -13.763 37.992 69.928 1.00 25.70 296 GLY B N 1
ATOM 2677 C CA . GLY B 2 52 ? -12.886 36.915 70.334 1.00 22.87 296 GLY B CA 1
ATOM 2678 C C . GLY B 2 52 ? -11.443 37.314 70.093 1.00 30.15 296 GLY B C 1
ATOM 2679 O O . GLY B 2 52 ? -11.121 37.946 69.081 1.00 27.99 296 GLY B O 1
ATOM 2680 N N . ASP B 2 53 ? -10.578 36.949 71.031 1.00 27.65 297 ASP B N 1
ATOM 2681 C CA . ASP B 2 53 ? -9.171 37.332 70.983 1.00 27.02 297 ASP B CA 1
ATOM 2682 C C . ASP B 2 53 ? -8.338 36.178 70.440 1.00 25.79 297 ASP B C 1
ATOM 2683 O O . ASP B 2 53 ? -8.267 35.117 71.062 1.00 26.62 297 ASP B O 1
ATOM 2688 N N . PHE B 2 54 ? -7.734 36.372 69.268 1.00 24.98 298 PHE B N 1
ATOM 2689 C CA . PHE B 2 54 ? -6.864 35.359 68.666 1.00 27.98 298 PHE B CA 1
ATOM 2690 C C . PHE B 2 54 ? -5.934 35.980 67.634 1.00 29.68 298 PHE B C 1
ATOM 2691 O O . PHE B 2 54 ? -6.236 37.018 67.059 1.00 27.12 298 PHE B O 1
ATOM 2699 N N . SER B 2 55 ? -4.799 35.336 67.408 1.00 31.85 299 SER B N 1
ATOM 2700 C CA . SER B 2 55 ? -3.913 35.740 66.328 1.00 37.21 299 SER B CA 1
ATOM 2701 C C . SER B 2 55 ? -4.142 34.804 65.153 1.00 28.22 299 SER B C 1
ATOM 2702 O O . SER B 2 55 ? -4.649 33.697 65.337 1.00 25.47 299 SER B O 1
ATOM 2705 N N . PRO B 2 56 ? -3.799 35.254 63.937 1.00 30.62 300 PRO B N 1
ATOM 2706 C CA . PRO B 2 56 ? -3.936 34.435 62.726 1.00 28.08 300 PRO B CA 1
ATOM 2707 C C . PRO B 2 56 ? -3.378 33.015 62.858 1.00 29.98 300 PRO B C 1
ATOM 2708 O O . PRO B 2 56 ? -3.926 32.100 62.240 1.00 29.31 300 PRO B O 1
ATOM 2712 N N . THR B 2 57 ? -2.327 32.829 63.655 1.00 26.65 301 THR B N 1
ATOM 2713 C CA . THR B 2 57 ? -1.746 31.499 63.836 1.00 34.57 301 THR B CA 1
ATOM 2714 C C . THR B 2 57 ? -2.658 30.562 64.618 1.00 30.96 301 THR B C 1
ATOM 2715 O O . THR B 2 57 ? -2.439 29.354 64.634 1.00 35.28 301 THR B O 1
ATOM 2719 N N . ASP B 2 58 ? -3.660 31.128 65.283 1.00 28.83 302 ASP B N 1
ATOM 2720 C CA . ASP B 2 58 ? -4.627 30.335 66.033 1.00 27.93 302 ASP B CA 1
ATOM 2721 C C . ASP B 2 58 ? -5.733 29.825 65.123 1.00 27.92 302 ASP B C 1
ATOM 2722 O O . ASP B 2 58 ? -6.621 29.083 65.557 1.00 26.22 302 ASP B O 1
ATOM 2727 N N . VAL B 2 59 ? -5.693 30.257 63.867 1.00 22.97 303 VAL B N 1
ATOM 2728 C CA . VAL B 2 59 ? -6.621 29.758 62.871 1.00 25.04 303 VAL B CA 1
ATOM 2729 C C . VAL B 2 59 ? -5.991 28.519 62.253 1.00 28.76 303 VAL B C 1
ATOM 2730 O O . VAL B 2 59 ? -4.946 28.594 61.608 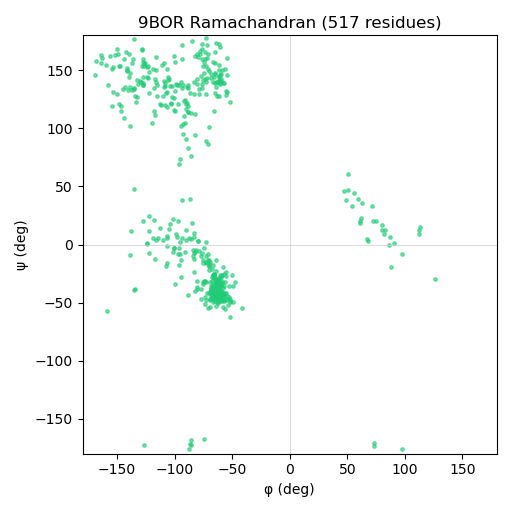1.00 25.24 303 VAL B O 1
ATOM 2734 N N . HIS B 2 60 ? -6.622 27.377 62.485 1.00 20.67 304 HIS B N 1
ATOM 2735 C CA . HIS B 2 60 ? -6.067 26.091 62.091 1.00 22.76 304 HIS B CA 1
ATOM 2736 C C . HIS B 2 60 ? -6.524 25.694 60.693 1.00 25.26 304 HIS B C 1
ATOM 2737 O O . HIS B 2 60 ? -7.673 25.304 60.494 1.00 22.70 304 HIS B O 1
ATOM 2744 N N . ARG B 2 61 ? -5.612 25.819 59.734 1.00 24.11 305 ARG B N 1
ATOM 2745 C CA . ARG B 2 61 ? -5.820 25.360 58.360 1.00 20.90 305 ARG B CA 1
ATOM 2746 C C . ARG B 2 61 ? -7.141 25.823 57.757 1.00 22.89 305 ARG B C 1
ATOM 2747 O O . ARG B 2 61 ? -7.792 25.064 57.044 1.00 19.59 305 ARG B O 1
ATOM 2755 N N . GLN B 2 62 ? -7.525 27.059 58.072 1.00 23.30 306 GLN B N 1
ATOM 2756 C CA . GLN B 2 62 ? -8.724 27.706 57.530 1.00 21.89 306 GLN B CA 1
ATOM 2757 C C . GLN B 2 62 ? -10.055 27.090 57.997 1.00 24.83 306 GLN B C 1
ATOM 2758 O O . GLN B 2 62 ? -11.115 27.548 57.574 1.00 22.84 306 GLN B O 1
ATOM 2764 N N . PHE B 2 63 ? -10.019 26.088 58.878 1.00 20.22 307 PHE B N 1
ATOM 2765 C CA . PHE B 2 63 ? -11.256 25.396 59.249 1.00 20.74 307 PHE B CA 1
ATOM 2766 C C . PHE B 2 63 ? -11.568 25.369 60.742 1.00 21.49 307 PHE B C 1
ATOM 2767 O O . PHE B 2 63 ? -12.564 24.774 61.165 1.00 20.76 307 PHE B O 1
ATOM 2775 N N . ALA B 2 64 ? -10.710 25.980 61.547 1.00 20.64 308 ALA B N 1
ATOM 2776 C CA . ALA B 2 64 ? -10.986 26.086 62.975 1.00 19.72 308 ALA B CA 1
ATOM 2777 C C . ALA B 2 64 ? -10.291 27.304 63.535 1.00 23.03 308 ALA B C 1
ATOM 2778 O O . ALA B 2 64 ? -9.278 27.755 63.002 1.00 21.38 308 ALA B O 1
ATOM 2780 N N . ILE B 2 65 ? -10.856 27.850 64.600 1.00 19.25 309 ILE B N 1
ATOM 2781 C CA . ILE B 2 65 ? -10.271 28.991 65.281 1.00 23.46 309 ILE B CA 1
ATOM 2782 C C . ILE B 2 65 ? -10.256 28.720 66.770 1.00 23.26 309 ILE B C 1
ATOM 2783 O O . ILE B 2 65 ? -11.281 28.368 67.353 1.00 21.72 309 ILE B O 1
ATOM 2788 N N . VAL B 2 66 ? -9.089 28.865 67.381 1.00 23.05 310 VAL B N 1
ATOM 2789 C CA . VAL B 2 66 ? -8.992 28.834 68.829 1.00 23.76 310 VAL B CA 1
ATOM 2790 C C . VAL B 2 66 ? -8.859 30.267 69.321 1.00 26.11 310 VAL B C 1
ATOM 2791 O O . VAL B 2 66 ? -7.985 31.003 68.863 1.00 23.74 310 VAL B O 1
ATOM 2795 N N . PHE B 2 67 ? -9.720 30.675 70.247 1.00 22.10 311 PHE B N 1
ATOM 2796 C CA . PHE B 2 67 ? -9.764 32.081 70.639 1.00 23.58 311 PHE B CA 1
ATOM 2797 C C . PHE B 2 67 ? -10.169 32.240 72.091 1.00 24.57 311 PHE B C 1
ATOM 2798 O O . PHE B 2 67 ? -10.692 31.310 72.697 1.00 22.30 311 PHE B O 1
ATOM 2806 N N . LYS B 2 68 ? -9.924 33.422 72.642 1.00 23.29 312 LYS B N 1
ATOM 2807 C CA . LYS B 2 68 ? -10.378 33.732 73.993 1.00 25.24 312 LYS B CA 1
ATOM 2808 C C . LYS B 2 68 ? -11.597 34.641 73.951 1.00 24.37 312 LYS B C 1
ATOM 2809 O O . LYS B 2 68 ? -11.653 35.601 73.178 1.00 25.75 312 LYS B O 1
ATOM 2815 N N . THR B 2 69 ? -12.575 34.324 74.794 1.00 25.64 313 THR B N 1
ATOM 2816 C CA . THR B 2 69 ? -13.796 35.105 74.888 1.00 25.33 313 THR B CA 1
ATOM 2817 C C . THR B 2 69 ? -13.521 36.540 75.287 1.00 25.54 313 THR B C 1
ATOM 2818 O O . THR B 2 69 ? -12.600 36.807 76.058 1.00 25.47 313 THR B O 1
ATOM 2822 N N . PRO B 2 70 ? -14.334 37.469 74.775 1.00 22.39 314 PRO B N 1
ATOM 2823 C CA . PRO B 2 70 ? -14.264 38.839 75.281 1.00 25.96 314 PRO B CA 1
ATOM 2824 C C . PRO B 2 70 ? -14.906 38.939 76.653 1.00 28.96 314 PRO B C 1
ATOM 2825 O O . PRO B 2 70 ? -15.720 38.093 77.035 1.00 25.50 314 PRO B O 1
ATOM 2829 N N . LYS B 2 71 ? -14.507 39.962 77.391 1.00 30.31 315 LYS B N 1
ATOM 2830 C CA . LYS B 2 71 ? -15.211 40.378 78.587 1.00 32.83 315 LYS B CA 1
ATOM 2831 C C . LYS B 2 71 ? -16.603 40.854 78.190 1.00 29.61 315 LYS B C 1
ATOM 2832 O O . LYS B 2 71 ? -16.762 41.560 77.190 1.00 29.15 315 LYS B O 1
ATOM 2838 N N . TYR B 2 72 ? -17.612 40.429 78.944 1.00 29.00 316 TYR B N 1
ATOM 2839 C CA . TYR B 2 72 ? -18.974 40.901 78.739 1.00 28.33 316 TYR B CA 1
ATOM 2840 C C . TYR B 2 72 ? -19.067 42.358 79.193 1.00 32.57 316 TYR B C 1
ATOM 2841 O O . TYR B 2 72 ? -18.187 42.840 79.906 1.00 34.70 316 TYR B O 1
ATOM 2850 N N . LYS B 2 73 ? -20.124 43.055 78.784 1.00 31.27 317 LYS B N 1
ATOM 2851 C CA . LYS B 2 73 ? -20.255 44.487 79.062 1.00 37.24 317 LYS B CA 1
ATOM 2852 C C . LYS B 2 73 ? -20.400 44.787 80.548 1.00 36.84 317 LYS B C 1
ATOM 2853 O O . LYS B 2 73 ? -20.058 45.876 81.001 1.00 37.37 317 LYS B O 1
ATOM 2859 N N . ASP B 2 74 ? -20.906 43.818 81.301 1.00 33.97 318 ASP B N 1
ATOM 2860 C CA . ASP B 2 74 ? -21.157 44.008 82.724 1.00 36.65 318 ASP B CA 1
ATOM 2861 C C . ASP B 2 74 ? -20.739 42.773 83.512 1.00 33.18 318 ASP B C 1
ATOM 2862 O O . ASP B 2 74 ? -21.447 41.768 83.532 1.00 36.38 318 ASP B O 1
ATOM 2867 N N . VAL B 2 75 ? -19.581 42.858 84.159 1.00 31.94 319 VAL B N 1
ATOM 2868 C CA . VAL B 2 75 ? -19.046 41.741 84.922 1.00 31.85 319 VAL B CA 1
ATOM 2869 C C . VAL B 2 75 ? -19.710 41.614 86.294 1.00 38.90 319 VAL B C 1
ATOM 2870 O O . VAL B 2 75 ? -19.342 40.752 87.089 1.00 35.03 319 VAL B O 1
ATOM 2874 N N . ASN B 2 76 ? -20.695 42.465 86.556 1.00 37.58 320 ASN B N 1
ATOM 2875 C CA . ASN B 2 76 ? -21.354 42.487 87.856 1.00 42.65 320 ASN B CA 1
ATOM 2876 C C . ASN B 2 76 ? -22.756 41.892 87.839 1.00 43.61 320 ASN B C 1
ATOM 2877 O O . ASN B 2 76 ? -23.469 41.975 88.835 1.00 53.03 320 ASN B O 1
ATOM 2882 N N . ILE B 2 77 ? -23.154 41.293 86.718 1.00 39.39 321 ILE B N 1
ATOM 2883 C CA . ILE B 2 77 ? -24.473 40.670 86.641 1.00 37.42 321 ILE B CA 1
ATOM 2884 C C . ILE B 2 77 ? -24.588 39.550 87.662 1.00 40.08 321 ILE B C 1
ATOM 2885 O O . ILE B 2 77 ? -23.596 38.914 88.023 1.00 40.69 321 ILE B O 1
ATOM 2890 N N . THR B 2 78 ? -25.805 39.321 88.138 1.00 41.60 322 THR B N 1
ATOM 2891 C CA . THR B 2 78 ? -26.045 38.297 89.141 1.00 41.52 322 THR B CA 1
ATOM 2892 C C . THR B 2 78 ? -26.742 37.098 88.508 1.00 41.51 322 THR B C 1
ATOM 2893 O O . THR B 2 78 ? -26.782 36.010 89.081 1.00 44.27 322 THR B O 1
ATOM 2897 N N . LYS B 2 79 ? -27.293 37.313 87.319 1.00 39.26 323 LYS B N 1
ATOM 2898 C CA . LYS B 2 79 ? -27.940 36.250 86.562 1.00 43.67 323 LYS B CA 1
ATOM 2899 C C . LYS B 2 79 ? -27.349 36.199 85.156 1.00 38.12 323 LYS B C 1
ATOM 2900 O O . LYS B 2 79 ? -27.007 37.237 84.592 1.00 38.37 323 LYS B O 1
ATOM 2906 N N . PRO B 2 80 ? -27.220 34.989 84.596 1.00 35.59 324 PRO B N 1
ATOM 2907 C CA . PRO B 2 80 ? -26.619 34.803 83.273 1.00 33.35 324 PRO B CA 1
ATOM 2908 C C . PRO B 2 80 ? -27.278 35.651 82.195 1.00 40.62 324 PRO B C 1
ATOM 2909 O O . PRO B 2 80 ? -28.486 35.899 82.245 1.00 38.96 324 PRO B O 1
ATOM 2913 N N . ALA B 2 81 ? -26.476 36.106 81.238 1.00 31.76 325 ALA B N 1
ATOM 2914 C CA . ALA B 2 81 ? -26.978 36.911 80.134 1.00 30.14 325 ALA B CA 1
ATOM 2915 C C . ALA B 2 81 ? -26.750 36.179 78.809 1.00 28.60 325 ALA B C 1
ATOM 2916 O O . ALA B 2 81 ? -25.677 35.624 78.575 1.00 30.40 325 ALA B O 1
ATOM 2918 N N . SER B 2 82 ? -27.766 36.163 77.954 1.00 28.45 326 SER B N 1
ATOM 2919 C CA . SER B 2 82 ? -27.656 35.493 76.663 1.00 32.70 326 SER B CA 1
ATOM 2920 C C . SER B 2 82 ? -27.197 36.476 75.602 1.00 27.15 326 SER B C 1
ATOM 2921 O O . SER B 2 82 ? -27.656 37.610 75.567 1.00 26.12 326 SER B O 1
ATOM 2924 N N . VAL B 2 83 ? -26.272 36.053 74.750 1.00 23.18 327 VAL B N 1
ATOM 2925 C CA . VAL B 2 83 ? -25.861 36.883 73.632 1.00 25.26 327 VAL B CA 1
ATOM 2926 C C . VAL B 2 83 ? -25.778 36.011 72.390 1.00 27.61 327 VAL B C 1
ATOM 2927 O O . VAL B 2 83 ? -25.985 34.804 72.463 1.00 23.64 327 VAL B O 1
ATOM 2931 N N . PHE B 2 84 ? -25.483 36.629 71.253 1.00 28.77 328 PHE B N 1
ATOM 2932 C CA . PHE B 2 84 ? -25.224 35.887 70.024 1.00 25.50 328 PHE B CA 1
ATOM 2933 C C . PHE B 2 84 ? -23.734 35.927 69.711 1.00 25.70 328 PHE B C 1
ATOM 2934 O O . PHE B 2 84 ? -23.039 36.871 70.080 1.00 23.50 328 PHE B O 1
ATOM 2942 N N . VAL B 2 85 ? -23.242 34.894 69.041 1.00 25.72 329 VAL B N 1
ATOM 2943 C CA . VAL B 2 85 ? -21.882 34.920 68.539 1.00 22.10 329 VAL B CA 1
ATOM 2944 C C . VAL B 2 85 ? -21.926 34.586 67.049 1.00 24.74 329 VAL B C 1
ATOM 2945 O O . VAL B 2 85 ? -22.678 33.711 66.619 1.00 21.12 329 VAL B O 1
ATOM 2949 N N . GLN B 2 86 ? -21.152 35.321 66.257 1.00 20.11 330 GLN B N 1
ATOM 2950 C CA . GLN B 2 86 ? -21.138 35.126 64.816 1.00 19.82 330 GLN B CA 1
ATOM 2951 C C . GLN B 2 86 ? -19.719 35.269 64.271 1.00 21.80 330 GLN B C 1
ATOM 2952 O O . GLN B 2 86 ? -18.903 36.003 64.831 1.00 21.76 330 GLN B O 1
ATOM 2958 N N . LEU B 2 87 ? -19.426 34.561 63.186 1.00 20.29 331 LEU B N 1
ATOM 2959 C CA . LEU B 2 87 ? -18.242 34.871 62.386 1.00 19.72 331 LEU B CA 1
ATOM 2960 C C . LEU B 2 87 ? -18.520 36.143 61.606 1.00 25.38 331 LEU B C 1
ATOM 2961 O O . LEU B 2 87 ? -19.644 36.350 61.146 1.00 23.90 331 LEU B O 1
ATOM 2966 N N . ARG B 2 88 ? -17.508 36.993 61.454 1.00 21.08 332 ARG B N 1
ATOM 2967 C CA . ARG B 2 88 ? -17.618 38.128 60.554 1.00 20.45 332 ARG B CA 1
ATOM 2968 C C . ARG B 2 88 ? -16.341 38.301 59.743 1.00 21.97 332 ARG B C 1
ATOM 2969 O O . ARG B 2 88 ? -15.237 38.260 60.283 1.00 23.42 332 ARG B O 1
ATOM 2977 N N . ARG B 2 89 ? -16.501 38.494 58.444 1.00 21.40 333 ARG B N 1
ATOM 2978 C CA . ARG B 2 89 ? -15.360 38.738 57.572 1.00 23.59 333 ARG B CA 1
ATOM 2979 C C . ARG B 2 89 ? -15.006 40.220 57.631 1.00 23.91 333 ARG B C 1
ATOM 2980 O O . ARG B 2 89 ? -15.881 41.072 57.490 1.00 24.53 333 ARG B O 1
ATOM 2988 N N . LYS B 2 90 ? -13.739 40.535 57.864 1.00 26.55 334 LYS B N 1
ATOM 2989 C CA . LYS B 2 90 ? -13.341 41.934 58.008 1.00 32.01 334 LYS B CA 1
ATOM 2990 C C . LYS B 2 90 ? -13.521 42.715 56.711 1.00 27.45 334 LYS B C 1
ATOM 2991 O O . LYS B 2 90 ? -13.914 43.875 56.735 1.00 28.31 334 LYS B O 1
ATOM 2997 N N . SER B 2 91 ? -13.230 42.079 55.579 1.00 24.05 335 SER B N 1
ATOM 2998 C CA . SER B 2 91 ? -13.196 42.801 54.309 1.00 24.38 335 SER B CA 1
ATOM 2999 C C . SER B 2 91 ? -14.580 43.261 53.831 1.00 28.14 335 SER B C 1
ATOM 3000 O O . SER B 2 91 ? -14.734 44.416 53.453 1.00 30.64 335 SER B O 1
ATOM 3003 N N . ASP B 2 92 ? -15.586 42.386 53.851 1.00 28.71 336 ASP B N 1
ATOM 3004 C CA . ASP B 2 92 ? -16.911 42.780 53.355 1.00 26.67 336 ASP B CA 1
ATOM 3005 C C . ASP B 2 92 ? -18.005 42.775 54.435 1.00 29.74 336 ASP B C 1
ATOM 3006 O O . ASP B 2 92 ? -19.175 43.021 54.141 1.00 27.71 336 ASP B O 1
ATOM 3011 N N . LEU B 2 93 ? -17.612 42.493 55.677 1.00 25.04 337 LEU B N 1
ATOM 3012 C CA . LEU B 2 93 ? -18.519 42.505 56.825 1.00 26.18 337 LEU B CA 1
ATOM 3013 C C . LEU B 2 93 ? -19.673 41.508 56.706 1.00 30.10 337 LEU B C 1
ATOM 3014 O O . LEU B 2 93 ? -20.690 41.644 57.391 1.00 28.75 337 LEU B O 1
ATOM 3019 N N . GLU B 2 94 ? -19.517 40.500 55.851 1.00 26.52 338 GLU B N 1
ATOM 3020 C CA . GLU B 2 94 ? -20.476 39.400 55.836 1.00 27.77 338 GLU B CA 1
ATOM 3021 C C . GLU B 2 94 ? -20.410 38.654 57.170 1.00 25.69 338 GLU B C 1
ATOM 3022 O O . GLU B 2 94 ? -19.348 38.551 57.778 1.00 22.72 338 GLU B O 1
ATOM 3028 N N . THR B 2 95 ? -21.543 38.136 57.626 1.00 24.92 339 THR B N 1
ATOM 3029 C CA . THR B 2 95 ? -21.587 37.406 58.885 1.00 22.50 339 THR B CA 1
ATOM 3030 C C . THR B 2 95 ? -22.129 35.999 58.700 1.00 23.46 339 THR B C 1
ATOM 3031 O O . THR B 2 95 ? -22.892 35.737 57.775 1.00 25.95 339 THR B O 1
ATOM 3035 N N . SER B 2 96 ? -21.740 35.092 59.590 1.00 24.07 340 SER B N 1
ATOM 3036 C CA . SER B 2 96 ? -22.379 33.783 59.655 1.00 22.92 340 SER B CA 1
ATOM 3037 C C . SER B 2 96 ? -23.737 33.930 60.334 1.00 29.16 340 SER B C 1
ATOM 3038 O O . SER B 2 96 ? -24.027 34.972 60.915 1.00 26.01 340 SER B O 1
ATOM 3041 N N . GLU B 2 97 ? -24.564 32.893 60.260 1.00 25.77 341 GLU B N 1
ATOM 3042 C CA . GLU B 2 97 ? -25.717 32.797 61.147 1.00 26.02 341 GLU B CA 1
ATOM 3043 C C . GLU B 2 97 ? -25.195 32.759 62.570 1.00 26.13 341 GLU B C 1
ATOM 3044 O O . GLU B 2 97 ? -24.127 32.195 62.820 1.00 23.21 341 GLU B O 1
ATOM 3050 N N . PRO B 2 98 ? -25.944 33.357 63.511 1.00 27.21 342 PRO B N 1
ATOM 3051 C CA . PRO B 2 98 ? -25.507 33.417 64.907 1.00 27.65 342 PRO B CA 1
ATOM 3052 C C . PRO B 2 98 ? -25.654 32.096 65.646 1.00 29.35 342 PRO B C 1
ATOM 3053 O O . PRO B 2 98 ? -26.484 31.256 65.298 1.00 32.57 342 PRO B O 1
ATOM 3057 N N . LYS B 2 99 ? -24.822 31.922 66.663 1.00 25.73 343 LYS B N 1
ATOM 3058 C CA . LYS B 2 99 ? -24.965 30.828 67.608 1.00 23.53 343 LYS B CA 1
ATOM 3059 C C . LYS B 2 99 ? -25.260 31.425 68.978 1.00 25.76 343 LYS B C 1
ATOM 3060 O O . LYS B 2 99 ? -24.827 32.539 69.267 1.00 23.61 343 LYS B O 1
ATOM 3066 N N . PRO B 2 100 ? -26.008 30.695 69.819 1.00 28.82 344 PRO B N 1
ATOM 3067 C CA . PRO B 2 100 ? -26.291 31.145 71.186 1.00 27.94 344 PRO B CA 1
ATOM 3068 C C . PRO B 2 100 ? -25.065 31.064 72.092 1.00 26.46 344 PRO B C 1
ATOM 3069 O O . PRO B 2 100 ? -24.265 30.135 71.968 1.00 24.52 344 PRO B O 1
ATOM 3073 N N . PHE B 2 101 ? -24.917 32.034 72.986 1.00 23.13 345 PHE B N 1
ATOM 3074 C CA . PHE B 2 101 ? -23.849 32.004 73.977 1.00 23.34 345 PHE B CA 1
ATOM 3075 C C . PHE B 2 101 ? -24.356 32.573 75.298 1.00 26.28 345 PHE B C 1
ATOM 3076 O O . PHE B 2 101 ? -25.028 33.600 75.318 1.00 26.88 345 PHE B O 1
ATOM 3084 N N . LEU B 2 102 ? -24.030 31.904 76.396 1.00 22.55 346 LEU B N 1
ATOM 3085 C CA . LEU B 2 102 ? -24.489 32.344 77.710 1.00 30.76 346 LEU B CA 1
ATOM 3086 C C . LEU B 2 102 ? -23.328 32.842 78.565 1.00 26.26 346 LEU B C 1
ATOM 3087 O O . LEU B 2 102 ? -22.386 32.106 78.825 1.00 29.26 346 LEU B O 1
ATOM 3092 N N . TYR B 2 103 ? -23.385 34.103 78.973 1.00 26.68 347 TYR B N 1
ATOM 3093 C CA . TYR B 2 103 ? -22.406 34.646 79.912 1.00 25.99 347 TYR B CA 1
ATOM 3094 C C . TYR B 2 103 ? -22.916 34.465 81.336 1.00 31.98 347 TYR B C 1
ATOM 3095 O O . TYR B 2 103 ? -24.008 34.920 81.646 1.00 28.02 347 TYR B O 1
ATOM 3104 N N . TYR B 2 104 ? -22.138 33.813 82.197 1.00 29.15 348 TYR B N 1
ATOM 3105 C CA . TYR B 2 104 ? -22.555 33.641 83.591 1.00 33.38 348 TYR B CA 1
ATOM 3106 C C . TYR B 2 104 ? -21.691 34.461 84.542 1.00 35.26 348 TYR B C 1
ATOM 3107 O O . TYR B 2 104 ? -20.537 34.779 84.225 1.00 29.83 348 TYR B O 1
ATOM 3116 N N . PRO B 2 105 ? -22.255 34.819 85.713 1.00 38.14 349 PRO B N 1
ATOM 3117 C CA . PRO B 2 105 ? -21.522 35.611 86.706 1.00 35.33 349 PRO B CA 1
ATOM 3118 C C . PRO B 2 105 ? -20.239 34.931 87.161 1.00 31.82 349 PRO B C 1
ATOM 3119 O O . PRO B 2 105 ? -20.162 33.705 87.175 1.00 31.50 349 PRO B O 1
ATOM 3123 N N . GLU B 2 106 ? -19.249 35.733 87.532 1.00 37.96 350 GLU B N 1
ATOM 3124 C CA . GLU B 2 106 ? -18.034 35.216 88.136 1.00 39.92 350 GLU B CA 1
ATOM 3125 C C . GLU B 2 106 ? -18.351 34.593 89.488 1.00 48.98 350 GLU B C 1
ATOM 3126 O O . GLU B 2 106 ? -19.033 35.201 90.315 1.00 43.17 350 GLU B O 1
ATOM 3132 N N . ILE B 2 107 ? -17.867 33.376 89.704 1.00 55.50 351 ILE B N 1
ATOM 3133 C CA . ILE B 2 107 ? -18.057 32.706 90.982 1.00 58.87 351 ILE B CA 1
ATOM 3134 C C . ILE B 2 107 ? -16.906 33.041 91.926 1.00 60.91 351 ILE B C 1
ATOM 3135 O O . ILE B 2 107 ? -15.881 32.360 91.943 1.00 63.59 351 ILE B O 1
ATOM 3140 N N . LYS B 2 108 ? -17.076 34.107 92.703 1.00 65.02 352 LYS B N 1
ATOM 3141 C CA . LYS B 2 108 ? -16.064 34.501 93.675 1.00 71.15 352 LYS B CA 1
ATOM 3142 C C . LYS B 2 108 ? -15.985 33.468 94.801 1.00 69.65 352 LYS B C 1
ATOM 3143 O O . LYS B 2 108 ? -16.990 32.847 95.158 1.00 66.56 352 LYS B O 1
ATOM 3149 N N . ASP B 2 109 ? -14.779 33.279 95.332 1.00 66.72 353 ASP B N 1
ATOM 3150 C CA . ASP B 2 109 ? -14.538 32.385 96.464 1.00 60.53 353 ASP B CA 1
ATOM 3151 C C . ASP B 2 109 ? -15.144 30.996 96.268 1.00 60.17 353 ASP B C 1
ATOM 3152 O O . ASP B 2 109 ? -16.001 30.565 97.042 1.00 60.94 353 ASP B O 1
ATOM 3157 N N . LYS B 2 110 ? -14.703 30.294 95.229 1.00 58.69 354 LYS B N 1
ATOM 3158 C CA . LYS B 2 110 ? -15.182 28.939 94.999 1.00 52.66 354 LYS B CA 1
ATOM 3159 C C . LYS B 2 110 ? -14.526 27.977 95.985 1.00 50.25 354 LYS B C 1
ATOM 3160 O O . LYS B 2 110 ? -14.995 26.856 96.181 1.00 48.23 354 LYS B O 1
ATOM 3166 N N . GLU B 2 111 ? -13.443 28.427 96.611 1.00 44.83 355 GLU B N 1
ATOM 3167 C CA . GLU B 2 111 ? -12.782 27.642 97.644 1.00 50.09 355 GLU B CA 1
ATOM 3168 C C . GLU B 2 111 ? -13.568 27.702 98.955 1.00 50.91 355 GLU B C 1
ATOM 3169 O O . GLU B 2 111 ? -13.248 26.991 99.907 1.00 44.60 355 GLU B O 1
ATOM 3175 N N . GLU B 2 112 ? -14.594 28.554 98.980 1.00 48.80 356 GLU B N 1
ATOM 3176 C CA . GLU B 2 112 ? -15.476 28.734 100.137 1.00 57.60 356 GLU B CA 1
ATOM 3177 C C . GLU B 2 112 ? -14.707 29.187 101.372 1.00 56.56 356 GLU B C 1
ATOM 3178 O O . GLU B 2 112 ? -14.994 28.755 102.488 1.00 60.18 356 GLU B O 1
ATOM 3184 N N . VAL B 2 113 ? -13.733 30.065 101.164 1.00 52.43 357 VAL B N 1
ATOM 3185 C CA . VAL B 2 113 ? -12.943 30.603 102.262 1.00 53.62 357 VAL B CA 1
ATOM 3186 C C . VAL B 2 113 ? -13.806 31.475 103.165 1.00 60.49 357 VAL B C 1
ATOM 3187 O O . VAL B 2 113 ? -13.812 31.307 104.383 1.00 52.94 357 VAL B O 1
ATOM 3191 N N . GLN B 2 114 ? -14.545 32.396 102.556 1.00 62.71 358 GLN B N 1
ATOM 3192 C CA . GLN B 2 114 ? -15.386 33.322 103.307 1.00 66.86 358 GLN B CA 1
ATOM 3193 C C . GLN B 2 114 ? -16.554 32.615 103.989 1.00 67.25 358 GLN B C 1
ATOM 3194 O O . GLN B 2 114 ? -17.043 33.070 105.023 1.00 70.12 358 GLN B O 1
ATOM 3200 N N . ARG B 2 115 ? -16.998 31.503 103.411 1.00 62.76 359 ARG B N 1
ATOM 3201 C CA . ARG B 2 115 ? -18.086 30.727 103.996 1.00 67.66 359 ARG B CA 1
ATOM 3202 C C . ARG B 2 115 ? -17.649 30.093 105.315 1.00 68.37 359 ARG B C 1
ATOM 3203 O O . ARG B 2 115 ? -18.455 29.905 106.227 1.00 68.35 359 ARG B O 1
ATOM 3211 N N . LYS B 2 116 ? -16.363 29.770 105.408 1.00 62.49 360 LYS B N 1
ATOM 3212 C CA . LYS B 2 116 ? -15.810 29.166 106.614 1.00 66.51 360 LYS B CA 1
ATOM 3213 C C . LYS B 2 116 ? -15.521 30.201 107.695 1.00 68.41 360 LYS B C 1
ATOM 3214 O O . LYS B 2 116 ? -15.614 29.906 108.886 1.00 69.72 360 LYS B O 1
ATOM 3220 N N . ARG B 2 117 ? -15.167 31.412 107.274 1.00 66.81 361 ARG B N 1
ATOM 3221 C CA . ARG B 2 117 ? -14.883 32.492 108.212 1.00 70.58 361 ARG B CA 1
ATOM 3222 C C . ARG B 2 117 ? -16.135 32.896 108.979 1.00 71.82 361 ARG B C 1
ATOM 3223 O O . ARG B 2 117 ? -16.051 33.405 110.096 1.00 74.81 361 ARG B O 1
ATOM 3231 N N . GLN B 2 118 ? -17.295 32.665 108.372 1.00 72.02 362 GLN B N 1
ATOM 3232 C CA . GLN B 2 118 ? -18.568 33.015 108.991 1.00 75.44 362 GLN B CA 1
ATOM 3233 C C . GLN B 2 118 ? -19.048 31.942 109.964 1.00 74.41 362 GLN B C 1
ATOM 3234 O O . GLN B 2 118 ? -19.982 32.169 110.734 1.00 71.93 362 GLN B O 1
ATOM 3240 N N . LYS B 2 119 ? -18.411 30.776 109.926 1.00 69.52 363 LYS B N 1
ATOM 3241 C CA . LYS B 2 119 ? -18.784 29.681 110.814 1.00 74.03 363 LYS B CA 1
ATOM 3242 C C . LYS B 2 119 ? -18.365 29.967 112.251 1.00 80.63 363 LYS B C 1
ATOM 3243 O O . LYS B 2 119 ? -17.501 30.810 112.498 1.00 80.96 363 LYS B O 1
ATOM 3249 N N . LEU B 2 120 ? -18.980 29.265 113.197 1.00 84.55 364 LEU B N 1
ATOM 3250 C CA . LEU B 2 120 ? -18.697 29.494 114.611 1.00 85.18 364 LEU B CA 1
ATOM 3251 C C . LEU B 2 120 ? -18.135 28.242 115.289 1.00 89.05 364 LEU B C 1
ATOM 3252 O O . LEU B 2 120 ? -18.440 27.117 114.900 1.00 88.54 364 LEU B O 1
ATOM 3257 N N . MET B 2 121 ? -17.320 28.465 116.310 1.00 97.44 365 MET B N 1
ATOM 3258 C CA . MET B 2 121 ? -16.726 27.388 117.059 1.00 100.43 365 MET B CA 1
ATOM 3259 C C . MET B 2 121 ? -16.972 27.551 118.547 1.00 99.81 365 MET B C 1
ATOM 3260 O O . MET B 2 121 ? -17.275 28.650 118.997 1.00 94.34 365 MET B O 1
ATOM 3265 N N . PRO B 2 122 ? -16.861 26.442 119.307 1.00 105.05 366 PRO B N 1
ATOM 3266 C CA . PRO B 2 122 ? -16.687 26.504 120.768 1.00 100.09 366 PRO B CA 1
ATOM 3267 C C . PRO B 2 122 ? -15.640 27.539 121.160 1.00 93.71 366 PRO B C 1
ATOM 3268 O O . PRO B 2 122 ? -15.608 27.995 122.300 1.00 91.67 366 PRO B O 1
ATOM 3272 N N . ASN C 2 3 ? 2.600 11.262 57.432 1.00 38.18 247 ASN C N 1
ATOM 3273 C CA . ASN C 2 3 ? 2.513 10.954 58.855 1.00 37.11 247 ASN C CA 1
ATOM 3274 C C . ASN C 2 3 ? 1.219 11.515 59.463 1.00 30.88 247 ASN C C 1
ATOM 3275 O O . ASN C 2 3 ? 0.371 12.074 58.766 1.00 33.85 247 ASN C O 1
ATOM 3277 N N . LEU C 2 4 ? 1.075 11.354 60.769 1.00 30.60 248 LEU C N 1
ATOM 3278 C CA . LEU C 2 4 ? -0.073 11.892 61.486 1.00 28.22 248 LEU C CA 1
ATOM 3279 C C . LEU C 2 4 ? 0.398 12.834 62.577 1.00 29.87 248 LEU C C 1
ATOM 3280 O O . LEU C 2 4 ? 1.457 12.617 63.165 1.00 27.92 248 LEU C O 1
ATOM 3285 N N . LYS C 2 5 ? -0.395 13.858 62.877 1.00 25.44 249 LYS C N 1
ATOM 3286 C CA . LYS C 2 5 ? -0.001 14.812 63.899 1.00 25.20 249 LYS C CA 1
ATOM 3287 C C . LYS C 2 5 ? -1.201 15.429 64.609 1.00 28.67 249 LYS C C 1
ATOM 3288 O O . LYS C 2 5 ? -2.142 15.905 63.971 1.00 25.61 249 LYS C O 1
ATOM 3294 N N . ILE C 2 6 ? -1.158 15.403 65.936 1.00 22.28 250 ILE C N 1
ATOM 3295 C CA . ILE C 2 6 ? -2.096 16.163 66.747 1.00 22.04 250 ILE C CA 1
ATOM 3296 C C . ILE C 2 6 ? -1.519 17.552 66.976 1.00 25.09 250 ILE C C 1
ATOM 3297 O O . ILE C 2 6 ? -0.450 17.693 67.562 1.00 28.48 250 ILE C O 1
ATOM 3302 N N . VAL C 2 7 ? -2.225 18.578 66.516 1.00 21.95 251 VAL C N 1
ATOM 3303 C CA . VAL C 2 7 ? -1.708 19.938 66.565 1.00 24.58 251 VAL C CA 1
ATOM 3304 C C . VAL C 2 7 ? -2.199 20.660 67.819 1.00 27.78 251 VAL C C 1
ATOM 3305 O O . VAL C 2 7 ? -1.533 21.554 68.335 1.00 28.94 251 VAL C O 1
ATOM 3309 N N . ARG C 2 8 ? -3.359 20.252 68.317 1.00 23.90 252 ARG C N 1
ATOM 3310 C CA . ARG C 2 8 ? -3.951 20.906 69.479 1.00 23.77 252 ARG C CA 1
ATOM 3311 C C . ARG C 2 8 ? -5.127 20.092 69.990 1.00 23.53 252 ARG C C 1
ATOM 3312 O O . ARG C 2 8 ? -5.836 19.475 69.196 1.00 24.76 252 ARG C O 1
ATOM 3320 N N . MET C 2 9 ? -5.331 20.096 71.307 1.00 22.65 253 MET C N 1
ATOM 3321 C CA . MET C 2 9 ? -6.490 19.455 71.927 1.00 22.16 253 MET C CA 1
ATOM 3322 C C . MET C 2 9 ? -7.086 20.382 72.978 1.00 23.46 253 MET C C 1
ATOM 3323 O O . MET C 2 9 ? -6.350 20.936 73.794 1.00 24.75 253 MET C O 1
ATOM 3328 N N . ASP C 2 10 ? -8.404 20.546 72.984 1.00 21.32 254 ASP C N 1
ATOM 3329 C CA . ASP C 2 10 ? -9.011 21.479 73.939 1.00 25.82 254 ASP C CA 1
ATOM 3330 C C . ASP C 2 10 ? -9.090 20.894 75.354 1.00 30.15 254 ASP C C 1
ATOM 3331 O O . ASP C 2 10 ? -9.401 21.607 76.304 1.00 26.89 254 ASP C O 1
ATOM 3336 N N . ARG C 2 11 ? -8.810 19.602 75.485 1.00 26.56 255 ARG C N 1
ATOM 3337 C CA . ARG C 2 11 ? -8.797 18.938 76.790 1.00 28.29 255 ARG C CA 1
ATOM 3338 C C . ARG C 2 11 ? -7.717 17.859 76.839 1.00 29.25 255 ARG C C 1
ATOM 3339 O O . ARG C 2 11 ? -7.597 17.061 75.914 1.00 26.83 255 ARG C O 1
ATOM 3347 N N . THR C 2 12 ? -6.927 17.823 77.910 1.00 21.34 256 THR C N 1
ATOM 3348 C CA . THR C 2 12 ? -5.914 16.776 78.029 1.00 24.36 256 THR C CA 1
ATOM 3349 C C . THR C 2 12 ? -6.114 15.975 79.310 1.00 29.74 256 THR C C 1
ATOM 3350 O O . THR C 2 12 ? -5.251 15.196 79.715 1.00 29.10 256 THR C O 1
ATOM 3354 N N . ALA C 2 13 ? -7.263 16.179 79.944 1.00 30.28 257 ALA C N 1
ATOM 3355 C CA . ALA C 2 13 ? -7.658 15.385 81.097 1.00 29.93 257 ALA C CA 1
ATOM 3356 C C . ALA C 2 13 ? -9.134 15.028 80.975 1.00 31.22 257 ALA C C 1
ATOM 3357 O O . ALA C 2 13 ? -9.889 15.719 80.285 1.00 27.75 257 ALA C O 1
ATOM 3359 N N . GLY C 2 14 ? -9.541 13.950 81.643 1.00 30.39 258 GLY C N 1
ATOM 3360 C CA . GLY C 2 14 ? -10.932 13.532 81.630 1.00 26.63 258 GLY C CA 1
ATOM 3361 C C . GLY C 2 14 ? -11.239 12.561 82.758 1.00 31.42 258 GLY C C 1
ATOM 3362 O O . GLY C 2 14 ? -10.338 11.944 83.320 1.00 28.40 258 GLY C O 1
ATOM 3363 N N . CYS C 2 15 ? -12.513 12.422 83.101 1.00 29.12 259 CYS C N 1
ATOM 3364 C CA . CYS C 2 15 ? -12.893 11.468 84.141 1.00 29.96 259 CYS C CA 1
ATOM 3365 C C . CYS C 2 15 ? -12.807 10.049 83.600 1.00 31.21 259 CYS C C 1
ATOM 3366 O O . CYS C 2 15 ? -13.048 9.815 82.415 1.00 30.63 259 CYS C O 1
ATOM 3369 N N . VAL C 2 16 ? -12.461 9.108 84.475 1.00 31.13 260 VAL C N 1
ATOM 3370 C CA . VAL C 2 16 ? -12.341 7.698 84.111 1.00 30.43 260 VAL C CA 1
ATOM 3371 C C . VAL C 2 16 ? -13.628 7.118 83.545 1.00 26.56 260 VAL C C 1
ATOM 3372 O O . VAL C 2 16 ? -13.606 6.088 82.875 1.00 33.48 260 VAL C O 1
ATOM 3376 N N . THR C 2 17 ? -14.752 7.771 83.813 1.00 30.06 261 THR C N 1
ATOM 3377 C CA . THR C 2 17 ? -16.035 7.250 83.357 1.00 37.41 261 THR C CA 1
ATOM 3378 C C . THR C 2 17 ? -16.193 7.359 81.843 1.00 39.95 261 THR C C 1
ATOM 3379 O O . THR C 2 17 ? -17.027 6.671 81.255 1.00 35.24 261 THR C O 1
ATOM 3383 N N . GLY C 2 18 ? -15.383 8.209 81.214 1.00 36.54 262 GLY C N 1
ATOM 3384 C CA . GLY C 2 18 ? -15.418 8.362 79.772 1.00 29.97 262 GLY C CA 1
ATOM 3385 C C . GLY C 2 18 ? -16.650 9.112 79.309 1.00 31.34 262 GLY C C 1
ATOM 3386 O O . GLY C 2 18 ? -17.411 9.622 80.126 1.00 31.09 262 GLY C O 1
ATOM 3387 N N . GLY C 2 19 ? -16.845 9.181 77.996 1.00 28.55 263 GLY C N 1
ATOM 3388 C CA . GLY C 2 19 ? -18.016 9.822 77.425 1.00 25.51 263 GLY C CA 1
ATOM 3389 C C . GLY C 2 19 ? -17.911 11.335 77.329 1.00 28.95 263 GLY C C 1
ATOM 3390 O O . GLY C 2 19 ? -18.889 12.012 77.011 1.00 28.44 263 GLY C O 1
ATOM 3391 N N . GLU C 2 20 ? -16.726 11.877 77.595 1.00 27.34 264 GLU C N 1
ATOM 3392 C CA . GLU C 2 20 ? -16.569 13.328 77.628 1.00 27.65 264 GLU C CA 1
ATOM 3393 C C . GLU C 2 20 ? -16.051 13.869 76.296 1.00 29.67 264 GLU C C 1
ATOM 3394 O O . GLU C 2 20 ? -15.153 13.294 75.679 1.00 25.18 264 GLU C O 1
ATOM 3400 N N . GLU C 2 21 ? -16.639 14.973 75.852 1.00 23.93 265 GLU C N 1
ATOM 3401 C CA . GLU C 2 21 ? -16.368 15.499 74.519 1.00 25.53 265 GLU C CA 1
ATOM 3402 C C . GLU C 2 21 ? -15.047 16.262 74.438 1.00 26.18 265 GLU C C 1
ATOM 3403 O O . GLU C 2 21 ? -14.739 17.090 75.296 1.00 23.64 265 GLU C O 1
ATOM 3409 N N . ILE C 2 22 ? -14.271 15.968 73.397 1.00 25.28 266 ILE C N 1
ATOM 3410 C CA . ILE C 2 22 ? -12.995 16.630 73.152 1.00 25.14 266 ILE C CA 1
ATOM 3411 C C . ILE C 2 22 ? -12.885 17.087 71.695 1.00 24.95 266 ILE C C 1
ATOM 3412 O O . ILE C 2 22 ? -13.294 16.367 70.780 1.00 25.54 266 ILE C O 1
ATOM 3417 N N . TYR C 2 23 ? -12.360 18.295 71.498 1.00 20.96 267 TYR C N 1
ATOM 3418 C CA . TYR C 2 23 ? -12.020 18.811 70.176 1.00 21.31 267 TYR C CA 1
ATOM 3419 C C . TYR C 2 23 ? -10.524 18.659 69.953 1.00 23.71 267 TYR C C 1
ATOM 3420 O O . TYR C 2 23 ? -9.722 19.141 70.753 1.00 23.17 267 TYR C O 1
ATOM 3429 N N . LEU C 2 24 ? -10.160 18.005 68.854 1.00 23.54 268 LEU C N 1
ATOM 3430 C CA . LEU C 2 24 ? -8.766 17.763 68.516 1.00 22.10 268 LEU C CA 1
ATOM 3431 C C . LEU C 2 24 ? -8.463 18.370 67.145 1.00 21.10 268 LEU C C 1
ATOM 3432 O O . LEU C 2 24 ? -9.210 18.157 66.199 1.00 21.71 268 LEU C O 1
ATOM 3437 N N . LEU C 2 25 ? -7.390 19.147 67.044 1.00 19.30 269 LEU C N 1
ATOM 3438 C CA . LEU C 2 25 ? -6.988 19.701 65.749 1.00 24.30 269 LEU C CA 1
ATOM 3439 C C . LEU C 2 25 ? -5.816 18.888 65.237 1.00 23.74 269 LEU C C 1
ATOM 3440 O O . LEU C 2 25 ? -4.903 18.567 65.995 1.00 23.12 269 LEU C O 1
ATOM 3445 N N . CYS C 2 26 ? -5.837 18.549 63.955 1.00 23.65 270 CYS C N 1
ATOM 3446 C CA . CYS C 2 26 ? -4.837 17.631 63.430 1.00 21.08 270 CYS C CA 1
ATOM 3447 C C . CYS C 2 26 ? -4.332 18.031 62.051 1.00 23.49 270 CYS C C 1
ATOM 3448 O O . CYS C 2 26 ? -4.933 18.866 61.369 1.00 22.72 270 CYS C O 1
ATOM 3451 N N . ASP C 2 27 ? -3.207 17.448 61.646 1.00 25.40 271 ASP C N 1
ATOM 3452 C CA . ASP C 2 27 ? -2.821 17.490 60.244 1.00 27.26 271 ASP C CA 1
ATOM 3453 C C . ASP C 2 27 ? -3.868 16.710 59.458 1.00 27.03 271 ASP C C 1
ATOM 3454 O O . ASP C 2 27 ? -4.665 15.970 60.044 1.00 26.02 271 ASP C O 1
ATOM 3459 N N . LYS C 2 28 ? -3.860 16.865 58.141 1.00 21.72 272 LYS C N 1
ATOM 3460 C CA . LYS C 2 28 ? -4.911 16.303 57.298 1.00 27.25 272 LYS C CA 1
ATOM 3461 C C . LYS C 2 28 ? -5.088 14.795 57.488 1.00 24.29 272 LYS C C 1
ATOM 3462 O O . LYS C 2 28 ? -4.120 14.037 57.431 1.00 25.41 272 LYS C O 1
ATOM 3468 N N . VAL C 2 29 ? -6.328 14.375 57.735 1.00 23.80 273 VAL C N 1
ATOM 3469 C CA . VAL C 2 29 ? -6.686 12.954 57.817 1.00 24.08 273 VAL C CA 1
ATOM 3470 C C . VAL C 2 29 ? -7.875 12.673 56.902 1.00 28.07 273 VAL C C 1
ATOM 3471 O O . VAL C 2 29 ? -8.503 13.600 56.397 1.00 29.76 273 VAL C O 1
ATOM 3475 N N . GLN C 2 30 ? -8.179 11.398 56.677 1.00 28.00 274 GLN C N 1
ATOM 3476 C CA . GLN C 2 30 ? -9.371 11.032 55.918 1.00 26.15 274 GLN C CA 1
ATOM 3477 C C . GLN C 2 30 ? -10.356 10.430 56.904 1.00 21.52 274 GLN C C 1
ATOM 3478 O O . GLN C 2 30 ? -9.970 9.621 57.746 1.00 23.21 274 GLN C O 1
ATOM 3484 N N . LYS C 2 31 ? -11.619 10.835 56.802 1.00 26.94 275 LYS C N 1
ATOM 3485 C CA . LYS C 2 31 ? -12.600 10.620 57.876 1.00 25.11 275 LYS C CA 1
ATOM 3486 C C . LYS C 2 31 ? -12.910 9.152 58.157 1.00 27.38 275 LYS C C 1
ATOM 3487 O O . LYS C 2 31 ? -13.356 8.815 59.254 1.00 28.18 275 LYS C O 1
ATOM 3493 N N . ASP C 2 32 ? -12.677 8.286 57.175 1.00 21.50 276 ASP C N 1
ATOM 3494 C CA . ASP C 2 32 ? -12.983 6.865 57.322 1.00 28.86 276 ASP C CA 1
ATOM 3495 C C . ASP C 2 32 ? -11.740 6.037 57.638 1.00 35.28 276 ASP C C 1
ATOM 3496 O O . ASP C 2 32 ? -11.831 4.828 57.845 1.00 33.43 276 ASP C O 1
ATOM 3501 N N . ASP C 2 33 ? -10.581 6.686 57.674 1.00 29.51 277 ASP C N 1
ATOM 3502 C CA . ASP C 2 33 ? -9.329 5.967 57.878 1.00 27.36 277 ASP C CA 1
ATOM 3503 C C . ASP C 2 33 ? -8.621 6.388 59.162 1.00 30.15 277 ASP C C 1
ATOM 3504 O O . ASP C 2 33 ? -7.417 6.192 59.301 1.00 32.28 277 ASP C O 1
ATOM 3509 N N . ILE C 2 34 ? -9.354 6.973 60.102 1.00 25.67 278 ILE C N 1
ATOM 3510 C CA . ILE C 2 34 ? -8.688 7.557 61.256 1.00 25.41 278 ILE C CA 1
ATOM 3511 C C . ILE C 2 34 ? -9.282 7.055 62.578 1.00 29.01 278 ILE C C 1
ATOM 3512 O O . ILE C 2 34 ? -10.497 6.890 62.723 1.00 24.87 278 ILE C O 1
ATOM 3517 N N . GLN C 2 35 ? -8.390 6.780 63.521 1.00 28.86 279 GLN C N 1
ATOM 3518 C CA . GLN C 2 35 ? -8.754 6.373 64.868 1.00 28.95 279 GLN C CA 1
ATOM 3519 C C . GLN C 2 35 ? -8.086 7.281 65.877 1.00 27.08 279 GLN C C 1
ATOM 3520 O O . GLN C 2 35 ? -7.047 7.880 65.599 1.00 24.23 279 GLN C O 1
ATOM 3526 N N . ILE C 2 36 ? -8.678 7.361 67.059 1.00 27.06 280 ILE C N 1
ATOM 3527 C CA . ILE C 2 36 ? -8.043 8.027 68.180 1.00 24.05 280 ILE C CA 1
ATOM 3528 C C . ILE C 2 36 ? -7.809 6.992 69.269 1.00 27.62 280 ILE C C 1
ATOM 3529 O O . ILE C 2 36 ? -8.751 6.479 69.865 1.00 27.52 280 ILE C O 1
ATOM 3534 N N . ARG C 2 37 ? -6.545 6.675 69.508 1.00 28.27 281 ARG C N 1
ATOM 3535 C CA . ARG C 2 37 ? -6.203 5.570 70.386 1.00 25.69 281 ARG C CA 1
ATOM 3536 C C . ARG C 2 37 ? -5.629 6.056 71.705 1.00 28.52 281 ARG C C 1
ATOM 3537 O O . ARG C 2 37 ? -4.616 6.746 71.729 1.00 29.43 281 ARG C O 1
ATOM 3545 N N . PHE C 2 38 ? -6.304 5.702 72.794 1.00 26.36 282 PHE C N 1
ATOM 3546 C CA . PHE C 2 38 ? -5.792 5.923 74.136 1.00 29.51 282 PHE C CA 1
ATOM 3547 C C . PHE C 2 38 ? -5.098 4.639 74.559 1.00 31.02 282 PHE C C 1
ATOM 3548 O O . PHE C 2 38 ? -5.599 3.556 74.274 1.00 34.15 282 PHE C O 1
ATOM 3556 N N . TYR C 2 39 ? -3.955 4.738 75.227 1.00 28.74 283 TYR C N 1
ATOM 3557 C CA . TYR C 2 39 ? -3.268 3.524 75.667 1.00 36.28 283 TYR C CA 1
ATOM 3558 C C . TYR C 2 39 ? -2.348 3.762 76.856 1.00 38.97 283 TYR C C 1
ATOM 3559 O O . TYR C 2 39 ? -1.969 4.895 77.151 1.00 34.72 283 TYR C O 1
ATOM 3568 N N . GLU C 2 40 ? -1.990 2.674 77.529 1.00 39.80 284 GLU C N 1
ATOM 3569 C CA . GLU C 2 40 ? -1.152 2.750 78.716 1.00 45.91 284 GLU C CA 1
ATOM 3570 C C . GLU C 2 40 ? -0.247 1.523 78.811 1.00 51.06 284 GLU C C 1
ATOM 3571 O O . GLU C 2 40 ? -0.729 0.405 78.981 1.00 57.99 284 GLU C O 1
ATOM 3577 N N . GLU C 2 41 ? 1.061 1.730 78.708 1.00 44.12 285 GLU C N 1
ATOM 3578 C CA . GLU C 2 41 ? 2.006 0.616 78.681 1.00 68.72 285 GLU C CA 1
ATOM 3579 C C . GLU C 2 41 ? 2.578 0.294 80.061 1.00 72.76 285 GLU C C 1
ATOM 3580 O O . GLU C 2 41 ? 3.474 0.987 80.543 1.00 77.13 285 GLU C O 1
ATOM 3586 N N . GLU C 2 42 ? 2.059 -0.754 80.697 1.00 78.99 286 GLU C N 1
ATOM 3587 C CA . GLU C 2 42 ? 2.699 -1.308 81.889 1.00 87.70 286 GLU C CA 1
ATOM 3588 C C . GLU C 2 42 ? 3.862 -2.204 81.469 1.00 95.88 286 GLU C C 1
ATOM 3589 O O . GLU C 2 42 ? 3.960 -2.589 80.304 1.00 103.28 286 GLU C O 1
ATOM 3595 N N . 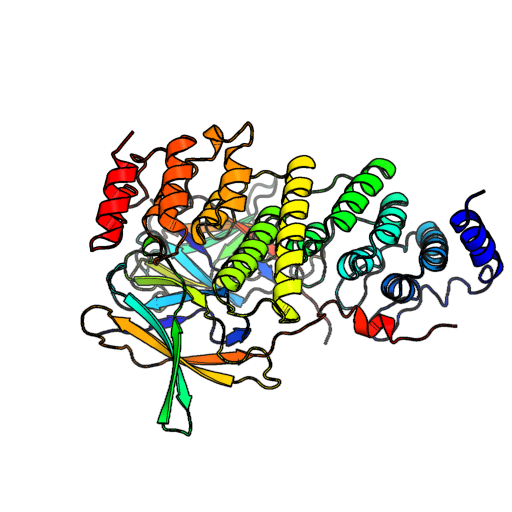GLU C 2 43 ? 4.750 -2.533 82.402 1.00 102.49 287 GLU C N 1
ATOM 3596 C CA . GLU C 2 43 ? 5.697 -3.606 82.140 1.00 112.01 287 GLU C CA 1
ATOM 3597 C C . GLU C 2 43 ? 4.906 -4.900 82.128 1.00 112.61 287 GLU C C 1
ATOM 3598 O O . GLU C 2 43 ? 4.594 -5.438 83.189 1.00 108.63 287 GLU C O 1
ATOM 3604 N N . ASN C 2 44 ? 4.594 -5.412 80.939 1.00 111.80 288 ASN C N 1
ATOM 3605 C CA . ASN C 2 44 ? 3.531 -6.406 80.835 1.00 112.32 288 ASN C CA 1
ATOM 3606 C C . ASN C 2 44 ? 3.503 -7.325 79.614 1.00 116.39 288 ASN C C 1
ATOM 3607 O O . ASN C 2 44 ? 3.518 -8.535 79.791 1.00 117.78 288 ASN C O 1
ATOM 3612 N N . GLY C 2 45 ? 3.458 -6.784 78.399 1.00 116.63 289 GLY C N 1
ATOM 3613 C CA . GLY C 2 45 ? 3.463 -7.631 77.220 1.00 111.80 289 GLY C CA 1
ATOM 3614 C C . GLY C 2 45 ? 2.317 -7.368 76.285 1.00 108.04 289 GLY C C 1
ATOM 3615 O O . GLY C 2 45 ? 2.451 -7.557 75.091 1.00 91.53 289 GLY C O 1
ATOM 3616 N N . GLY C 2 46 ? 1.191 -6.932 76.836 1.00 113.53 290 GLY C N 1
ATOM 3617 C CA . GLY C 2 46 ? 0.049 -6.526 76.037 1.00 107.53 290 GLY C CA 1
ATOM 3618 C C . GLY C 2 46 ? -0.699 -5.348 76.628 1.00 99.20 290 GLY C C 1
ATOM 3619 O O . GLY C 2 46 ? -1.374 -5.507 77.637 1.00 98.38 290 GLY C O 1
ATOM 3620 N N . VAL C 2 47 ? -0.582 -4.189 75.985 1.00 90.74 291 VAL C N 1
ATOM 3621 C CA . VAL C 2 47 ? -1.068 -2.902 76.488 1.00 78.34 291 VAL C CA 1
ATOM 3622 C C . VAL C 2 47 ? -2.566 -2.851 76.881 1.00 68.95 291 VAL C C 1
ATOM 3623 O O . VAL C 2 47 ? -3.350 -3.704 76.464 1.00 72.84 291 VAL C O 1
ATOM 3627 N N . TRP C 2 48 ? -2.960 -1.868 77.699 1.00 54.99 292 TRP C N 1
ATOM 3628 C CA . TRP C 2 48 ? -4.373 -1.467 77.757 1.00 43.30 292 TRP C CA 1
ATOM 3629 C C . TRP C 2 48 ? -4.622 -0.409 76.699 1.00 42.16 292 TRP C C 1
ATOM 3630 O O . TRP C 2 48 ? -3.821 0.508 76.538 1.00 39.83 292 TRP C O 1
ATOM 3641 N N . GLU C 2 49 ? -5.738 -0.524 75.992 1.00 40.68 293 GLU C N 1
ATOM 3642 C CA . GLU C 2 49 ? -6.097 0.488 75.014 1.00 40.57 293 GLU C CA 1
ATOM 3643 C C . GLU C 2 49 ? -7.597 0.766 75.003 1.00 40.01 293 GLU C C 1
ATOM 3644 O O . GLU C 2 49 ? -8.410 -0.093 75.351 1.00 35.37 293 GLU C O 1
ATOM 3650 N N . GLY C 2 50 ? -7.945 1.991 74.622 1.00 33.79 294 GLY C N 1
ATOM 3651 C CA . GLY C 2 50 ? -9.326 2.389 74.431 1.00 33.21 294 GLY C CA 1
A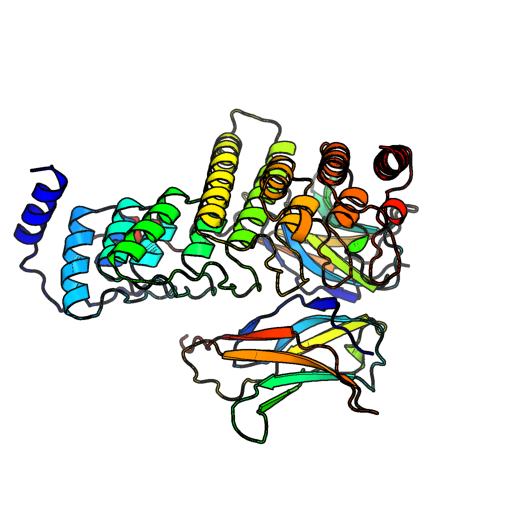TOM 3652 C C . GLY C 2 50 ? -9.359 3.349 73.260 1.00 29.39 294 GLY C C 1
ATOM 3653 O O . GLY C 2 50 ? -8.330 3.920 72.907 1.00 30.87 294 GLY C O 1
ATOM 3654 N N . PHE C 2 51 ? -10.524 3.529 72.648 1.00 29.47 295 PHE C N 1
ATOM 3655 C CA . PHE C 2 51 ? -10.605 4.364 71.451 1.00 31.19 295 PHE C CA 1
ATOM 3656 C C . PHE C 2 51 ? -11.604 5.503 71.601 1.00 28.39 295 PHE C C 1
ATOM 3657 O O . PHE C 2 51 ? -12.653 5.344 72.222 1.00 29.42 295 PHE C O 1
ATOM 3665 N N . GLY C 2 52 ? -11.260 6.654 71.033 1.00 28.29 296 GLY C N 1
ATOM 3666 C CA . GLY C 2 52 ? -12.165 7.785 70.997 1.00 24.46 296 GLY C CA 1
ATOM 3667 C C . GLY C 2 52 ? -13.418 7.423 70.229 1.00 28.23 296 GLY C C 1
ATOM 3668 O O . GLY C 2 52 ? -13.358 6.727 69.217 1.00 30.89 296 GLY C O 1
ATOM 3669 N N . ASP C 2 53 ? -14.556 7.899 70.714 1.00 26.42 297 ASP C N 1
ATOM 3670 C CA . ASP C 2 53 ? -15.837 7.587 70.102 1.00 28.42 297 ASP C CA 1
ATOM 3671 C C . ASP C 2 53 ? -16.316 8.738 69.227 1.00 27.91 297 ASP C C 1
ATOM 3672 O O . ASP C 2 53 ? -16.584 9.833 69.722 1.00 26.81 297 ASP C O 1
ATOM 3677 N N . PHE C 2 54 ? -16.422 8.479 67.928 1.00 26.58 298 PHE C N 1
ATOM 3678 C CA . PHE C 2 54 ? -16.879 9.478 66.965 1.00 29.56 298 PHE C CA 1
ATOM 3679 C C . PHE C 2 54 ? -17.271 8.806 65.655 1.00 29.43 298 PHE C C 1
ATOM 3680 O O . PHE C 2 54 ? -16.814 7.708 65.347 1.00 28.60 298 PHE C O 1
ATOM 3688 N N . SER C 2 55 ? -18.127 9.465 64.886 1.00 29.16 299 SER C N 1
ATOM 3689 C CA . SER C 2 55 ? -18.469 8.974 63.563 1.00 28.77 299 SER C CA 1
ATOM 3690 C C . SER C 2 55 ? -17.664 9.767 62.536 1.00 30.35 299 SER C C 1
ATOM 3691 O O . SER C 2 55 ? -17.137 10.831 62.857 1.00 30.31 299 SER C O 1
ATOM 3694 N N . PRO C 2 56 ? -17.550 9.249 61.304 1.00 29.35 300 PRO C N 1
ATOM 3695 C CA . PRO C 2 56 ? -16.822 9.995 60.271 1.00 32.19 300 PRO C CA 1
ATOM 3696 C C . PRO C 2 56 ? -17.354 11.414 60.058 1.00 30.80 300 PRO C C 1
ATOM 3697 O O . PRO C 2 56 ? -16.592 12.291 59.645 1.00 29.60 300 PRO C O 1
ATOM 3701 N N . THR C 2 57 ? -18.634 11.644 60.344 1.00 26.96 301 THR C N 1
ATOM 3702 C CA . THR C 2 57 ? -19.198 12.984 60.203 1.00 26.43 301 THR C CA 1
ATOM 3703 C C . THR C 2 57 ? -18.652 13.949 61.259 1.00 25.04 301 THR C C 1
ATOM 3704 O O . THR C 2 57 ? -18.773 15.160 61.111 1.00 27.67 301 THR C O 1
ATOM 3708 N N . ASP C 2 58 ? -18.056 13.409 62.318 1.00 22.28 302 ASP C N 1
ATOM 3709 C CA . ASP C 2 58 ? -17.452 14.234 63.365 1.00 26.27 302 ASP C CA 1
ATOM 3710 C C . ASP C 2 58 ? -16.045 14.702 63.005 1.00 26.23 302 ASP C C 1
ATOM 3711 O O . ASP C 2 58 ? -15.435 15.487 63.733 1.00 21.51 302 ASP C O 1
ATOM 3716 N N . VAL C 2 59 ? -15.529 14.195 61.893 1.00 20.72 303 VAL C N 1
ATOM 3717 C CA . VAL C 2 59 ? -14.254 14.652 61.363 1.00 23.14 303 VAL C CA 1
ATOM 3718 C C . VAL C 2 59 ? -14.509 15.879 60.505 1.00 27.78 303 VAL C C 1
ATOM 3719 O O . VAL C 2 59 ? -15.141 15.796 59.446 1.00 25.92 303 VAL C O 1
ATOM 3723 N N . HIS C 2 60 ? -14.018 17.020 60.971 1.00 20.65 304 HIS C N 1
ATOM 3724 C CA . HIS C 2 60 ? -14.394 18.299 60.385 1.00 21.68 304 HIS C CA 1
ATOM 3725 C C . HIS C 2 60 ? -13.419 18.720 59.309 1.00 22.22 304 HIS C C 1
ATOM 3726 O O . HIS C 2 60 ? -12.309 19.161 59.616 1.00 20.95 304 HIS C O 1
ATOM 3733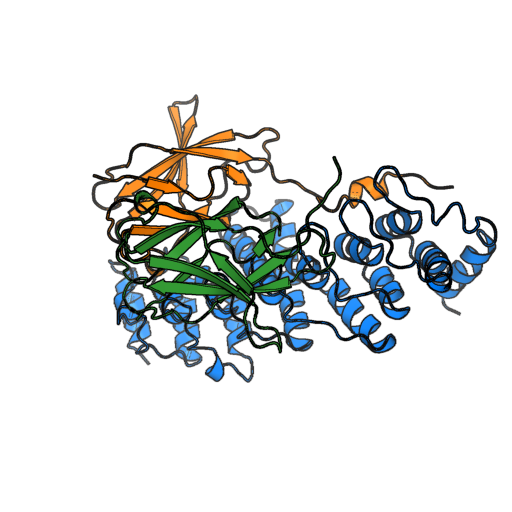 N N . ARG C 2 61 ? -13.833 18.564 58.052 1.00 22.24 305 ARG C N 1
ATOM 3734 C CA . ARG C 2 61 ? -13.072 19.050 56.902 1.00 27.29 305 ARG C CA 1
ATOM 3735 C C . ARG C 2 61 ? -11.636 18.529 56.890 1.00 27.30 305 ARG C C 1
ATOM 3736 O O . ARG C 2 61 ? -10.718 19.230 56.467 1.00 24.39 305 ARG C O 1
ATOM 3744 N N . GLN C 2 62 ? -11.468 17.305 57.388 1.00 21.31 306 GLN C N 1
ATOM 3745 C CA . GLN C 2 62 ? -10.188 16.594 57.440 1.00 23.70 306 GLN C CA 1
ATOM 3746 C C . GLN C 2 62 ? -9.135 17.190 58.378 1.00 24.08 306 GLN C C 1
ATOM 3747 O O . GLN C 2 62 ? -8.013 16.683 58.431 1.00 26.12 306 GLN C O 1
ATOM 3753 N N . PHE C 2 63 ? -9.480 18.230 59.137 1.00 19.37 307 PHE C N 1
ATOM 3754 C CA . PHE C 2 63 ? -8.474 18.911 59.963 1.00 20.46 307 PHE C CA 1
ATOM 3755 C C . PHE C 2 63 ? -8.810 18.992 61.448 1.00 23.79 307 PHE C C 1
ATOM 3756 O O . PHE C 2 63 ? -8.043 19.556 62.237 1.00 19.00 307 PHE C O 1
ATOM 3764 N N . ALA C 2 64 ? -9.943 18.419 61.832 1.00 20.61 308 ALA C N 1
ATOM 3765 C CA . ALA C 2 64 ? -10.353 18.423 63.231 1.00 19.79 308 ALA C CA 1
ATOM 3766 C C . ALA C 2 64 ? -11.258 17.241 63.496 1.00 22.57 308 ALA C C 1
ATOM 3767 O O . ALA C 2 64 ? -11.945 16.766 62.587 1.00 19.21 308 ALA C O 1
ATOM 3769 N N . ILE C 2 65 ? -11.239 16.755 64.735 1.00 18.49 309 ILE C N 1
ATOM 3770 C CA . ILE C 2 65 ? -12.104 15.656 65.139 1.00 19.02 309 ILE C CA 1
ATOM 3771 C C . ILE C 2 65 ? -12.761 15.968 66.473 1.00 23.38 309 ILE C C 1
ATOM 3772 O O . ILE C 2 65 ? -12.079 16.305 67.442 1.00 24.06 309 ILE C O 1
ATOM 3777 N N . VAL C 2 66 ? -14.083 15.856 66.522 1.00 19.97 310 VAL C N 1
ATOM 3778 C CA . VAL C 2 66 ? -14.801 15.960 67.785 1.00 20.21 310 VAL C CA 1
ATOM 3779 C C . VAL C 2 66 ? -15.186 14.552 68.220 1.00 25.54 310 VAL C C 1
ATOM 3780 O O . VAL C 2 66 ? -15.881 13.839 67.495 1.00 25.93 310 VAL C O 1
ATOM 3784 N N . PHE C 2 67 ? -14.728 14.144 69.393 1.00 20.00 311 PHE C N 1
ATOM 3785 C CA . PHE C 2 67 ? -14.953 12.774 69.844 1.00 25.22 311 PHE C CA 1
ATOM 3786 C C . PHE C 2 67 ? -15.222 12.719 71.344 1.00 28.12 311 PHE C C 1
ATOM 3787 O O . PHE C 2 67 ? -14.974 13.691 72.063 1.00 25.10 311 PHE C O 1
ATOM 3795 N N . LYS C 2 68 ? -15.727 11.576 71.806 1.00 26.67 312 LYS C N 1
ATOM 3796 C CA . LYS C 2 68 ? -15.900 11.329 73.235 1.00 29.08 312 LYS C CA 1
ATOM 3797 C C . LYS C 2 68 ? -14.842 10.356 73.734 1.00 23.86 312 LYS C C 1
ATOM 3798 O O . LYS C 2 68 ? -14.467 9.415 73.034 1.00 25.18 312 LYS C O 1
ATOM 3804 N N . THR C 2 69 ? -14.352 10.601 74.941 1.00 23.42 313 THR C N 1
ATOM 3805 C CA . THR C 2 69 ? -13.347 9.743 75.552 1.00 28.90 313 THR C CA 1
ATOM 3806 C C . THR C 2 69 ? -13.888 8.359 75.841 1.00 31.62 313 THR C C 1
ATOM 3807 O O . THR C 2 69 ? -15.048 8.209 76.213 1.00 25.91 313 THR C O 1
ATOM 3811 N N . PRO C 2 70 ? -13.035 7.339 75.688 1.00 30.35 314 PRO C N 1
ATOM 3812 C CA . PRO C 2 70 ? -13.427 6.005 76.134 1.00 33.59 314 PRO C CA 1
ATOM 3813 C C . PRO C 2 70 ? -13.387 5.928 77.650 1.00 36.58 314 PRO C C 1
ATOM 3814 O O . PRO C 2 70 ? -12.728 6.748 78.302 1.00 30.36 314 PRO C O 1
ATOM 3818 N N . LYS C 2 71 ? -14.095 4.955 78.202 1.00 32.81 315 LYS C N 1
ATOM 3819 C CA . LYS C 2 71 ? -13.982 4.648 79.613 1.00 34.63 315 LYS C CA 1
ATOM 3820 C C . LYS C 2 71 ? -12.569 4.154 79.898 1.00 33.84 315 LYS C C 1
ATOM 3821 O O . LYS C 2 71 ? -12.003 3.410 79.105 1.00 30.85 315 LYS C O 1
ATOM 3827 N N . TYR C 2 72 ? -11.984 4.580 81.011 1.00 32.57 316 TYR C N 1
ATOM 3828 C CA . TYR C 2 72 ? -10.680 4.055 81.402 1.00 33.91 316 TYR C CA 1
ATOM 3829 C C . TYR C 2 72 ? -10.869 2.627 81.923 1.00 38.61 316 TYR C C 1
ATOM 3830 O O . TYR C 2 72 ? -11.996 2.211 82.191 1.00 40.29 316 TYR C O 1
ATOM 3839 N N . LYS C 2 73 ? -9.782 1.873 82.046 1.00 38.79 317 LYS C N 1
ATOM 3840 C CA . LYS C 2 73 ? -9.887 0.471 82.423 1.00 45.14 317 LYS C CA 1
ATOM 3841 C C . LYS C 2 73 ? -10.423 0.308 83.847 1.00 51.41 317 LYS C C 1
ATOM 3842 O O . LYS C 2 73 ? -11.238 -0.572 84.112 1.00 57.49 317 LYS C O 1
ATOM 3848 N N . ASP C 2 74 ? -9.997 1.178 84.754 1.00 46.07 318 ASP C N 1
ATOM 3849 C CA . ASP C 2 74 ? -10.446 1.092 86.136 1.00 50.41 318 ASP C CA 1
ATOM 3850 C C . ASP C 2 74 ? -11.180 2.356 86.573 1.00 44.28 318 ASP C C 1
ATOM 3851 O O . ASP C 2 74 ? -10.558 3.386 86.836 1.00 40.87 318 ASP C O 1
ATOM 3856 N N . VAL C 2 75 ? -12.504 2.273 86.658 1.00 39.77 319 VAL C N 1
ATOM 3857 C CA . VAL C 2 75 ? -13.311 3.423 87.048 1.00 43.16 319 VAL C CA 1
ATOM 3858 C C . VAL C 2 75 ? -13.324 3.643 88.560 1.00 47.57 319 VAL C C 1
ATOM 3859 O O . VAL C 2 75 ? -13.994 4.548 89.056 1.00 42.99 319 VAL C O 1
ATOM 3863 N N . ASN C 2 76 ? -12.571 2.824 89.287 1.00 50.18 320 ASN C N 1
ATOM 3864 C CA . ASN C 2 76 ? -12.549 2.901 90.743 1.00 47.89 320 ASN C CA 1
ATOM 3865 C C . ASN C 2 76 ? -11.215 3.370 91.305 1.00 52.14 320 ASN C C 1
ATOM 3866 O O . ASN C 2 76 ? -10.965 3.235 92.500 1.00 53.87 320 ASN C O 1
ATOM 3871 N N . ILE C 2 77 ? -10.358 3.918 90.448 1.00 54.59 321 ILE C N 1
ATOM 3872 C CA . ILE C 2 77 ? -9.077 4.439 90.911 1.00 45.68 321 ILE C CA 1
ATOM 3873 C C . ILE C 2 77 ? -9.292 5.616 91.850 1.00 42.44 321 ILE C C 1
ATOM 3874 O O . ILE C 2 77 ? -10.332 6.279 91.805 1.00 43.94 321 ILE C O 1
ATOM 3879 N N . THR C 2 78 ? -8.303 5.868 92.700 1.00 43.30 322 THR C N 1
ATOM 3880 C CA . THR C 2 78 ? -8.381 6.944 93.680 1.00 45.88 322 THR C CA 1
ATOM 3881 C C . THR C 2 78 ? -7.297 7.977 93.414 1.00 46.64 322 THR C C 1
ATOM 3882 O O . THR C 2 78 ? -7.302 9.065 93.988 1.00 46.14 322 THR C O 1
ATOM 3886 N N . LYS C 2 79 ? -6.360 7.609 92.548 1.00 43.05 323 LYS C N 1
ATOM 3887 C CA . LYS C 2 79 ? -5.301 8.506 92.109 1.00 45.94 323 LYS C CA 1
ATOM 3888 C C . LYS C 2 79 ? -5.356 8.588 90.588 1.00 40.89 323 LYS C C 1
ATOM 3889 O O . LYS C 2 79 ? -5.674 7.597 89.934 1.00 42.68 323 LYS C O 1
ATOM 3895 N N . PRO C 2 80 ? -5.062 9.768 90.020 1.00 41.32 324 PRO C N 1
ATOM 3896 C CA . PRO C 2 80 ? -5.150 9.946 88.564 1.00 38.06 324 PRO C CA 1
ATOM 3897 C C . PRO C 2 80 ? -4.204 9.017 87.818 1.00 35.80 324 PRO C C 1
ATOM 3898 O O . PRO C 2 80 ? -3.107 8.754 88.304 1.00 41.39 324 PRO C O 1
ATOM 3902 N N . ALA C 2 81 ? -4.627 8.521 86.660 1.00 39.58 325 ALA C N 1
ATOM 3903 C CA . ALA C 2 81 ? -3.786 7.634 85.865 1.00 40.83 325 ALA C CA 1
ATOM 3904 C C . ALA C 2 81 ? -3.305 8.327 84.586 1.00 43.41 325 ALA C C 1
ATOM 3905 O O . ALA C 2 81 ? -4.103 8.883 83.827 1.00 37.23 325 ALA C O 1
ATOM 3907 N N . SER C 2 82 ? -1.997 8.298 84.355 1.00 39.28 326 SER C N 1
ATOM 3908 C CA . SER C 2 82 ? -1.423 8.929 83.175 1.00 39.24 326 SER C CA 1
ATOM 3909 C C . SER C 2 82 ? -1.390 7.953 82.012 1.00 39.91 326 SER C C 1
ATOM 3910 O O . SER C 2 82 ? -0.801 6.880 82.108 1.00 35.06 326 SER C O 1
ATOM 3913 N N . VAL C 2 83 ? -2.041 8.326 80.918 1.00 35.43 327 VAL C N 1
ATOM 3914 C CA . VAL C 2 83 ? -2.048 7.490 79.729 1.00 34.88 327 VAL C CA 1
ATOM 3915 C C . VAL C 2 83 ? -1.586 8.314 78.535 1.00 35.01 327 VAL C C 1
ATOM 3916 O O . VAL C 2 83 ? -1.144 9.454 78.683 1.00 31.16 327 VAL C O 1
ATOM 3920 N N . PHE C 2 84 ? -1.681 7.733 77.351 1.00 32.31 328 PHE C N 1
ATOM 3921 C CA . PHE C 2 84 ? -1.293 8.446 76.151 1.00 36.80 328 PHE C CA 1
ATOM 3922 C C . PHE C 2 84 ? -2.402 8.395 75.121 1.00 32.43 328 PHE C C 1
ATOM 3923 O O . PHE C 2 84 ? -3.223 7.480 75.123 1.00 30.75 328 PHE C O 1
ATOM 3931 N N . VAL C 2 85 ? -2.433 9.400 74.256 1.00 33.24 329 VAL C N 1
ATOM 3932 C CA . VAL C 2 85 ? -3.409 9.435 73.186 1.00 28.79 329 VAL C CA 1
ATOM 3933 C C . VAL C 2 85 ? -2.675 9.701 71.874 1.00 32.07 329 VAL C C 1
ATOM 3934 O O . VAL C 2 85 ? -1.712 10.470 71.823 1.00 26.52 329 VAL C O 1
ATOM 3938 N N . GLN C 2 86 ? -3.108 9.021 70.823 1.00 28.51 330 GLN C N 1
ATOM 3939 C CA . GLN C 2 86 ? -2.491 9.174 69.518 1.00 28.86 330 GLN C CA 1
ATOM 3940 C C . GLN C 2 86 ? -3.526 8.964 68.428 1.00 30.49 330 GLN C C 1
ATOM 3941 O O . GLN C 2 86 ? -4.531 8.271 68.628 1.00 26.98 330 GLN C O 1
ATOM 3947 N N . LEU C 2 87 ? -3.281 9.585 67.282 1.00 26.37 331 LEU C N 1
ATOM 3948 C CA . LEU C 2 87 ? -4.006 9.259 66.071 1.00 27.39 331 LEU C CA 1
ATOM 3949 C C . LEU C 2 87 ? -3.436 7.967 65.516 1.00 27.03 331 LEU C C 1
ATOM 3950 O O . LEU C 2 87 ? -2.238 7.713 65.628 1.00 24.94 331 LEU C O 1
ATOM 3955 N N . ARG C 2 88 ? -4.294 7.148 64.926 1.00 24.26 332 ARG C N 1
ATOM 3956 C CA . ARG C 2 88 ? -3.837 5.972 64.211 1.00 28.54 332 ARG C CA 1
ATOM 3957 C C . ARG C 2 88 ? -4.643 5.824 62.938 1.00 27.68 332 ARG C C 1
ATOM 3958 O O . ARG C 2 88 ? -5.863 5.991 62.929 1.00 30.91 332 ARG C O 1
ATOM 3966 N N . ARG C 2 89 ? -3.945 5.530 61.853 1.00 29.16 333 ARG C N 1
ATOM 3967 C CA . ARG C 2 89 ? -4.592 5.308 60.579 1.00 28.78 333 ARG C CA 1
ATOM 3968 C C . ARG C 2 89 ? -4.997 3.843 60.491 1.00 30.50 333 ARG C C 1
ATOM 3969 O O . ARG C 2 89 ? -4.188 2.964 60.766 1.00 28.55 333 ARG C O 1
ATOM 3977 N N . LYS C 2 90 ? -6.247 3.576 60.130 1.00 25.50 334 LYS C N 1
ATOM 3978 C CA . LYS C 2 90 ? -6.737 2.201 60.065 1.00 26.36 334 LYS C CA 1
ATOM 3979 C C . LYS C 2 90 ? -6.026 1.368 58.994 1.00 31.80 334 LYS C C 1
ATOM 3980 O O . LYS C 2 90 ? -5.679 0.212 59.231 1.00 31.24 334 LYS C O 1
ATOM 3986 N N . SER C 2 91 ? -5.797 1.960 57.825 1.00 26.95 335 SER C N 1
ATOM 3987 C CA . SER C 2 91 ? -5.293 1.200 56.683 1.00 28.15 335 SER C CA 1
ATOM 3988 C C . SER C 2 91 ? -3.865 0.676 56.889 1.00 31.07 335 SER C C 1
ATOM 3989 O O . SER C 2 91 ? -3.600 -0.488 56.612 1.00 34.83 335 SER C O 1
ATOM 3992 N N . ASP C 2 92 ? -2.948 1.504 57.388 1.00 29.14 336 ASP C N 1
ATOM 3993 C CA . ASP C 2 92 ? -1.561 1.045 57.535 1.00 29.99 336 ASP C CA 1
ATOM 3994 C C . ASP C 2 92 ? -1.057 1.048 58.982 1.00 33.39 336 ASP C C 1
ATOM 3995 O O . ASP C 2 92 ? 0.114 0.774 59.236 1.00 30.71 336 ASP C O 1
ATOM 4000 N N . LEU C 2 93 ? -1.949 1.354 59.922 1.00 33.64 337 LEU C N 1
ATOM 4001 C CA . LEU C 2 93 ? -1.646 1.343 61.357 1.00 30.73 337 LEU C CA 1
ATOM 4002 C C . LEU C 2 93 ? -0.539 2.312 61.774 1.00 31.37 337 LEU C C 1
ATOM 4003 O O . LEU C 2 93 ? 0.026 2.181 62.859 1.00 34.19 337 LEU C O 1
ATOM 4008 N N . GLU C 2 94 ? -0.243 3.300 60.937 1.00 28.31 338 GLU C N 1
ATOM 4009 C CA . GLU C 2 94 ? 0.714 4.328 61.333 1.00 29.33 338 GLU C CA 1
ATOM 4010 C C . GLU C 2 94 ? 0.093 5.195 62.426 1.00 32.99 338 GLU C C 1
ATOM 4011 O O . GLU C 2 94 ? -1.125 5.363 62.474 1.00 27.85 338 GLU C O 1
ATOM 4017 N N . THR C 2 95 ? 0.932 5.723 63.311 1.00 29.14 339 THR C N 1
ATOM 4018 C CA . THR C 2 95 ? 0.463 6.495 64.454 1.00 29.76 339 THR C CA 1
ATOM 4019 C C . THR C 2 95 ? 1.123 7.861 64.543 1.00 31.11 339 THR C C 1
ATOM 4020 O O . THR C 2 95 ? 2.246 8.054 64.077 1.00 28.53 339 THR C O 1
ATOM 4024 N N . SER C 2 96 ? 0.424 8.806 65.162 1.00 28.20 340 SER C N 1
ATOM 4025 C CA . SER C 2 96 ? 1.026 10.090 65.484 1.00 28.62 340 SER C CA 1
ATOM 4026 C C . SER C 2 96 ? 1.905 9.908 66.707 1.00 30.14 340 SER C C 1
ATOM 4027 O O . SER C 2 96 ? 1.830 8.878 67.379 1.00 29.33 340 SER C O 1
ATOM 4030 N N . GLU C 2 97 ? 2.744 10.897 66.988 1.00 31.91 341 GLU C N 1
ATOM 4031 C CA . GLU C 2 97 ? 3.439 10.937 68.264 1.00 33.04 341 GLU C CA 1
ATOM 4032 C C . GLU C 2 97 ? 2.393 11.060 69.367 1.00 36.05 341 GLU C C 1
ATOM 4033 O O . GLU C 2 97 ? 1.396 11.770 69.202 1.00 39.20 341 GLU C O 1
ATOM 4039 N N . PRO C 2 98 ? 2.605 10.355 70.486 1.00 37.85 342 PRO C N 1
ATOM 4040 C CA . PRO C 2 98 ? 1.627 10.335 71.583 1.00 42.68 342 PRO C CA 1
ATOM 4041 C C . PRO C 2 98 ? 1.612 11.615 72.420 1.00 43.99 342 PRO C C 1
ATOM 4042 O O . PRO C 2 98 ? 2.661 12.209 72.672 1.00 45.68 342 PRO C O 1
ATOM 4046 N N . LYS C 2 99 ? 0.420 12.038 72.828 1.00 38.76 343 LYS C N 1
ATOM 4047 C CA . LYS C 2 99 ? 0.277 13.139 73.770 1.00 36.73 343 LYS C CA 1
ATOM 4048 C C . LYS C 2 99 ? -0.112 12.560 75.130 1.00 34.44 343 LYS C C 1
ATOM 4049 O O . LYS C 2 99 ? -0.848 11.576 75.194 1.00 32.23 343 LYS C O 1
ATOM 4055 N N . PRO C 2 100 ? 0.383 13.161 76.220 1.00 37.18 344 PRO C N 1
ATOM 4056 C CA . PRO C 2 100 ? -0.043 12.712 77.551 1.00 36.32 344 PRO C CA 1
ATOM 4057 C C . PRO C 2 100 ? -1.512 13.014 77.797 1.00 32.22 344 PRO C C 1
ATOM 4058 O O . PRO C 2 100 ? -1.998 14.078 77.416 1.00 29.98 344 PRO C O 1
ATOM 4062 N N . PHE C 2 101 ? -2.216 12.082 78.426 1.00 30.64 345 PHE C N 1
ATOM 4063 C CA . PHE C 2 101 ? -3.597 12.323 78.803 1.00 29.31 345 PHE C CA 1
ATOM 4064 C C . PHE C 2 101 ? -3.827 11.841 80.233 1.00 32.52 345 PHE C C 1
ATOM 4065 O O . PHE C 2 101 ? -3.386 10.755 80.614 1.00 35.68 345 PHE C O 1
ATOM 4073 N N . LEU C 2 102 ? -4.508 12.659 81.024 1.00 28.37 346 LEU C N 1
ATOM 4074 C CA . LEU C 2 102 ? -4.732 12.336 82.429 1.00 34.21 346 LEU C CA 1
ATOM 4075 C C . LEU C 2 102 ? -6.168 11.911 82.690 1.00 29.80 346 LEU C C 1
ATOM 4076 O O . LEU C 2 102 ? -7.097 12.680 82.469 1.00 32.06 346 LEU C O 1
ATOM 4081 N N . TYR C 2 103 ? -6.347 10.678 83.150 1.00 31.03 347 TYR C N 1
ATOM 4082 C CA . TYR C 2 103 ? -7.647 10.221 83.627 1.00 29.98 347 TYR C CA 1
ATOM 4083 C C . TYR C 2 103 ? -7.743 10.476 85.127 1.00 32.70 347 TYR C C 1
ATOM 4084 O O . TYR C 2 103 ? -6.901 10.003 85.883 1.00 32.91 347 TYR C O 1
ATOM 4093 N N . TYR C 2 104 ? -8.754 11.216 85.566 1.00 34.44 348 TYR C N 1
ATOM 4094 C CA . TYR C 2 104 ? -8.885 11.484 86.994 1.00 35.37 348 TYR C CA 1
ATOM 4095 C C . TYR C 2 104 ? -10.073 10.729 87.599 1.00 38.23 348 TYR C C 1
ATOM 4096 O O . TYR C 2 104 ? -10.998 10.341 86.882 1.00 32.15 348 TYR C O 1
ATOM 4105 N N . PRO C 2 105 ? -10.027 10.480 88.922 1.00 38.76 349 PRO C N 1
ATOM 4106 C CA . PRO C 2 105 ? -11.066 9.676 89.578 1.00 40.78 349 PRO C CA 1
ATOM 4107 C C . PRO C 2 105 ? -12.467 10.278 89.495 1.00 39.56 349 PRO C C 1
ATOM 4108 O O . PRO C 2 105 ? -12.630 11.491 89.359 1.00 39.91 349 PRO C O 1
ATOM 4112 N N . GLU C 2 106 ? -13.469 9.411 89.576 1.00 44.29 350 GLU C N 1
ATOM 4113 C CA . GLU C 2 106 ? -14.866 9.826 89.591 1.00 51.97 350 GLU C CA 1
ATOM 4114 C C . GLU C 2 106 ? -15.290 10.286 90.988 1.00 56.83 350 GLU C C 1
ATOM 4115 O O . GLU C 2 106 ? -14.849 9.724 91.991 1.00 55.28 350 GLU C O 1
ATOM 4121 N N . ILE C 2 107 ? -16.129 11.317 91.047 1.00 57.05 351 ILE C N 1
ATOM 4122 C CA . ILE C 2 107 ? -16.742 11.742 92.304 1.00 70.68 351 ILE C CA 1
ATOM 4123 C C . ILE C 2 107 ? -18.097 11.056 92.462 1.00 75.37 351 ILE C C 1
ATOM 4124 O O . ILE C 2 107 ? -19.105 11.536 91.943 1.00 78.97 351 ILE C O 1
ATOM 4129 N N . LYS C 2 108 ? -18.116 9.936 93.179 1.00 80.22 352 LYS C N 1
ATOM 4130 C CA . LYS C 2 108 ? -19.313 9.102 93.273 1.00 86.56 352 LYS C CA 1
ATOM 4131 C C . LYS C 2 108 ? -20.145 9.385 94.523 1.00 93.62 352 LYS C C 1
ATOM 4132 O O . LYS C 2 108 ? -20.227 8.554 95.429 1.00 93.90 352 LYS C O 1
ATOM 4138 N N . ASP C 2 109 ? -20.764 10.560 94.560 1.00 94.47 353 ASP C N 1
ATOM 4139 C CA . ASP C 2 109 ? -21.688 10.927 95.627 1.00 94.38 353 ASP C CA 1
ATOM 4140 C C . ASP C 2 109 ? -22.620 12.024 95.126 1.00 100.56 353 ASP C C 1
ATOM 4141 O O . ASP C 2 109 ? -22.177 12.957 94.452 1.00 100.44 353 ASP C O 1
ATOM 4143 N N . LYS C 2 110 ? -23.904 11.901 95.455 1.00 105.35 354 LYS C N 1
ATOM 4144 C CA . LYS C 2 110 ? -24.939 12.818 94.976 1.00 103.08 354 LYS C CA 1
ATOM 4145 C C . LYS C 2 110 ? -24.942 12.910 93.451 1.00 99.77 354 LYS C C 1
ATOM 4146 O O . LYS C 2 110 ? -24.698 11.920 92.759 1.00 96.84 354 LYS C O 1
#

B-factor: mean 44.93, std 20.13, range [17.63, 117.78]

GO terms:
  GO:0050729 positive regulation of inflammatory response (P, IMP)
  GO:0005634 nucleus (C, EXP)
  GO:0005515 protein binding (F, IPI)
  GO:0016607 nuclear speck (C, IDA)

Nearest PDB structures (foldseek):
  9bor-assembly1_B  TM=9.898E-01  e=4.831E-21  Mus musculus
  1nfi-assembly2_D  TM=9.953E-01  e=1.885E-20  Homo sapiens
  1u3z-assembly1_A-2  TM=9.974E-01  e=6.595E-20  Mus musculus
  3jv4-assembly3_F  TM=9.822E-01  e=3.977E-19  Mus musculus
  3gut-assembly1_B  TM=9.917E-01  e=1.639E-18  Homo sapiens

Foldseek 3Di:
DDPLVVLLVVLCVVPVPDADDQQLDADPQGDGPLLVCLLVLVQSNNLNSQVRCVVVPNQQRAGNQQGGSLLSNLLSLNLSSNLSNLLSPHDQPGATNQQDGSLLSCLQQLSLSNLVSNVNSCVNRVHDHDQQRAGPQQDGSLLNLLLNLLVLVLVLLPDDDDVDPVVVVSVVSNVSSVSSNVSSVVSPHDQCRARPVWGDGSLLSCLLSLVVVVVLVQLPDPCNQVRQCPAIPQQDGSLLNLQQYDDDPNSLVSNLSSVVSPHQQCGAGPVGDGSLNRHDDDDRSVSSNCSSVDD/DKAFPDKPAQEEALQKFDKIKTFIDFDQLVFKWKWKWDQDDVRDMDIFTWADHSVQCPPRTMHITITGRHPDLPDQAKDKIWIWMATNPPRDIYPTDIHIHGHDDPPPVCPVVVVPDDDD/DKAFPDKPAQEEALQKFAKIKTFIDFDQLVFKWKKKWDDDVDDDIDIDTWADHSVQCPPRTMGITITDRHPDQADQAKDKIWIWMATNPPRDIYPTDIHIHHHDDPDD

Secondary structure (DSSP, 8-state):
--HHHHHHHHHHHH-SSS-SSSSSS--TT---HHHHHHHHT-HHHHHHHHHHHHHTT-TT---TTS--HHHHHHHTT-HHHHHHHHHTT--SS---TTS--HHHHHHHHT-HHHHHHHHHHHHTTT----TT---TTS--HHHHHHHHHHHHHHHHTT---TTSHHHHHHHHHHHHHHHHHHHHHHHT--TT---TTT---HHHHHHHTT-HHHHHHHHTSTTHHHHTT---TTS--HHHHHHHPSP-TTHHHHHHHHHHTT--TT---TT---GGGGPPSSHHHHHHHHHHH--/---EEEES-SEEETT---EEEEEES---TTSEEEEEEEE-TTS-EEEEE-B--GGGEETTTEEEEEPPPPS-TT-SS-EEEEEEEEETTT--BPPPEEEEEE-----TT-HHHHHT----/---EEEES-SEEETT---EEEEEES---TTSEEEEEEE--TTSS-EEEE-B--GGGEETTTEEEEEPPPPS-TT-SS-EEEEEEEEETTT--BPPPEEEEEE------

Solvent-accessible surface area: 24248 Å² total; per-residue (Å²): 143,66,136,56,116,134,63,20,113,51,22,45,82,104,20,85,118,40,56,90,102,81,5,36,62,98,61,108,14,7,4,0,47,0,0,10,0,0,0,34,28,97,72,13,28,1,75,0,5,2,111,39,0,48,74,70,163,75,12,55,24,79,10,97,9,15,3,2,0,2,10,0,0,1,11,19,71,42,60,91,3,0,60,23,2,0,77,54,37,0,81,4,64,25,49,7,52,80,1,11,10,2,5,0,10,0,0,58,65,5,26,17,98,0,0,77,3,0,58,121,2,3,121,52,28,149,40,154,23,49,21,67,18,35,8,50,69,1,20,6,0,2,1,10,0,0,56,21,0,16,64,9,22,62,32,48,84,95,46,162,97,100,166,17,109,95,12,102,99,25,99,117,75,33,119,29,0,4,39,0,0,100,20,1,33,127,33,52,9,25,6,90,17,95,0,55,18,4,0,22,1,0,1,3,2,0,0,27,14,1,1,35,73,0,0,111,38,0,4,111,34,141,51,12,132,99,4,1,55,26,94,9,38,33,4,6,1,1,1,0,13,0,0,2,7,71,138,26,143,21,0,34,69,0,0,111,9,0,32,176,50,36,5,56,45,63,20,109,11,69,95,102,36,30,0,16,94,2,27,40,153,27,94,45,0,97,66,0,102,141,28,8,141,31,241,108,17,118,2,58,76,19,35,86,86,35,1,14,0,48,12,44,50,27,0,1,0,0,0,44,127,9,85,43,58,34,3,45,0,32,0,29,34,119,60,185,136,60,27,66,35,80,10,66,2,38,13,6,17,17,26,10,14,45,67,26,2,0,4,3,51,5,15,58,9,95,56,53,120,32,128,161,70,16,84,7,102,0,9,0,44,51,99,84,88,112,64,58,5,142,48,74,92,3,68,0,78,30,102,128,151,43,72,5,32,20,80,125,0,103,145,42,161,43,147,109,13,77,2,6,14,3,13,66,2,5,0,14,0,47,11,47,46,70,0,5,0,3,0,34,127,9,87,94,72,33,4,44,1,31,0,22,33,137,112,185,91,86,55,55,47,74,10,70,11,95,41,49,56,124,33,12,16,138,68,26,1,0,5,2,94,4,18,125,7,101,56,45,108,32,112,154,64,14,71,1,86,0,10,0,45,54,105,86,82,112,71,55,4,140,54,28,38,1,23,0,43,26,62,137,142,82,162

Organism: Homo sapiens (NCBI:txid9606)